Protein AF-A0AAD9KSY9-F1 (afdb_monomer_lite)

Secondary structure (DSSP, 8-state):
--------S-HHHHHHHHHHHHS-TTTHHHHTTHHHHHHHTS-TT-HHHHHHHHHHHHTTHHHHHHHHHTS-TTSSTTHHHHHHHHHHHHHHHHTT---TTHHHIIIIIHHHHHHHHHHHHHHHHHHHHHS-TT-HHHHHHHHHHHHHHHHHHHHHHHH-TTHHHHHHH-HHHHHHHHS--HHHHHHHHHHHHHHHHHSTTHHHHS-HHHHHHHHHHHHHHHHH---HHHHHHHHHHHHHHHHH-THHHHHHHHH-TTHHHHGGGGTTSS-HHHHHHHHHHHHHSSHHHHHHHHHHHHHHHHHHHHHHHHHHHHHHHHHHHHHHHHHHHHHHHHHHHHHHHHHHHHHHHHHHHHHHHHHHHHHHHHHHHHHHHHS-HHHHHHHHHHHHHHHHHHHHHHHHHHHHHHHHHHHHHHHHHHHHHHHHHHHHHHHHHHHHHHHTS--TTSPPTT--HHHHHHHHHHHHHHHHHS------HHHHHHHHHHHHHHHHHHHHHHHHHHHHHHHHHHHHHHHHHHHHHHHTPPPTTS--HHHHHHHS-S-HHHHHHHHHHHHHHHHHHTS-HHHHTTGGGTHHHHHHHGGG----

Foldseek 3Di:
DDPDDPPLEDVLLVVLLVCLVPDDLQCNLVSLLVLVVVLVVDDPPDPNNQSHLQSCVVSCVLVVLLVNLPDDLPPHDCSLVSSLSSLLSSLVSLFPHDHPPNCCCLPPVLLSSLLSLLVSLLVLVVVLVVDDPVPVVVNVSSLVSSLSSLVSSLSNCLRVVVCLLSNLPHPSLLVQCQDPDLSSNLSSLVSLLSNCVSDQCSLVVHDPVSNCSVVVSLLCQLQPDPDLSSNLSSLVSLVSSCVSPFCVLLVCCVVVVCSLVSLVVNPPVPNNVSSVLNNLSNVLSTPVSSVVVVVVVVVVVVVVVVVVVVVVVVVVVVVVVVVVVVVVVVVVVVVVVVVVVVVVVVVVVVVVVVVVVVVVVVVVVVVVVVVLVPDDPVCSVVVVVVVVVVVVVVVVVVVVVVVVVVVVVVVVVVVVVVVVVVVVVVVVVVVVVVVVVVVVPDPPPDDPPPVDVVVVVVVVVVVVVVCVVPPDDDDDPVVVVVVVVVVVVVVVVCSVVVSVVVVVVVVVVVVVVVVVVVVVLVVPQDDPVPDDPVNVVVVADPDPVVNVVVVVVVVVVVVVVPDDPVVVVPVVVVVVVVVVVVPPPPDD

Radius of gyration: 52.59 Å; chains: 1; bounding box: 117×82×161 Å

Structure (mmCIF, N/CA/C/O backbone):
data_AF-A0AAD9KSY9-F1
#
_entry.id   AF-A0AAD9KSY9-F1
#
loop_
_atom_site.group_PDB
_atom_site.id
_atom_site.type_symbol
_atom_site.label_atom_id
_atom_site.label_alt_id
_atom_site.label_comp_id
_atom_site.label_asym_id
_atom_site.label_entity_id
_atom_site.label_seq_id
_atom_site.pdbx_PDB_ins_code
_atom_site.Cartn_x
_atom_site.Cartn_y
_atom_site.Cartn_z
_atom_site.occupancy
_atom_site.B_iso_or_equiv
_atom_site.auth_seq_id
_atom_site.auth_comp_id
_atom_site.auth_asym_id
_atom_site.auth_atom_id
_atom_site.pdbx_PDB_model_num
ATOM 1 N N . MET A 1 1 ? -8.444 -11.643 -70.308 1.00 34.53 1 MET A N 1
ATOM 2 C CA . MET A 1 1 ? -7.139 -11.046 -70.657 1.00 34.53 1 MET A CA 1
ATOM 3 C C . MET A 1 1 ? -7.080 -9.711 -69.924 1.00 34.53 1 MET A C 1
ATOM 5 O O . MET A 1 1 ? -7.405 -8.696 -70.511 1.00 34.53 1 MET A O 1
ATOM 9 N N . GLU A 1 2 ? -7.057 -9.676 -68.590 1.00 32.53 2 GLU A N 1
ATOM 10 C CA . GLU A 1 2 ? -5.954 -10.088 -67.696 1.00 32.53 2 GLU A CA 1
ATOM 11 C C . GLU A 1 2 ? -4.625 -9.417 -68.066 1.00 32.53 2 GLU A C 1
ATOM 13 O O . GLU A 1 2 ? -3.696 -10.059 -68.539 1.00 32.53 2 GLU A O 1
ATOM 18 N N . GLU A 1 3 ? -4.555 -8.106 -67.832 1.00 29.62 3 GLU A N 1
ATOM 19 C CA . GLU A 1 3 ? -3.308 -7.444 -67.448 1.00 29.62 3 GLU A CA 1
ATOM 20 C C . GLU A 1 3 ? -3.319 -7.305 -65.926 1.00 29.62 3 GLU A C 1
ATOM 22 O O . GLU A 1 3 ? -3.938 -6.426 -65.329 1.00 29.62 3 GLU A O 1
ATOM 27 N N . THR A 1 4 ? -2.697 -8.288 -65.292 1.00 32.34 4 THR A N 1
ATOM 28 C CA . THR A 1 4 ? -2.490 -8.391 -63.854 1.00 32.34 4 THR A CA 1
ATOM 29 C C . THR A 1 4 ? -1.568 -7.284 -63.349 1.00 32.34 4 THR A C 1
ATOM 31 O O . THR A 1 4 ? -0.417 -7.180 -63.774 1.00 32.34 4 THR A O 1
ATOM 34 N N . GLN A 1 5 ? -2.096 -6.509 -62.401 1.00 33.19 5 GLN A N 1
ATOM 35 C CA . GLN A 1 5 ? -1.412 -5.702 -61.388 1.00 33.19 5 GLN A CA 1
ATOM 36 C C . GLN A 1 5 ? 0.061 -6.087 -61.148 1.00 33.19 5 GLN A C 1
ATOM 38 O O . GLN A 1 5 ? 0.365 -7.094 -60.511 1.00 33.19 5 GLN A O 1
ATOM 43 N N . LYS A 1 6 ? 0.969 -5.216 -61.600 1.00 36.22 6 LYS A N 1
ATOM 44 C CA . LYS A 1 6 ? 2.372 -5.115 -61.158 1.00 36.22 6 LYS A CA 1
ATOM 45 C C . LYS A 1 6 ? 2.669 -3.752 -60.503 1.00 36.22 6 LYS A C 1
ATOM 47 O O . LYS A 1 6 ? 3.819 -3.343 -60.431 1.00 36.22 6 LYS A O 1
ATOM 52 N N . ASP A 1 7 ? 1.647 -3.057 -60.004 1.00 41.16 7 ASP A N 1
ATOM 53 C CA . ASP A 1 7 ? 1.770 -1.734 -59.373 1.00 41.16 7 ASP A CA 1
ATOM 54 C C . ASP A 1 7 ? 1.659 -1.844 -57.844 1.00 41.16 7 ASP A C 1
ATOM 56 O O . ASP A 1 7 ? 0.635 -1.518 -57.247 1.00 41.16 7 ASP A O 1
ATOM 60 N N . GLY A 1 8 ? 2.711 -2.363 -57.207 1.00 51.53 8 GLY A N 1
ATOM 61 C CA . GLY A 1 8 ? 2.815 -2.463 -55.746 1.00 51.53 8 GLY A CA 1
ATOM 62 C C . GLY A 1 8 ? 3.908 -1.592 -55.116 1.00 51.53 8 GLY A C 1
ATOM 63 O O . GLY A 1 8 ? 4.105 -1.681 -53.915 1.00 51.53 8 GLY A O 1
ATOM 64 N N . GLN A 1 9 ? 4.648 -0.795 -55.887 1.00 57.19 9 GLN A N 1
ATOM 65 C CA . GLN A 1 9 ? 5.785 -0.014 -55.378 1.00 57.19 9 GLN A CA 1
ATOM 66 C C . GLN A 1 9 ? 5.423 1.471 -55.316 1.00 57.19 9 GLN A C 1
ATOM 68 O O . GLN A 1 9 ? 4.923 2.024 -56.303 1.00 57.19 9 GLN A O 1
ATOM 73 N N . ASP A 1 10 ? 5.670 2.138 -54.183 1.00 66.88 10 ASP A N 1
ATOM 74 C CA . ASP A 1 10 ? 5.451 3.587 -54.112 1.00 66.88 10 ASP A CA 1
ATOM 75 C C . ASP A 1 10 ? 6.537 4.312 -54.920 1.00 66.88 10 ASP A C 1
ATOM 77 O O . ASP A 1 10 ? 7.718 4.348 -54.560 1.00 66.88 10 ASP A O 1
ATOM 81 N N . ARG A 1 11 ? 6.122 4.943 -56.025 1.00 70.19 11 ARG A N 1
ATOM 82 C CA . ARG A 1 11 ? 6.991 5.715 -56.928 1.00 70.19 11 ARG A CA 1
ATOM 83 C C . ARG A 1 11 ? 7.789 6.802 -56.198 1.00 70.19 11 ARG A C 1
ATOM 85 O O . ARG A 1 11 ? 8.859 7.179 -56.665 1.00 70.19 11 ARG A O 1
ATOM 92 N N . ARG A 1 12 ? 7.307 7.293 -55.050 1.00 74.44 12 ARG A N 1
ATOM 93 C CA . ARG A 1 12 ? 8.019 8.283 -54.226 1.00 74.44 12 ARG A CA 1
ATOM 94 C C . ARG A 1 12 ? 9.254 7.701 -53.535 1.00 74.44 12 ARG A C 1
ATOM 96 O O . ARG A 1 12 ? 10.272 8.382 -53.479 1.00 74.44 12 ARG A O 1
ATOM 103 N N . VAL A 1 13 ? 9.191 6.452 -53.068 1.00 75.69 13 VAL A N 1
ATOM 104 C CA . VAL A 1 13 ? 10.334 5.758 -52.445 1.00 75.69 13 VAL A CA 1
ATOM 105 C C . VAL A 1 13 ? 11.390 5.417 -53.500 1.00 75.69 13 VAL A C 1
ATOM 107 O O . VAL A 1 13 ? 12.579 5.610 -53.267 1.00 75.69 13 VAL A O 1
ATOM 110 N N . LEU A 1 14 ? 10.950 5.006 -54.691 1.00 76.62 14 LEU A N 1
ATOM 111 C CA . LEU A 1 14 ? 11.805 4.765 -55.858 1.00 76.62 14 LEU A CA 1
ATOM 112 C C . LEU A 1 14 ? 12.564 6.017 -56.321 1.00 76.62 14 LEU A C 1
ATOM 114 O O . LEU A 1 14 ? 13.774 5.959 -56.537 1.00 76.62 14 LEU A O 1
ATOM 118 N N . ASN A 1 15 ? 11.872 7.153 -56.448 1.00 77.06 15 ASN A N 1
ATOM 119 C CA . ASN A 1 15 ? 12.508 8.419 -56.822 1.00 77.06 15 ASN A CA 1
ATOM 120 C C . ASN A 1 15 ? 13.517 8.869 -55.758 1.00 77.06 15 ASN A C 1
ATOM 122 O O . ASN A 1 15 ? 14.614 9.298 -56.097 1.00 77.06 15 ASN A O 1
ATOM 126 N N . LEU A 1 16 ? 13.182 8.689 -54.477 1.00 79.00 16 LEU A N 1
ATOM 127 C CA . LEU A 1 16 ? 14.093 8.997 -53.383 1.00 79.00 16 LEU A CA 1
ATOM 128 C C . LEU A 1 16 ? 15.343 8.100 -53.401 1.00 79.00 16 LEU A C 1
ATOM 130 O O . LEU A 1 16 ? 16.447 8.595 -53.191 1.00 79.00 16 LEU A O 1
ATOM 134 N N . ALA A 1 17 ? 15.195 6.802 -53.684 1.00 77.62 17 ALA A N 1
ATOM 135 C CA . ALA A 1 17 ? 16.324 5.881 -53.837 1.00 77.62 17 ALA A CA 1
ATOM 136 C C . ALA A 1 17 ? 17.262 6.321 -54.976 1.00 77.62 17 ALA A C 1
ATOM 138 O O . ALA A 1 17 ? 18.483 6.337 -54.809 1.00 77.62 17 ALA A O 1
ATOM 139 N N . ALA A 1 18 ? 16.687 6.724 -56.115 1.00 76.38 18 ALA A N 1
ATOM 140 C CA . ALA A 1 18 ? 17.442 7.240 -57.252 1.00 76.38 18 ALA A CA 1
ATOM 141 C C . ALA A 1 18 ? 18.188 8.531 -56.880 1.00 76.38 18 ALA A C 1
ATOM 143 O O . ALA A 1 18 ? 19.400 8.609 -57.074 1.00 76.38 18 ALA A O 1
ATOM 144 N N . ASP A 1 19 ? 17.511 9.495 -56.257 1.00 77.50 19 ASP A N 1
ATOM 145 C CA . ASP A 1 19 ? 18.117 10.761 -55.835 1.00 77.50 19 ASP A CA 1
ATOM 146 C C . ASP A 1 19 ? 19.246 10.556 -54.809 1.00 77.50 19 ASP A C 1
ATOM 148 O O . ASP A 1 19 ? 20.271 11.233 -54.881 1.00 77.50 19 ASP A O 1
ATOM 152 N N . ILE A 1 20 ? 19.110 9.589 -53.892 1.00 77.94 20 ILE A N 1
ATOM 153 C CA . ILE A 1 20 ? 20.161 9.219 -52.929 1.00 77.94 20 ILE A CA 1
ATOM 154 C C . ILE A 1 20 ? 21.380 8.618 -53.641 1.00 77.94 20 ILE A C 1
ATOM 156 O O . ILE A 1 20 ? 22.508 8.909 -53.246 1.00 77.94 20 ILE A O 1
ATOM 160 N N . SER A 1 21 ? 21.181 7.823 -54.697 1.00 73.88 21 SER A N 1
ATOM 161 C CA . SER A 1 21 ? 22.285 7.198 -55.441 1.00 73.88 21 SER A CA 1
ATOM 162 C C . SER A 1 21 ? 23.152 8.197 -56.224 1.00 73.88 21 SER A C 1
ATOM 164 O O . SER A 1 21 ? 24.339 7.944 -56.429 1.00 73.88 21 SER A O 1
ATOM 166 N N . TYR A 1 22 ? 22.585 9.344 -56.621 1.00 73.56 22 TYR A N 1
ATOM 167 C CA . TYR A 1 22 ? 23.273 10.401 -57.377 1.00 73.56 22 TYR A CA 1
ATOM 168 C C . TYR A 1 22 ? 23.722 11.599 -56.518 1.00 73.56 22 TYR A C 1
ATOM 170 O O . TYR A 1 22 ? 24.333 12.532 -57.042 1.00 73.56 22 TYR A O 1
ATOM 178 N N . ALA A 1 23 ? 23.417 11.610 -55.218 1.00 75.94 23 ALA A N 1
ATOM 179 C CA . ALA A 1 23 ? 23.671 12.741 -54.327 1.00 75.94 23 ALA A CA 1
ATOM 180 C C . ALA A 1 23 ? 25.077 12.739 -53.693 1.00 75.94 23 ALA A C 1
ATOM 182 O O . ALA A 1 23 ? 25.617 11.701 -53.319 1.00 75.94 23 ALA A O 1
ATOM 183 N N . ASP A 1 24 ? 25.632 13.937 -53.476 1.00 71.88 24 ASP A N 1
ATOM 184 C CA . ASP A 1 24 ? 26.858 14.141 -52.695 1.00 71.88 24 ASP A CA 1
ATOM 185 C C . ASP A 1 24 ? 26.656 13.784 -51.210 1.00 71.88 24 ASP A C 1
ATOM 187 O O . ASP A 1 24 ?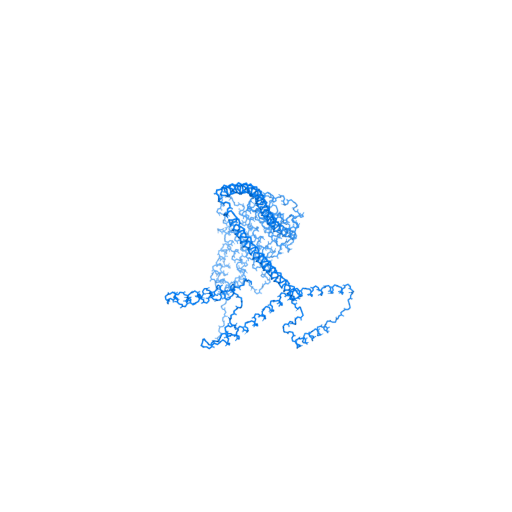 25.619 14.086 -50.619 1.00 71.88 24 ASP A O 1
ATOM 191 N N . GLU A 1 25 ? 27.696 13.281 -50.533 1.00 67.19 25 GLU A N 1
ATOM 192 C CA . GLU A 1 25 ? 27.641 12.858 -49.117 1.00 67.19 25 GLU A CA 1
ATOM 193 C C . GLU A 1 25 ? 27.044 13.902 -48.148 1.00 67.19 25 GLU A C 1
ATOM 195 O O . GLU A 1 25 ? 26.486 13.554 -47.109 1.00 67.19 25 GLU A O 1
ATOM 200 N N . LYS A 1 26 ? 27.131 15.198 -48.480 1.00 68.69 26 LYS A N 1
ATOM 201 C CA . LYS A 1 26 ? 26.608 16.306 -47.662 1.00 68.69 26 LYS A CA 1
ATOM 202 C C . LYS A 1 26 ? 25.116 16.589 -47.871 1.00 68.69 26 LYS A C 1
ATOM 204 O O . LYS A 1 26 ? 24.509 17.217 -47.000 1.00 68.69 26 LYS A O 1
ATOM 209 N N . SER A 1 27 ? 24.528 16.186 -48.999 1.00 76.25 27 SER A N 1
ATOM 210 C CA . SER A 1 27 ? 23.098 16.366 -49.292 1.00 76.25 27 SER A CA 1
ATOM 211 C C . SER A 1 27 ? 22.257 15.146 -48.907 1.00 76.25 27 SER A C 1
ATOM 213 O O . SER A 1 27 ? 21.072 15.322 -48.617 1.00 76.25 27 SER A O 1
ATOM 215 N N . ILE A 1 28 ? 22.863 13.957 -48.784 1.00 80.50 28 ILE A N 1
ATOM 216 C CA . ILE A 1 28 ? 22.181 12.711 -48.382 1.00 80.50 28 ILE A CA 1
ATOM 217 C C . ILE A 1 28 ? 21.352 12.874 -47.089 1.00 80.50 28 ILE A C 1
ATOM 219 O O . ILE A 1 28 ? 20.171 12.525 -47.109 1.00 80.50 28 ILE A O 1
ATOM 223 N N . PRO A 1 29 ? 21.852 13.477 -45.985 1.00 80.25 29 PRO A N 1
ATOM 224 C CA . PRO A 1 29 ? 21.052 13.633 -44.766 1.00 80.25 29 PRO A CA 1
ATOM 225 C C . PRO A 1 29 ? 19.796 14.492 -44.945 1.00 80.25 29 PRO A C 1
ATOM 227 O O . PRO A 1 29 ? 18.850 14.340 -44.182 1.00 80.25 29 PRO A O 1
ATOM 230 N N . ARG A 1 30 ? 19.774 15.409 -45.924 1.00 80.31 30 ARG A N 1
ATOM 231 C CA . ARG A 1 30 ? 18.599 16.246 -46.218 1.00 80.31 30 ARG A CA 1
ATOM 232 C C . ARG A 1 30 ? 17.565 15.490 -47.043 1.00 80.31 30 ARG A C 1
ATOM 234 O O . ARG A 1 30 ? 16.381 15.621 -46.757 1.00 80.31 30 ARG A O 1
ATOM 241 N N . LEU A 1 31 ? 18.010 14.692 -48.014 1.00 79.06 31 LEU A N 1
ATOM 242 C CA . LEU A 1 31 ? 17.133 13.835 -48.817 1.00 79.06 31 LEU A CA 1
ATOM 243 C C . LEU A 1 31 ? 16.462 12.772 -47.942 1.00 79.06 31 LEU A C 1
ATOM 245 O O . LEU A 1 31 ? 15.250 12.608 -47.991 1.00 79.06 31 LEU A O 1
ATOM 249 N N . LEU A 1 32 ? 17.209 12.145 -47.029 1.00 82.06 32 LEU A N 1
ATOM 250 C CA . LEU A 1 32 ? 16.667 11.147 -46.099 1.00 82.06 32 LEU A CA 1
ATOM 251 C C . LEU A 1 32 ? 15.575 11.689 -45.154 1.00 82.06 32 LEU A C 1
ATOM 253 O O . LEU A 1 32 ? 14.785 10.909 -44.630 1.00 82.06 32 LEU A O 1
ATOM 257 N N . LEU A 1 33 ? 15.474 13.008 -44.941 1.00 84.00 33 LEU A N 1
ATOM 258 C CA . LEU A 1 33 ? 14.373 13.589 -44.158 1.00 84.00 33 LEU A CA 1
ATOM 259 C C . LEU A 1 33 ? 13.035 13.564 -44.906 1.00 84.00 33 LEU A C 1
ATOM 261 O O . LEU A 1 33 ? 11.994 13.537 -44.256 1.00 84.00 33 LEU A O 1
ATOM 265 N N . GLN A 1 34 ? 13.045 13.506 -46.241 1.00 81.81 34 GLN A N 1
ATOM 266 C CA . GLN A 1 34 ? 11.825 13.391 -47.051 1.00 81.81 34 GLN A CA 1
ATOM 267 C C . GLN A 1 34 ? 11.101 12.057 -46.807 1.00 81.81 34 GLN A C 1
ATOM 269 O O . GLN A 1 34 ? 9.897 11.959 -47.031 1.00 81.81 34 GLN A O 1
ATOM 274 N N . ILE A 1 35 ? 11.795 11.051 -46.254 1.00 82.69 35 ILE A N 1
ATOM 275 C CA . ILE A 1 35 ? 11.184 9.794 -45.789 1.00 82.69 35 ILE A CA 1
ATOM 276 C C . ILE A 1 35 ? 10.099 10.074 -44.750 1.00 82.69 35 ILE A C 1
ATOM 278 O O . ILE A 1 35 ? 9.061 9.417 -44.760 1.00 82.69 35 ILE A O 1
ATOM 282 N N . GLN A 1 36 ? 10.307 11.063 -43.877 1.00 82.81 36 GLN A N 1
ATOM 283 C 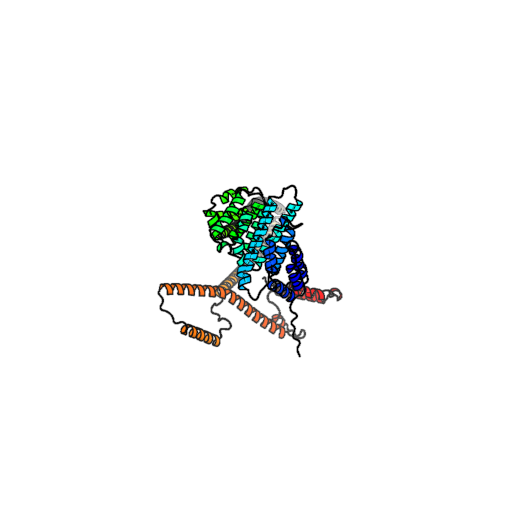CA . GLN A 1 36 ? 9.314 11.430 -42.873 1.00 82.81 36 GLN A CA 1
ATOM 284 C C . GLN A 1 36 ? 8.019 11.922 -43.529 1.00 82.81 36 GLN A C 1
ATOM 286 O O . GLN A 1 36 ? 6.943 11.464 -43.167 1.00 82.81 36 GLN A O 1
ATOM 291 N N . GLU A 1 37 ? 8.122 12.774 -44.551 1.00 81.50 37 GLU A N 1
ATOM 292 C CA . GLU A 1 37 ? 6.964 13.284 -45.297 1.00 81.50 37 GLU A CA 1
ATOM 293 C C . GLU A 1 37 ? 6.218 12.162 -46.036 1.00 81.50 37 GLU A C 1
ATOM 295 O O . GLU A 1 37 ? 4.988 12.163 -46.103 1.00 81.50 37 GLU A O 1
ATOM 300 N N . ILE A 1 38 ? 6.952 11.170 -46.554 1.00 78.81 38 ILE A N 1
ATOM 301 C CA . ILE A 1 38 ? 6.363 9.987 -47.191 1.00 78.81 38 ILE A CA 1
ATOM 302 C C . ILE A 1 38 ? 5.601 9.154 -46.153 1.00 78.81 38 ILE A C 1
ATOM 304 O O . ILE A 1 38 ? 4.439 8.819 -46.380 1.00 78.81 38 ILE A O 1
ATOM 308 N N . LEU A 1 39 ? 6.216 8.855 -45.005 1.00 78.31 39 LEU A N 1
ATOM 309 C CA . LEU A 1 39 ? 5.613 8.026 -43.957 1.00 78.31 39 LEU A CA 1
ATOM 310 C C . LEU A 1 39 ? 4.422 8.700 -43.260 1.00 78.31 39 LEU A C 1
ATOM 312 O O . LEU A 1 39 ? 3.465 7.997 -42.926 1.00 78.31 39 LEU A O 1
ATOM 316 N N . ASP A 1 40 ? 4.458 10.024 -43.089 1.00 81.31 40 ASP A N 1
ATOM 317 C CA . ASP A 1 40 ? 3.378 10.830 -42.498 1.00 81.31 40 ASP A CA 1
ATOM 318 C C . ASP A 1 40 ? 2.181 10.994 -43.452 1.00 81.31 40 ASP A C 1
ATOM 320 O O . ASP A 1 40 ? 1.064 11.268 -43.010 1.00 81.31 40 ASP A O 1
ATOM 324 N N . SER A 1 41 ? 2.376 10.789 -44.762 1.00 78.94 41 SER A N 1
ATOM 325 C CA . SER A 1 41 ? 1.285 10.836 -45.747 1.00 78.94 41 SER A CA 1
ATOM 326 C C . SER A 1 41 ? 0.322 9.641 -45.666 1.00 78.94 41 SER A C 1
ATOM 328 O O . SER A 1 41 ? -0.753 9.673 -46.268 1.00 78.94 41 SER A O 1
ATOM 330 N N . PHE A 1 42 ? 0.677 8.602 -44.902 1.00 75.56 42 PHE A N 1
ATOM 331 C CA . PHE A 1 42 ? -0.130 7.403 -44.701 1.00 75.56 42 PHE A CA 1
ATOM 332 C C . PHE A 1 42 ? -0.717 7.335 -43.289 1.00 75.56 42 PHE A C 1
ATOM 334 O O . PHE A 1 42 ? -0.081 7.707 -42.305 1.00 75.56 42 PHE A O 1
ATOM 341 N N . ASN A 1 43 ? -1.916 6.763 -43.162 1.00 74.62 43 ASN A N 1
ATOM 342 C CA . ASN A 1 43 ? -2.485 6.460 -41.849 1.00 74.62 43 ASN A CA 1
ATOM 343 C C . ASN A 1 43 ? -1.628 5.404 -41.126 1.00 74.62 43 ASN A C 1
ATOM 345 O O . ASN A 1 43 ? -1.213 4.413 -41.738 1.00 74.62 43 ASN A O 1
ATOM 349 N N . LEU A 1 44 ? -1.408 5.602 -39.820 1.00 71.19 44 LEU A N 1
ATOM 350 C CA . LEU A 1 44 ? -0.638 4.697 -38.959 1.00 71.19 44 LEU A CA 1
ATOM 351 C C . LEU A 1 44 ? -1.159 3.254 -39.062 1.00 71.19 44 LEU A C 1
ATOM 353 O O . LEU A 1 44 ? -2.330 2.994 -38.792 1.00 71.19 44 LEU A O 1
ATOM 357 N N . GLY A 1 45 ? -0.285 2.320 -39.443 1.00 66.81 45 GLY A N 1
ATOM 358 C CA . GLY A 1 45 ? -0.606 0.893 -39.561 1.00 66.81 45 GLY A CA 1
ATOM 359 C C . GLY A 1 45 ? -1.393 0.505 -40.818 1.00 66.81 45 GLY A C 1
ATOM 360 O O . GLY A 1 45 ? -1.845 -0.633 -40.922 1.00 66.81 45 GLY A O 1
ATOM 361 N N . SER A 1 46 ? -1.571 1.420 -41.776 1.00 79.50 46 SER A N 1
ATOM 362 C CA . SER A 1 46 ? -2.172 1.087 -43.073 1.00 79.50 46 SER A CA 1
ATOM 363 C C . SER A 1 46 ? -1.299 0.093 -43.860 1.00 79.50 46 SER A C 1
ATOM 365 O O . SER A 1 46 ? -0.069 0.138 -43.758 1.00 79.50 46 SER A O 1
ATOM 367 N N . PRO A 1 47 ? -1.896 -0.782 -44.696 1.00 74.94 47 PRO A N 1
ATOM 368 C CA . PRO A 1 47 ? -1.131 -1.725 -45.517 1.00 74.94 47 PRO A CA 1
ATOM 369 C C . PRO A 1 47 ? -0.168 -1.006 -46.472 1.00 74.94 47 PRO A C 1
ATOM 371 O O . PRO A 1 47 ? 0.925 -1.494 -46.732 1.00 74.94 47 PRO A O 1
ATOM 374 N N . GLN A 1 48 ? -0.534 0.201 -46.912 1.00 77.06 48 GLN A N 1
ATOM 375 C CA . GLN A 1 48 ? 0.293 1.074 -47.748 1.00 77.06 48 GLN A CA 1
ATOM 376 C C . GLN A 1 48 ? 1.545 1.568 -47.008 1.00 77.06 48 GLN A C 1
ATOM 378 O O . GLN A 1 48 ? 2.622 1.611 -47.592 1.00 77.06 48 GLN A O 1
ATOM 383 N N . GLN A 1 49 ? 1.440 1.879 -45.710 1.00 80.38 49 GLN A N 1
ATOM 384 C CA . GLN A 1 49 ? 2.592 2.267 -44.893 1.00 80.38 49 GLN A CA 1
ATOM 385 C C . GLN A 1 49 ? 3.547 1.088 -44.656 1.00 80.38 49 GLN A C 1
ATOM 387 O O . GLN A 1 49 ? 4.761 1.267 -44.671 1.00 80.38 49 GLN A O 1
ATOM 392 N N . ILE A 1 50 ? 3.014 -0.119 -44.448 1.00 80.12 50 ILE A N 1
ATOM 393 C CA . ILE A 1 50 ? 3.826 -1.336 -44.294 1.00 80.12 50 ILE A CA 1
ATOM 394 C C . ILE A 1 50 ? 4.558 -1.646 -45.605 1.00 80.12 50 ILE A C 1
ATOM 396 O O . ILE A 1 50 ? 5.752 -1.935 -45.588 1.00 80.12 50 ILE A O 1
ATOM 400 N N . GLN A 1 51 ? 3.871 -1.508 -46.739 1.00 80.19 51 GLN A N 1
ATOM 401 C CA . GLN A 1 51 ? 4.453 -1.691 -48.065 1.00 80.19 51 GLN A CA 1
ATOM 402 C C . GLN A 1 51 ? 5.538 -0.650 -48.369 1.00 80.19 51 GLN A C 1
ATOM 404 O O . GLN A 1 51 ? 6.626 -1.026 -48.783 1.00 80.19 51 GLN A O 1
ATOM 409 N N . ALA A 1 52 ? 5.324 0.625 -48.030 1.00 79.62 52 ALA A N 1
ATOM 410 C CA . ALA A 1 52 ? 6.359 1.655 -48.143 1.00 79.62 52 ALA A CA 1
ATOM 411 C C . ALA A 1 52 ? 7.590 1.358 -47.261 1.00 79.62 52 ALA A C 1
ATOM 413 O O . ALA A 1 52 ? 8.720 1.608 -47.673 1.00 79.62 52 ALA A O 1
ATOM 414 N N . LYS A 1 53 ? 7.406 0.790 -46.060 1.00 83.19 53 LYS A N 1
ATOM 415 C CA . LYS A 1 53 ? 8.526 0.350 -45.207 1.00 83.19 53 LYS A CA 1
ATOM 416 C C . LYS A 1 53 ? 9.276 -0.854 -45.788 1.00 83.19 53 LYS A C 1
ATOM 418 O O . LYS A 1 53 ? 10.496 -0.918 -45.655 1.00 83.19 53 LYS A O 1
ATOM 423 N N . LEU A 1 54 ? 8.570 -1.785 -46.433 1.00 82.94 54 LEU A N 1
ATOM 424 C CA . LEU A 1 54 ? 9.185 -2.899 -47.162 1.00 82.94 54 LEU A CA 1
ATOM 425 C C . LEU A 1 54 ? 9.965 -2.400 -48.382 1.00 82.94 54 LEU A C 1
ATOM 427 O O . LEU A 1 54 ? 11.081 -2.861 -48.604 1.00 82.94 54 LEU A O 1
ATOM 431 N N . ASP A 1 55 ? 9.434 -1.413 -49.103 1.00 81.31 55 ASP A N 1
ATOM 432 C CA . ASP A 1 55 ? 10.132 -0.767 -50.213 1.00 81.31 55 ASP A CA 1
ATOM 433 C C . ASP A 1 55 ? 11.424 -0.090 -49.710 1.00 81.31 55 ASP A C 1
ATOM 435 O O . ASP A 1 55 ? 12.495 -0.332 -50.265 1.00 81.31 55 ASP A O 1
ATOM 439 N N . LEU A 1 56 ? 11.371 0.658 -48.595 1.00 83.50 56 LEU A N 1
ATOM 440 C CA . LEU A 1 56 ? 12.551 1.269 -47.951 1.00 83.50 56 LEU A CA 1
ATOM 441 C C . LEU A 1 56 ? 13.627 0.246 -47.550 1.00 83.50 56 LEU A C 1
ATOM 443 O O . LEU A 1 56 ? 14.817 0.561 -47.597 1.00 83.50 56 LEU A O 1
ATOM 447 N N . TRP A 1 57 ? 13.217 -0.956 -47.138 1.00 84.25 57 TRP A N 1
ATOM 448 C CA . TRP A 1 57 ? 14.133 -2.063 -46.863 1.00 84.25 57 TRP A CA 1
ATOM 449 C C . TRP A 1 57 ? 14.709 -2.653 -48.153 1.00 84.25 57 TRP A C 1
ATOM 451 O O . TRP A 1 57 ? 15.909 -2.858 -48.236 1.00 84.25 57 TRP A O 1
ATOM 461 N N . SER A 1 58 ? 13.881 -2.870 -49.179 1.00 82.56 58 SER A N 1
ATOM 462 C CA . SER A 1 58 ? 14.308 -3.479 -50.447 1.00 82.56 58 SER A CA 1
ATOM 463 C C . SER A 1 58 ? 15.280 -2.623 -51.267 1.00 82.56 58 SER A C 1
ATOM 465 O O . SER A 1 58 ? 16.044 -3.165 -52.059 1.00 82.56 58 SER A O 1
ATOM 467 N N . TYR A 1 59 ? 15.253 -1.300 -51.079 1.00 83.06 59 TYR A N 1
ATOM 468 C CA . TYR A 1 59 ? 16.182 -0.355 -51.709 1.00 83.06 59 TYR A CA 1
ATOM 469 C C . TYR A 1 59 ? 17.382 0.002 -50.813 1.00 83.06 59 TYR A C 1
ATOM 471 O O . TYR A 1 59 ? 18.057 0.994 -51.081 1.00 83.06 59 TYR A O 1
ATOM 479 N N . ASP A 1 60 ? 17.618 -0.741 -49.724 1.00 83.38 60 ASP A N 1
ATOM 480 C CA . ASP A 1 60 ? 18.705 -0.532 -48.752 1.00 83.38 60 ASP A CA 1
ATOM 481 C C . ASP A 1 60 ? 18.754 0.878 -48.127 1.00 83.38 60 ASP A C 1
ATOM 483 O O . ASP A 1 60 ? 19.739 1.283 -47.505 1.00 83.38 60 ASP A O 1
ATOM 487 N N . ILE A 1 61 ? 17.663 1.647 -48.216 1.00 84.94 61 ILE A N 1
ATOM 488 C CA . ILE A 1 61 ? 17.606 3.029 -47.720 1.00 84.94 61 ILE A CA 1
ATOM 489 C C . ILE A 1 61 ? 17.810 3.054 -46.200 1.00 84.94 61 ILE A C 1
ATOM 491 O O . ILE A 1 61 ? 18.479 3.944 -45.674 1.00 84.94 61 ILE A O 1
ATOM 495 N N . LEU A 1 62 ? 17.287 2.057 -45.479 1.00 84.50 62 LEU A N 1
ATOM 496 C CA . LEU A 1 62 ? 17.493 1.938 -44.033 1.00 84.50 62 LEU A CA 1
ATOM 497 C C . LEU A 1 62 ? 18.969 1.688 -43.676 1.00 84.50 62 LEU A C 1
ATOM 499 O O . LEU A 1 62 ? 19.453 2.235 -42.681 1.00 84.50 62 LEU A O 1
ATOM 503 N N . GLU A 1 63 ? 19.710 0.945 -44.501 1.00 85.12 63 GLU A N 1
ATOM 504 C CA . GLU A 1 63 ? 21.157 0.768 -44.333 1.00 85.12 63 GLU A CA 1
ATOM 505 C C . GLU A 1 63 ? 21.917 2.066 -44.617 1.00 85.12 63 GLU A C 1
ATOM 507 O O . GLU A 1 63 ? 22.822 2.435 -43.863 1.00 85.12 63 GLU A O 1
ATOM 512 N N . VAL A 1 64 ? 21.495 2.826 -45.632 1.00 85.44 64 VAL A N 1
ATOM 513 C CA . VAL A 1 64 ? 22.047 4.157 -45.920 1.00 85.44 64 VAL A CA 1
ATOM 514 C C . VAL A 1 64 ? 21.828 5.112 -44.739 1.00 85.44 64 VAL A C 1
ATOM 516 O O . VAL A 1 64 ? 22.748 5.846 -44.366 1.00 85.44 64 VAL A O 1
ATOM 519 N N . ILE A 1 65 ? 20.668 5.081 -44.069 1.00 85.31 65 ILE A N 1
ATOM 520 C CA . ILE A 1 65 ? 20.450 5.873 -42.842 1.00 85.31 65 ILE A CA 1
ATOM 521 C C . ILE A 1 65 ? 21.428 5.441 -41.737 1.00 85.31 65 ILE A C 1
ATOM 523 O O . ILE A 1 65 ? 22.036 6.281 -41.075 1.00 85.31 65 ILE A O 1
ATOM 527 N N . VAL A 1 66 ? 21.644 4.137 -41.550 1.00 87.00 66 VAL A N 1
ATOM 528 C CA . VAL A 1 66 ? 22.605 3.630 -40.557 1.00 87.00 66 VAL A CA 1
ATOM 529 C C . VAL A 1 66 ? 24.034 4.097 -40.858 1.00 87.00 66 VAL A C 1
ATOM 531 O O . VAL A 1 66 ? 24.746 4.525 -39.947 1.00 87.00 66 VAL A O 1
ATOM 534 N N . VAL A 1 67 ? 24.465 4.048 -42.120 1.00 86.88 67 VAL A N 1
ATOM 535 C CA . VAL A 1 67 ? 25.803 4.494 -42.539 1.00 86.88 67 VAL A CA 1
ATOM 536 C C . VAL A 1 67 ? 25.955 6.008 -42.388 1.00 86.88 67 VAL A C 1
ATOM 538 O O . VAL A 1 67 ? 26.967 6.472 -41.861 1.00 86.88 67 VAL A O 1
ATOM 541 N N . THR A 1 68 ? 24.947 6.786 -42.776 1.00 84.88 68 THR A N 1
ATOM 542 C CA . THR A 1 68 ? 24.973 8.252 -42.639 1.00 84.88 68 THR A CA 1
ATOM 543 C C . THR A 1 68 ? 25.008 8.692 -41.179 1.00 84.88 68 THR A C 1
ATOM 545 O O . THR A 1 68 ? 25.735 9.626 -40.848 1.00 84.88 68 THR A O 1
ATOM 548 N N . LEU A 1 69 ? 24.343 7.974 -40.267 1.00 85.31 69 LEU A N 1
ATOM 549 C CA . LEU A 1 69 ? 24.434 8.231 -38.826 1.00 85.31 69 LEU A CA 1
ATOM 550 C C . LEU A 1 69 ? 25.857 8.050 -38.258 1.00 85.31 69 LEU A C 1
ATOM 552 O O . LEU A 1 69 ? 26.180 8.636 -37.226 1.00 85.31 69 LEU A O 1
ATOM 556 N N . LYS A 1 70 ? 26.752 7.316 -38.938 1.00 84.25 70 LYS A N 1
ATOM 557 C CA . LYS A 1 70 ? 28.169 7.198 -38.540 1.00 84.25 70 LYS A CA 1
ATOM 558 C C . LYS A 1 70 ? 29.007 8.430 -38.896 1.00 84.25 70 LYS A C 1
ATOM 560 O O . LYS A 1 70 ? 30.128 8.555 -38.389 1.00 84.25 70 LYS A O 1
ATOM 565 N N . GLN A 1 71 ? 28.506 9.329 -39.741 1.00 82.50 71 GLN A N 1
ATOM 566 C CA . GLN A 1 71 ? 29.222 10.534 -40.160 1.00 82.50 71 GLN A CA 1
ATOM 567 C C . GLN A 1 71 ? 29.318 11.579 -39.032 1.00 82.50 71 GLN A C 1
ATOM 569 O O . GLN A 1 71 ? 28.621 11.527 -38.015 1.00 82.50 71 GLN A O 1
ATOM 574 N N . ASP A 1 72 ? 30.212 12.555 -39.204 1.00 77.19 72 ASP A N 1
ATOM 575 C CA . ASP A 1 72 ? 30.388 13.656 -38.256 1.00 77.19 72 ASP A CA 1
ATOM 576 C C . ASP A 1 72 ? 29.433 14.822 -38.556 1.00 77.19 72 ASP A C 1
ATOM 578 O O . ASP A 1 72 ? 29.735 15.739 -39.323 1.00 77.19 72 ASP A O 1
ATOM 582 N N . PHE A 1 73 ? 28.303 14.852 -37.849 1.00 80.44 73 PHE A N 1
ATOM 583 C CA . PHE A 1 73 ? 27.293 15.918 -37.927 1.00 80.44 73 PHE A CA 1
ATOM 584 C C . PHE A 1 73 ? 27.739 17.269 -37.336 1.00 80.44 73 PHE A C 1
ATOM 586 O O . PHE A 1 73 ? 26.966 18.223 -37.264 1.00 80.44 73 PHE A O 1
ATOM 593 N N . SER A 1 74 ? 28.995 17.401 -36.903 1.00 75.00 74 SER A N 1
ATOM 594 C CA . SER A 1 74 ? 29.559 18.674 -36.440 1.00 75.00 74 SER A CA 1
ATOM 595 C C . SER A 1 74 ? 29.760 19.686 -37.571 1.00 75.00 74 SER A C 1
ATOM 597 O O . SER A 1 74 ? 29.703 20.884 -37.308 1.00 75.00 74 SER A O 1
ATOM 599 N N . LYS A 1 75 ? 29.969 19.210 -38.805 1.00 69.50 75 LYS A N 1
ATOM 600 C CA . LYS A 1 75 ? 30.265 20.030 -39.993 1.00 69.50 75 LYS A CA 1
ATOM 601 C C . LYS A 1 75 ? 29.012 20.488 -40.751 1.00 69.50 75 LYS A C 1
ATOM 603 O O . LYS A 1 75 ? 29.122 21.283 -41.680 1.00 69.50 75 LYS A O 1
ATOM 608 N N . LEU A 1 76 ? 27.837 19.987 -40.371 1.00 68.69 76 LEU A N 1
ATOM 609 C CA . LEU A 1 76 ? 26.555 20.303 -40.997 1.00 68.69 76 LEU A CA 1
ATOM 610 C C . LEU A 1 76 ? 25.812 21.368 -40.172 1.00 68.69 76 LEU A C 1
ATOM 612 O O . LEU A 1 76 ? 25.716 21.263 -38.947 1.00 68.69 76 LEU A O 1
ATOM 616 N N . LEU A 1 77 ? 25.256 22.383 -40.842 1.00 56.94 77 LEU A N 1
ATOM 617 C CA . LEU A 1 77 ? 24.321 23.342 -40.235 1.00 56.94 77 LEU A CA 1
ATOM 618 C C . LEU A 1 77 ? 23.101 22.579 -39.700 1.00 56.94 77 LEU A C 1
ATOM 620 O O . LEU A 1 77 ? 22.480 21.828 -40.450 1.00 56.94 77 LEU A O 1
ATOM 624 N N . ASN A 1 78 ? 22.781 22.747 -38.412 1.00 68.44 78 ASN A N 1
ATOM 625 C CA . ASN A 1 78 ? 21.755 21.968 -37.699 1.00 68.44 78 ASN A CA 1
ATOM 626 C C . ASN A 1 78 ? 21.989 20.440 -37.763 1.00 68.44 78 ASN A C 1
ATOM 628 O O . ASN A 1 78 ? 21.061 19.632 -37.753 1.00 68.44 78 ASN A O 1
ATOM 632 N N . GLY A 1 79 ? 23.254 20.013 -37.824 1.00 79.94 79 GLY A N 1
ATOM 633 C CA . GLY A 1 79 ? 23.616 18.607 -38.020 1.00 79.94 79 GLY A CA 1
ATOM 634 C C . GLY A 1 79 ? 23.109 17.654 -36.931 1.00 79.94 79 GLY A C 1
ATOM 635 O O . GLY A 1 79 ? 22.699 16.539 -37.221 1.00 79.94 79 GLY A O 1
ATOM 636 N N . TRP A 1 80 ? 23.086 18.070 -35.664 1.00 85.31 80 TRP A N 1
ATOM 637 C CA . TRP A 1 80 ? 22.677 17.170 -34.573 1.00 85.31 80 TRP A CA 1
ATOM 638 C C . TRP A 1 80 ? 21.162 17.007 -34.469 1.00 85.31 80 TRP A C 1
ATOM 640 O O . TRP A 1 80 ? 20.691 15.927 -34.125 1.00 85.31 80 TRP A O 1
ATOM 650 N N . THR A 1 81 ? 20.401 18.042 -34.830 1.00 86.94 81 THR A N 1
ATOM 651 C CA . THR A 1 81 ? 18.939 17.952 -34.906 1.00 86.94 81 THR A CA 1
ATOM 652 C C . THR A 1 81 ? 18.511 17.122 -36.114 1.00 86.94 81 THR A C 1
ATOM 654 O O . THR A 1 81 ? 17.573 16.337 -36.012 1.00 86.94 81 THR A O 1
ATOM 657 N N . THR A 1 82 ? 19.229 17.219 -37.239 1.00 85.94 82 THR A N 1
ATOM 658 C CA . THR A 1 82 ? 19.019 16.332 -38.395 1.00 85.94 82 THR A CA 1
ATOM 659 C C . THR A 1 82 ? 19.388 14.883 -38.073 1.00 85.94 82 THR A C 1
ATOM 661 O O . THR A 1 82 ? 18.585 14.000 -38.351 1.00 85.94 82 THR A O 1
ATOM 664 N N . ALA A 1 83 ? 20.503 14.628 -37.379 1.00 87.38 83 ALA A N 1
ATOM 665 C CA . ALA A 1 83 ? 20.843 13.290 -36.884 1.00 87.38 83 ALA A CA 1
ATOM 666 C C . ALA A 1 83 ? 19.764 12.716 -35.949 1.00 87.38 83 ALA A C 1
ATOM 668 O O . ALA A 1 83 ? 19.393 11.552 -36.079 1.00 87.38 83 ALA A O 1
ATOM 669 N N . ALA A 1 84 ? 19.217 13.534 -35.042 1.00 88.75 84 ALA A N 1
ATOM 670 C CA . ALA A 1 84 ? 18.132 13.113 -34.159 1.00 88.75 84 ALA A CA 1
ATOM 671 C C . ALA A 1 84 ? 16.848 12.768 -34.929 1.00 88.75 84 ALA A C 1
ATOM 673 O O . ALA A 1 84 ? 16.228 11.747 -34.646 1.00 88.75 84 ALA A O 1
ATOM 674 N N . LYS A 1 85 ? 16.483 13.562 -35.944 1.00 88.50 85 LYS A N 1
ATOM 675 C CA . LYS A 1 85 ? 15.341 13.259 -36.821 1.00 88.50 85 LYS A CA 1
ATOM 676 C C . LYS A 1 85 ? 15.554 11.969 -37.616 1.00 88.50 85 LYS A C 1
ATOM 678 O O . LYS A 1 85 ? 14.668 11.119 -37.645 1.00 88.50 85 LYS A O 1
ATOM 683 N N . LEU A 1 86 ? 16.740 11.773 -38.192 1.00 89.06 86 LEU A N 1
ATOM 684 C CA . LEU A 1 86 ? 17.084 10.539 -38.905 1.00 89.06 86 LEU A CA 1
ATOM 685 C C . LEU A 1 86 ? 17.043 9.315 -37.984 1.00 89.06 86 LEU A C 1
ATOM 687 O O . LEU A 1 86 ? 16.504 8.284 -38.369 1.00 89.06 86 LEU A O 1
ATOM 691 N N . ALA A 1 87 ? 17.526 9.440 -36.747 1.00 90.31 87 ALA A N 1
ATOM 692 C CA . ALA A 1 87 ? 17.415 8.398 -35.730 1.00 90.31 87 ALA A CA 1
ATOM 693 C C . ALA A 1 87 ? 15.953 8.049 -35.399 1.00 90.31 87 ALA A C 1
ATOM 695 O O . ALA A 1 87 ? 15.614 6.869 -35.292 1.00 90.31 87 ALA A O 1
ATOM 696 N N . THR A 1 88 ? 15.076 9.052 -35.272 1.00 90.06 88 THR A N 1
ATOM 697 C CA . THR A 1 88 ? 13.644 8.811 -35.038 1.00 90.06 88 THR A CA 1
ATOM 698 C C . THR A 1 88 ? 12.965 8.148 -36.234 1.00 90.06 88 THR A C 1
ATOM 700 O O . THR A 1 88 ? 12.220 7.190 -36.038 1.00 90.06 88 THR A O 1
ATOM 703 N N . ILE A 1 89 ? 13.275 8.584 -37.461 1.00 88.62 89 ILE A N 1
ATOM 704 C CA . ILE A 1 89 ? 12.752 7.987 -38.700 1.00 88.62 89 ILE A CA 1
ATOM 705 C C . ILE A 1 89 ? 13.217 6.536 -38.814 1.00 88.62 89 ILE A C 1
ATOM 707 O O . ILE A 1 89 ? 12.405 5.654 -39.086 1.00 88.62 89 ILE A O 1
ATOM 711 N N . LEU A 1 90 ? 14.499 6.267 -38.553 1.00 89.19 90 LEU A N 1
ATOM 712 C CA . LEU A 1 90 ? 15.062 4.920 -38.583 1.00 89.19 90 LEU A CA 1
ATOM 713 C C . LEU A 1 90 ? 14.339 4.000 -37.595 1.00 89.19 90 LEU A C 1
ATOM 715 O O . LEU A 1 90 ? 13.882 2.926 -37.982 1.00 89.19 90 LEU A O 1
ATOM 719 N N . ALA A 1 91 ? 14.168 4.442 -36.345 1.00 89.12 91 ALA A N 1
ATOM 720 C CA . ALA A 1 91 ? 13.448 3.674 -35.336 1.00 89.12 91 ALA A CA 1
ATOM 721 C C . ALA A 1 91 ? 11.986 3.409 -35.735 1.00 89.12 91 ALA A C 1
ATOM 723 O O . ALA A 1 91 ? 11.532 2.270 -35.676 1.00 89.12 91 ALA A O 1
ATOM 724 N N . GLN A 1 92 ? 11.260 4.428 -36.203 1.00 87.75 92 GLN A N 1
ATOM 725 C CA . GLN A 1 92 ? 9.861 4.302 -36.636 1.00 87.75 92 GLN A CA 1
ATOM 726 C C . GLN A 1 92 ? 9.686 3.409 -37.870 1.00 87.75 92 GLN A C 1
ATOM 728 O O . GLN A 1 92 ? 8.686 2.692 -37.978 1.00 87.75 92 GLN A O 1
ATOM 733 N N . SER A 1 93 ? 10.655 3.438 -38.786 1.00 84.81 93 SER A N 1
ATOM 734 C CA . SER A 1 93 ? 10.664 2.614 -39.998 1.00 84.81 93 SER A CA 1
ATOM 735 C C . SER A 1 93 ? 10.908 1.143 -39.676 1.00 84.81 93 SER A C 1
ATOM 737 O O . SER A 1 93 ? 10.305 0.279 -40.303 1.00 84.81 93 SER A O 1
ATOM 739 N N . CYS A 1 94 ? 11.721 0.860 -38.653 1.00 85.56 94 CYS A N 1
ATOM 740 C CA . CYS A 1 94 ? 11.979 -0.503 -38.194 1.00 85.56 94 CYS A CA 1
ATOM 741 C C . CYS A 1 94 ? 10.777 -1.125 -37.466 1.00 85.56 94 CYS A C 1
ATOM 743 O O . CYS A 1 94 ? 10.612 -2.335 -37.508 1.00 85.56 94 CYS A O 1
ATOM 745 N N . ILE A 1 95 ? 9.935 -0.336 -36.790 1.00 83.81 95 ILE A N 1
ATOM 746 C CA . ILE A 1 95 ? 8.812 -0.865 -35.998 1.00 83.81 95 ILE A CA 1
ATOM 747 C C . ILE A 1 95 ? 7.721 -1.447 -36.906 1.00 83.81 95 ILE A C 1
ATOM 749 O O . ILE A 1 95 ? 7.199 -0.758 -37.788 1.00 83.81 95 ILE A O 1
ATOM 753 N N . GLY A 1 96 ? 7.329 -2.696 -36.632 1.00 76.12 96 GLY A N 1
ATOM 754 C CA . GLY A 1 96 ? 6.267 -3.399 -37.360 1.00 76.12 96 GLY A CA 1
ATOM 755 C C . GLY A 1 96 ? 6.677 -3.862 -38.760 1.00 76.12 96 GLY A C 1
ATOM 756 O O . GLY A 1 96 ? 5.808 -4.176 -39.567 1.00 76.12 96 GLY A O 1
ATOM 757 N N . LEU A 1 97 ? 7.981 -3.869 -39.057 1.00 79.69 97 LEU A N 1
ATOM 758 C CA . LEU A 1 97 ? 8.528 -4.388 -40.302 1.00 79.69 97 LEU A CA 1
ATOM 759 C C . LEU A 1 97 ? 8.811 -5.890 -40.157 1.00 79.69 97 LEU A C 1
ATOM 761 O O . LEU A 1 97 ? 9.576 -6.300 -39.281 1.00 79.69 97 LEU A O 1
ATOM 765 N N . GLU A 1 98 ? 8.214 -6.697 -41.032 1.00 74.56 98 GLU A N 1
ATOM 766 C CA . GLU A 1 98 ? 8.478 -8.135 -41.163 1.00 74.56 98 GLU A CA 1
ATOM 767 C C . GLU A 1 98 ? 9.019 -8.419 -42.573 1.00 74.56 98 GLU A C 1
ATOM 769 O O . GLU A 1 98 ? 8.254 -8.748 -43.481 1.00 74.56 98 GLU A O 1
ATOM 774 N N . PRO A 1 99 ? 10.331 -8.234 -42.807 1.00 75.12 99 PRO A N 1
ATOM 775 C CA . PRO A 1 99 ? 10.914 -8.509 -44.109 1.00 75.12 99 PRO A CA 1
ATOM 776 C C . PRO A 1 99 ? 11.008 -10.029 -44.351 1.00 75.12 99 PRO A C 1
ATOM 778 O O . PRO A 1 99 ? 11.114 -10.802 -43.392 1.00 75.12 99 PRO A O 1
ATOM 781 N N . PRO A 1 100 ? 11.038 -10.479 -45.621 1.00 63.66 100 PRO A N 1
ATOM 782 C CA . PRO A 1 100 ? 11.164 -11.899 -45.965 1.00 63.66 100 PRO A CA 1
ATOM 783 C C . PRO A 1 100 ? 12.455 -12.541 -45.414 1.00 63.66 100 PRO A C 1
ATOM 785 O O . PRO A 1 100 ? 12.473 -13.736 -45.130 1.00 63.66 100 PRO A O 1
ATOM 788 N N . GLU A 1 101 ? 13.507 -11.748 -45.174 1.00 69.25 101 GLU A N 1
ATOM 789 C CA . GLU A 1 101 ? 14.761 -12.158 -44.521 1.00 69.25 101 GLU A CA 1
ATOM 790 C C . GLU A 1 101 ? 14.796 -11.809 -43.022 1.00 69.25 101 GLU A C 1
ATOM 792 O O . GLU A 1 101 ? 15.704 -11.138 -42.519 1.00 69.25 101 GLU A O 1
ATOM 797 N N . SER A 1 102 ? 13.791 -12.266 -42.277 1.00 72.06 102 SER A N 1
ATOM 798 C CA . SER A 1 102 ? 13.604 -11.915 -40.863 1.00 72.06 102 SER A CA 1
ATOM 799 C C . SER A 1 102 ? 14.821 -12.212 -39.969 1.00 72.06 102 SER A C 1
ATOM 801 O O . SER A 1 102 ? 15.084 -11.462 -39.032 1.00 72.06 102 SER A O 1
ATOM 803 N N . HIS A 1 103 ? 15.621 -13.244 -40.264 1.00 76.88 103 HIS A N 1
ATOM 804 C CA . HIS A 1 103 ? 16.814 -13.575 -39.473 1.00 76.88 103 HIS A CA 1
ATOM 805 C C . HIS A 1 103 ? 17.942 -12.537 -39.613 1.00 76.88 103 HIS A C 1
ATOM 807 O O . HIS A 1 103 ? 18.540 -12.141 -38.612 1.00 76.88 103 HIS A O 1
ATOM 813 N N . ASN A 1 104 ? 18.227 -12.069 -40.833 1.00 80.75 104 ASN A N 1
ATOM 814 C CA . ASN A 1 104 ? 19.268 -11.062 -41.077 1.00 80.75 104 ASN A CA 1
ATOM 815 C C . ASN A 1 104 ? 18.862 -9.709 -40.479 1.00 80.75 104 ASN A C 1
ATOM 817 O O . ASN A 1 104 ? 19.662 -9.044 -39.814 1.00 80.75 104 ASN A O 1
ATOM 821 N N . PHE A 1 105 ? 17.582 -9.358 -40.631 1.00 85.19 105 PHE A N 1
ATOM 822 C CA . PHE A 1 105 ? 17.009 -8.147 -40.057 1.00 85.19 105 PHE A CA 1
ATOM 823 C C . PHE A 1 10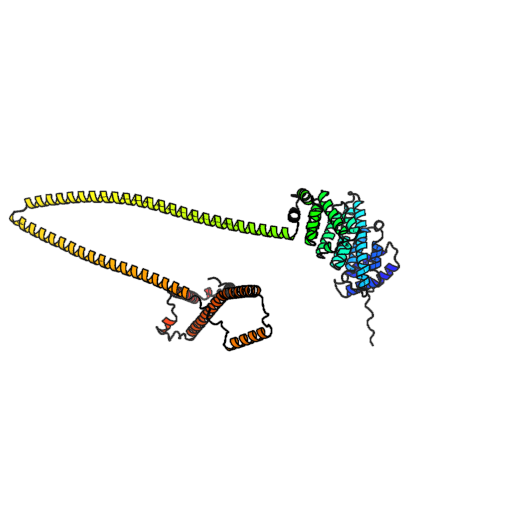5 ? 17.069 -8.144 -38.519 1.00 85.19 105 PHE A C 1
ATOM 825 O O . PHE A 1 105 ? 17.621 -7.222 -37.914 1.00 85.19 105 PHE A O 1
ATOM 832 N N . LEU A 1 106 ? 16.556 -9.195 -37.870 1.00 83.94 106 LEU A N 1
ATOM 833 C CA . LEU A 1 106 ? 16.489 -9.268 -36.407 1.00 83.94 106 LEU A CA 1
ATOM 834 C C . LEU A 1 106 ? 17.862 -9.511 -35.758 1.00 83.94 106 LEU A C 1
ATOM 836 O O . LEU A 1 106 ? 18.131 -8.971 -34.687 1.00 83.94 106 LEU A O 1
ATOM 840 N N . GLY A 1 107 ? 18.726 -10.319 -36.381 1.00 82.44 107 GLY A N 1
ATOM 841 C CA . GLY A 1 107 ? 19.989 -10.770 -35.790 1.00 82.44 107 GLY A CA 1
ATOM 842 C C . GLY A 1 107 ? 21.196 -9.867 -36.049 1.00 82.44 107 GLY A C 1
ATOM 843 O O . GLY A 1 107 ? 22.094 -9.817 -35.212 1.00 82.44 107 GLY A O 1
ATOM 844 N N . VAL A 1 108 ? 21.238 -9.153 -37.179 1.00 85.81 108 VAL A N 1
ATOM 845 C CA . VAL A 1 108 ? 22.414 -8.360 -37.591 1.00 85.81 108 VAL A CA 1
ATOM 846 C C . VAL A 1 108 ? 22.066 -6.881 -37.715 1.00 85.81 108 VAL A C 1
ATOM 848 O O . VAL A 1 108 ? 22.738 -6.033 -37.121 1.00 85.81 108 VAL A O 1
ATOM 851 N N . PHE A 1 109 ? 20.992 -6.560 -38.439 1.00 89.25 109 PHE A N 1
ATOM 852 C CA . PHE A 1 109 ? 20.631 -5.174 -38.720 1.00 89.25 109 PHE A CA 1
ATOM 853 C C . PHE A 1 109 ? 20.124 -4.430 -37.474 1.00 89.25 109 PHE A C 1
ATOM 855 O O . PHE A 1 109 ? 20.688 -3.398 -37.116 1.00 89.25 109 PHE A O 1
ATOM 862 N N . LEU A 1 110 ? 19.122 -4.952 -36.755 1.00 90.81 110 LEU A N 1
ATOM 863 C CA . LEU A 1 110 ? 18.560 -4.271 -35.576 1.00 90.81 110 LEU A CA 1
ATOM 864 C C . LEU A 1 110 ? 19.572 -4.038 -34.432 1.00 90.81 110 LEU A C 1
ATOM 866 O O . LEU A 1 110 ? 19.596 -2.928 -33.889 1.00 90.81 110 LEU A O 1
ATOM 870 N N . PRO A 1 111 ? 20.442 -5.002 -34.063 1.00 91.50 111 PRO A N 1
ATOM 871 C CA . PRO A 1 111 ? 21.511 -4.748 -33.096 1.00 91.50 111 PRO A CA 1
ATOM 872 C C . PRO A 1 111 ? 22.490 -3.666 -33.570 1.00 91.50 111 PRO A C 1
ATOM 874 O O . PRO A 1 111 ? 22.874 -2.799 -32.783 1.00 91.50 111 PRO A O 1
ATOM 877 N N . SER A 1 112 ? 22.835 -3.660 -34.865 1.00 90.75 112 SER A N 1
ATOM 878 C CA . SER A 1 112 ? 23.659 -2.612 -35.480 1.00 90.75 112 SER A CA 1
ATOM 879 C C . SER A 1 112 ? 22.980 -1.240 -35.410 1.00 90.75 112 SER A C 1
ATOM 881 O O . SER A 1 112 ? 23.623 -0.254 -35.049 1.00 90.75 112 SER A O 1
ATOM 883 N N . VAL A 1 113 ? 21.673 -1.152 -35.680 1.00 91.50 113 VAL A N 1
ATOM 884 C CA . VAL A 1 113 ? 20.891 0.087 -35.528 1.00 91.50 113 VAL A CA 1
ATOM 885 C C . VAL A 1 113 ? 20.977 0.595 -34.089 1.00 91.50 113 VAL A C 1
ATOM 887 O O . VAL A 1 113 ? 21.363 1.743 -33.873 1.00 91.50 113 VAL A O 1
ATOM 890 N N . ALA A 1 114 ? 20.686 -0.257 -33.102 1.00 92.69 114 ALA A N 1
ATOM 891 C CA . ALA A 1 114 ? 20.737 0.120 -31.691 1.00 92.69 114 ALA A CA 1
ATOM 892 C C . ALA A 1 114 ? 22.133 0.626 -31.275 1.00 92.69 114 ALA A C 1
ATOM 894 O O . ALA A 1 114 ? 22.241 1.657 -30.612 1.00 92.69 114 ALA A O 1
ATOM 895 N N . GLU A 1 115 ? 23.200 -0.047 -31.712 1.00 92.69 115 GLU A N 1
ATOM 896 C CA . GLU A 1 115 ? 24.580 0.345 -31.411 1.00 92.69 115 GLU A CA 1
ATOM 897 C C . GLU A 1 115 ? 24.958 1.692 -32.047 1.00 92.69 115 GLU A C 1
ATOM 899 O O . GLU A 1 115 ? 25.553 2.550 -31.392 1.00 92.69 115 GLU A O 1
ATOM 904 N N . ASN A 1 116 ? 24.569 1.923 -33.305 1.00 91.19 116 ASN A N 1
ATOM 905 C CA . ASN A 1 116 ? 24.840 3.188 -33.989 1.00 91.19 116 ASN A CA 1
ATOM 906 C C . ASN A 1 116 ? 24.069 4.355 -33.360 1.00 91.19 116 ASN A C 1
ATOM 908 O O . ASN A 1 116 ? 24.633 5.439 -33.208 1.00 91.19 116 ASN A O 1
ATOM 912 N N . LEU A 1 117 ? 22.825 4.138 -32.922 1.00 93.62 117 LEU A N 1
ATOM 913 C CA . LEU A 1 117 ? 22.065 5.150 -32.186 1.00 93.62 117 LEU A CA 1
ATOM 914 C C . LEU A 1 117 ? 22.750 5.520 -30.864 1.00 93.62 117 LEU A C 1
ATOM 916 O O . LEU A 1 117 ? 22.933 6.705 -30.584 1.00 93.62 117 LEU A O 1
ATOM 920 N N . LEU A 1 118 ? 23.209 4.532 -30.086 1.00 94.50 118 LEU A N 1
ATOM 921 C CA . LEU A 1 118 ? 23.947 4.779 -28.840 1.00 94.50 118 LEU A CA 1
ATOM 922 C C . LEU A 1 118 ? 25.282 5.500 -29.087 1.00 94.50 118 LEU A C 1
ATOM 924 O O . LEU A 1 118 ? 25.663 6.389 -28.320 1.00 94.50 118 LEU A O 1
ATOM 928 N N . MET A 1 119 ? 25.974 5.169 -30.177 1.00 93.31 119 MET A N 1
ATOM 929 C CA . MET A 1 119 ? 27.211 5.834 -30.581 1.00 93.31 119 MET A CA 1
ATOM 930 C C . MET A 1 119 ? 26.977 7.309 -30.951 1.00 93.31 119 MET A C 1
ATOM 932 O O . MET A 1 119 ? 27.721 8.183 -30.491 1.00 93.31 119 MET A O 1
ATOM 936 N N . VAL A 1 120 ? 25.909 7.627 -31.695 1.00 91.75 120 VAL A N 1
ATOM 937 C CA . VAL A 1 120 ? 25.524 9.021 -31.989 1.00 91.75 120 VAL A CA 1
ATOM 938 C C . VAL A 1 120 ? 25.123 9.759 -30.712 1.00 91.75 120 VAL A C 1
ATOM 940 O O . VAL A 1 120 ? 25.603 10.874 -30.487 1.00 91.75 120 VAL A O 1
ATOM 943 N N . SER A 1 121 ? 24.332 9.137 -29.831 1.00 92.94 121 SER A N 1
ATOM 944 C CA . SER A 1 121 ? 24.001 9.696 -28.514 1.00 92.94 121 SER A CA 1
ATOM 945 C C . SER A 1 121 ? 25.262 10.054 -27.727 1.00 92.94 121 SER A C 1
ATOM 947 O O . SER A 1 121 ? 25.362 11.161 -27.193 1.00 92.94 121 SER A O 1
ATOM 949 N N . ARG A 1 122 ? 26.280 9.185 -27.726 1.00 93.12 122 ARG A N 1
ATOM 950 C CA . ARG A 1 122 ? 27.558 9.460 -27.057 1.00 93.12 122 ARG A CA 1
ATOM 951 C C . ARG A 1 122 ? 28.308 10.640 -27.677 1.00 93.12 122 ARG A C 1
ATOM 953 O O . ARG A 1 122 ? 28.890 11.451 -26.947 1.00 93.12 122 ARG A O 1
ATOM 960 N N . ARG A 1 123 ? 28.302 10.774 -29.006 1.00 90.44 123 ARG A N 1
ATOM 961 C CA . ARG A 1 123 ? 28.914 11.923 -29.696 1.00 90.44 123 ARG A CA 1
ATOM 962 C C . ARG A 1 123 ? 28.204 13.233 -29.348 1.00 90.44 123 ARG A C 1
ATOM 964 O O . ARG A 1 123 ? 28.885 14.214 -29.040 1.00 90.44 123 ARG A O 1
ATOM 971 N N . ILE A 1 124 ? 26.866 13.233 -29.306 1.00 90.56 124 ILE A N 1
ATOM 972 C CA . ILE A 1 124 ? 26.072 14.391 -28.860 1.00 90.56 124 ILE A CA 1
ATOM 973 C C . ILE A 1 124 ? 26.409 14.739 -27.415 1.00 90.56 124 ILE A C 1
ATOM 975 O O . ILE A 1 124 ? 26.707 15.895 -27.134 1.00 90.56 124 ILE A O 1
ATOM 979 N N . GLN A 1 125 ? 26.435 13.754 -26.515 1.00 92.12 125 GLN A N 1
ATOM 980 C CA . GLN A 1 125 ? 26.773 13.970 -25.109 1.00 92.12 125 GLN A CA 1
ATOM 981 C C . GLN A 1 125 ? 28.183 14.560 -24.950 1.00 92.12 125 GLN A C 1
ATOM 983 O O . GLN A 1 125 ? 28.385 15.516 -24.205 1.00 92.12 125 GLN A O 1
ATOM 988 N N . THR A 1 126 ? 29.162 14.052 -25.703 1.00 89.94 126 THR A N 1
ATOM 989 C CA . THR A 1 126 ? 30.540 14.571 -25.684 1.00 89.94 126 THR A CA 1
ATOM 990 C C . THR A 1 126 ? 30.597 16.020 -26.172 1.00 89.94 126 THR A C 1
ATOM 992 O O . THR A 1 126 ? 31.319 16.838 -25.599 1.00 89.94 126 THR A O 1
ATOM 995 N N . LYS A 1 127 ? 29.826 16.369 -27.211 1.00 87.19 127 LYS A N 1
ATOM 996 C CA . LYS A 1 127 ? 29.714 17.753 -27.685 1.00 87.19 127 LYS A CA 1
ATOM 997 C C . LYS A 1 127 ? 28.989 18.641 -26.673 1.00 87.19 127 LYS A C 1
ATOM 999 O O . LYS A 1 127 ? 29.444 19.754 -26.428 1.00 87.19 127 LYS A O 1
ATOM 1004 N N . TYR A 1 128 ? 27.916 18.151 -26.059 1.00 88.31 128 TYR A N 1
ATOM 1005 C CA . TYR A 1 128 ? 27.168 18.852 -25.019 1.00 88.31 128 TYR A CA 1
ATOM 1006 C C . TYR A 1 128 ? 28.074 19.217 -23.837 1.00 88.31 128 TYR A C 1
ATOM 1008 O O . TYR A 1 128 ? 28.131 20.380 -23.453 1.00 88.31 128 TYR A O 1
ATOM 1016 N N . ILE A 1 129 ? 28.876 18.269 -23.341 1.00 87.38 129 ILE A N 1
ATOM 1017 C CA . ILE A 1 129 ? 29.825 18.500 -22.239 1.00 87.38 129 ILE A CA 1
ATOM 1018 C C . ILE A 1 129 ? 30.894 19.537 -22.620 1.00 87.38 129 ILE A C 1
ATOM 1020 O O . ILE A 1 129 ? 31.223 20.401 -21.814 1.00 87.38 129 ILE A O 1
ATOM 1024 N N . LYS A 1 130 ? 31.414 19.491 -23.855 1.00 86.69 130 LYS A N 1
ATOM 1025 C CA . LYS A 1 130 ? 32.425 20.446 -24.353 1.00 86.69 130 LYS A CA 1
ATOM 1026 C C . LYS A 1 130 ? 31.868 21.843 -24.657 1.00 86.69 130 LYS A C 1
ATOM 1028 O O . LYS A 1 130 ? 32.645 22.782 -24.813 1.00 86.69 130 LYS A O 1
ATOM 1033 N N . THR A 1 131 ? 30.552 21.987 -24.794 1.00 85.19 131 THR A N 1
ATOM 1034 C CA . THR A 1 131 ? 29.918 23.267 -25.132 1.00 85.19 131 THR A CA 1
ATOM 1035 C C . THR A 1 131 ? 29.829 24.135 -23.880 1.00 85.19 131 THR A C 1
ATOM 1037 O O . THR A 1 131 ? 29.238 23.722 -22.886 1.00 85.19 131 THR A O 1
ATOM 1040 N N . SER A 1 132 ? 30.406 25.340 -23.929 1.00 79.50 132 SER A N 1
ATOM 1041 C CA . SER A 1 132 ? 30.408 26.286 -22.803 1.00 79.50 132 SER A CA 1
ATOM 1042 C C . SER A 1 132 ? 28.995 26.587 -22.289 1.00 79.50 132 SER A C 1
ATOM 1044 O O . SER A 1 132 ? 28.047 26.661 -23.073 1.00 79.50 132 SER A O 1
ATOM 1046 N N . SER A 1 133 ? 28.864 26.808 -20.979 1.00 73.88 133 SER A N 1
ATOM 1047 C CA . SER A 1 133 ? 27.601 27.160 -20.312 1.00 73.88 133 SER A CA 1
ATOM 1048 C C . SER A 1 133 ? 26.987 28.474 -20.805 1.00 73.88 133 SER A C 1
ATOM 1050 O O . SER A 1 133 ? 25.798 28.674 -20.626 1.00 73.88 133 SER A O 1
ATOM 1052 N N . VAL A 1 134 ? 27.765 29.339 -21.464 1.00 72.25 134 VAL A N 1
ATOM 1053 C CA . VAL A 1 134 ? 27.303 30.622 -22.030 1.00 72.25 134 VAL A CA 1
ATOM 1054 C C . VAL A 1 134 ? 26.404 30.433 -23.264 1.00 72.25 134 VAL A C 1
ATOM 1056 O O . VAL A 1 134 ? 25.614 31.309 -23.594 1.00 72.25 134 VAL A O 1
ATOM 1059 N N . LEU A 1 135 ? 26.494 29.286 -23.946 1.00 81.56 135 LEU A N 1
ATOM 1060 C CA . LEU A 1 135 ? 25.674 28.954 -25.118 1.00 81.56 135 LEU A CA 1
ATOM 1061 C C . LEU A 1 135 ? 24.483 28.077 -24.706 1.00 81.56 135 LEU A C 1
ATOM 1063 O O . LEU A 1 135 ? 24.374 26.926 -25.137 1.00 81.56 135 LEU A O 1
ATOM 1067 N N . GLU A 1 136 ? 23.619 28.600 -23.832 1.00 78.56 136 GLU A N 1
ATOM 1068 C CA . GLU A 1 136 ? 22.493 27.841 -23.271 1.00 78.56 136 GLU A CA 1
ATOM 1069 C C . GLU A 1 136 ? 21.542 27.310 -24.350 1.00 78.56 136 GLU A C 1
ATOM 1071 O O . GLU A 1 136 ? 21.189 26.133 -24.293 1.00 78.56 136 GLU A O 1
ATOM 1076 N N . ASP A 1 137 ? 21.218 28.106 -25.371 1.00 80.56 137 ASP A N 1
ATOM 1077 C CA . ASP A 1 137 ? 20.313 27.700 -26.456 1.00 80.56 137 ASP A CA 1
ATOM 1078 C C . ASP A 1 137 ? 20.847 26.475 -27.213 1.00 80.56 137 ASP A C 1
ATOM 1080 O O . ASP A 1 137 ? 20.168 25.455 -27.341 1.00 80.56 137 ASP A O 1
ATOM 1084 N N . MET A 1 138 ? 22.125 26.501 -27.609 1.00 82.50 138 MET A N 1
ATOM 1085 C CA . MET A 1 138 ? 22.763 25.354 -28.265 1.00 82.50 138 MET A CA 1
ATOM 1086 C C . MET A 1 138 ? 22.888 24.141 -27.336 1.00 82.50 138 MET A C 1
ATOM 1088 O O . MET A 1 138 ? 22.778 23.000 -27.786 1.00 82.50 138 MET A O 1
ATOM 1092 N N . ARG A 1 139 ? 23.115 24.347 -26.031 1.00 86.50 139 ARG A N 1
ATOM 1093 C CA . ARG A 1 139 ? 23.114 23.247 -25.054 1.00 86.50 139 ARG A CA 1
ATOM 1094 C C . ARG A 1 139 ? 21.724 22.622 -24.949 1.00 86.50 139 ARG A C 1
ATOM 1096 O O . ARG A 1 139 ? 21.619 21.397 -24.941 1.00 86.50 139 ARG A O 1
ATOM 1103 N N . GLN A 1 140 ? 20.667 23.427 -24.901 1.00 87.69 140 GLN A N 1
ATOM 1104 C CA . GLN A 1 140 ? 19.293 22.933 -24.869 1.00 87.69 140 GLN A CA 1
ATOM 1105 C C . GLN A 1 140 ? 18.953 22.151 -26.142 1.00 87.69 140 GLN A C 1
ATOM 1107 O O . GLN A 1 140 ? 18.438 21.041 -26.030 1.00 87.69 140 GLN A O 1
ATOM 1112 N N . GLU A 1 141 ? 19.321 22.649 -27.325 1.00 88.50 141 GLU A N 1
ATOM 1113 C CA . GLU A 1 141 ? 19.138 21.945 -28.604 1.00 88.50 141 GLU A CA 1
ATOM 1114 C C . GLU A 1 141 ? 19.893 20.607 -28.679 1.00 88.50 141 GLU A C 1
ATOM 1116 O O . GLU A 1 141 ? 19.380 19.604 -29.186 1.00 88.50 141 GLU A O 1
ATOM 1121 N N . LEU A 1 142 ? 21.121 20.555 -28.157 1.00 89.31 142 LEU A N 1
ATOM 1122 C CA . LEU A 1 142 ? 21.881 19.307 -28.072 1.00 89.31 142 LEU A CA 1
ATOM 1123 C C . LEU A 1 142 ? 21.235 18.329 -27.083 1.00 89.31 142 LEU A C 1
ATOM 1125 O O . LEU A 1 142 ? 21.187 17.132 -27.358 1.00 89.31 142 LEU A O 1
ATOM 1129 N N . LEU A 1 143 ? 20.703 18.819 -25.960 1.00 91.06 143 LEU A N 1
ATOM 1130 C CA . LEU A 1 143 ? 20.019 17.986 -24.973 1.00 91.06 143 LEU A CA 1
ATOM 1131 C C . LEU A 1 143 ? 18.673 17.457 -25.491 1.00 91.06 143 LEU A C 1
ATOM 1133 O O . LEU A 1 143 ? 18.332 16.308 -25.213 1.00 91.06 143 LEU A O 1
ATOM 1137 N N . THR A 1 144 ? 17.907 18.252 -26.244 1.00 93.00 144 THR A N 1
ATOM 1138 C CA . THR A 1 144 ? 16.667 17.786 -26.889 1.00 93.00 144 THR A CA 1
ATOM 1139 C C . THR A 1 144 ? 16.969 16.754 -27.969 1.00 93.00 144 THR A C 1
ATOM 1141 O O . THR A 1 144 ? 16.322 15.710 -27.996 1.00 93.00 144 THR A O 1
ATOM 1144 N N . SER A 1 145 ? 18.008 16.979 -28.778 1.00 91.88 145 SER A N 1
ATOM 1145 C CA . SER A 1 145 ? 18.487 16.005 -29.767 1.00 91.88 145 SER A CA 1
ATOM 1146 C C . SER A 1 145 ? 18.939 14.700 -29.099 1.00 91.88 145 SER A C 1
ATOM 1148 O O . SER A 1 145 ? 18.570 13.618 -29.540 1.00 91.88 145 SER A O 1
ATOM 1150 N N . PHE A 1 146 ? 19.680 14.785 -27.989 1.00 94.12 146 PHE A N 1
ATOM 1151 C CA . PHE A 1 146 ? 20.114 13.622 -27.208 1.00 94.12 146 PHE A CA 1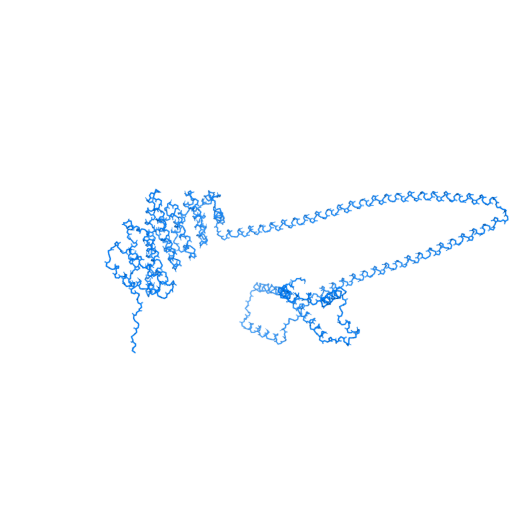
ATOM 1152 C C . PHE A 1 146 ? 18.934 12.805 -26.668 1.00 94.12 146 PHE A C 1
ATOM 1154 O O . PHE A 1 146 ? 18.919 11.580 -26.803 1.00 94.12 146 PHE A O 1
ATOM 1161 N N . LYS A 1 147 ? 17.937 13.485 -26.085 1.00 94.75 147 LYS A N 1
ATOM 1162 C CA . LYS A 1 147 ? 16.703 12.856 -25.594 1.00 94.75 147 LYS A CA 1
ATOM 1163 C C . LYS A 1 147 ? 15.953 12.157 -26.721 1.00 94.75 147 LYS A C 1
ATOM 1165 O O . LYS A 1 147 ? 15.645 10.984 -26.575 1.00 94.75 147 LYS A O 1
ATOM 1170 N N . ALA A 1 148 ? 15.761 12.827 -27.857 1.00 93.75 148 ALA A N 1
ATOM 1171 C CA . ALA A 1 148 ? 15.057 12.261 -29.005 1.00 93.75 148 ALA A CA 1
ATOM 1172 C C . ALA A 1 148 ? 15.702 10.960 -29.520 1.00 93.75 148 ALA A C 1
ATOM 1174 O O . ALA A 1 148 ? 14.988 10.013 -29.842 1.00 93.75 148 ALA A O 1
ATOM 1175 N N . ILE A 1 149 ? 17.039 10.872 -29.549 1.00 94.56 149 ILE A N 1
ATOM 1176 C CA . ILE A 1 149 ? 17.725 9.635 -29.960 1.00 94.56 149 ILE A CA 1
ATOM 1177 C C . ILE A 1 149 ? 17.551 8.524 -28.920 1.00 94.56 149 ILE A C 1
ATOM 1179 O O . ILE A 1 149 ? 17.279 7.384 -29.289 1.00 94.56 149 ILE A O 1
ATOM 1183 N N . LEU A 1 150 ? 17.675 8.821 -27.623 1.00 94.88 150 LEU A N 1
ATOM 1184 C CA . LEU A 1 150 ? 17.450 7.804 -26.588 1.00 94.88 150 LEU A CA 1
ATOM 1185 C C . LEU A 1 150 ? 15.983 7.362 -26.514 1.00 94.88 150 LEU A C 1
ATOM 1187 O O . LEU A 1 150 ? 15.715 6.188 -26.275 1.00 94.88 150 LEU A O 1
ATOM 1191 N N . ASP A 1 151 ? 15.037 8.254 -26.802 1.00 94.25 151 ASP A N 1
ATOM 1192 C CA . ASP A 1 151 ? 13.628 7.905 -26.969 1.00 94.25 151 ASP A CA 1
ATOM 1193 C C . ASP A 1 151 ? 13.419 7.003 -28.195 1.00 94.25 151 ASP A C 1
ATOM 1195 O O . ASP A 1 151 ? 12.674 6.030 -28.108 1.00 94.25 151 ASP A O 1
ATOM 1199 N N . ALA A 1 152 ? 14.140 7.233 -29.297 1.00 93.06 152 ALA A N 1
ATOM 1200 C CA . ALA A 1 152 ? 14.149 6.328 -30.449 1.00 93.06 152 ALA A CA 1
ATOM 1201 C C . ALA A 1 152 ? 14.703 4.932 -30.091 1.00 93.06 152 ALA A C 1
ATOM 1203 O O . ALA A 1 152 ? 14.134 3.919 -30.496 1.00 93.06 152 ALA A O 1
ATOM 1204 N N . VAL A 1 153 ? 15.754 4.855 -29.264 1.00 94.38 153 VAL A N 1
ATOM 1205 C CA . VAL A 1 153 ? 16.257 3.578 -28.719 1.00 94.38 153 VAL A CA 1
ATOM 1206 C C . VAL A 1 153 ? 15.202 2.903 -27.832 1.00 94.38 153 VAL A C 1
ATOM 1208 O O . VAL A 1 153 ? 14.972 1.701 -27.971 1.00 94.38 153 VAL A O 1
ATOM 1211 N N . ASN A 1 154 ? 14.518 3.667 -26.970 1.00 93.62 154 ASN A N 1
ATOM 1212 C CA . ASN A 1 154 ? 13.422 3.166 -26.133 1.00 93.62 154 ASN A CA 1
ATOM 1213 C C . ASN A 1 154 ? 12.264 2.604 -26.968 1.00 93.62 154 ASN A C 1
ATOM 1215 O O . ASN A 1 154 ? 11.695 1.573 -26.612 1.00 93.62 154 ASN A O 1
ATOM 1219 N N . LEU A 1 155 ? 11.929 3.256 -28.084 1.00 91.81 155 LEU A N 1
ATOM 1220 C CA . LEU A 1 155 ? 10.921 2.788 -29.036 1.00 91.81 155 LEU A CA 1
ATOM 1221 C C . LEU A 1 155 ? 11.343 1.489 -29.742 1.00 91.81 155 LEU A C 1
ATOM 1223 O O . LEU A 1 155 ? 10.516 0.607 -29.953 1.00 91.81 155 LEU A O 1
ATOM 1227 N N . LEU A 1 156 ? 12.626 1.333 -30.075 1.00 90.88 156 LEU A N 1
ATOM 1228 C CA . LEU A 1 156 ? 13.122 0.115 -30.718 1.00 90.88 156 LEU A CA 1
ATOM 1229 C C . LEU A 1 156 ? 13.034 -1.103 -29.804 1.00 90.88 156 LEU A C 1
ATOM 1231 O O . LEU A 1 156 ? 12.490 -2.131 -30.204 1.00 90.88 156 LEU A O 1
ATOM 1235 N N . PHE A 1 157 ? 13.540 -1.007 -28.573 1.00 90.56 157 PHE A N 1
ATOM 1236 C CA . PHE A 1 157 ? 13.489 -2.155 -27.668 1.00 90.56 157 PHE A CA 1
ATOM 1237 C C . PHE A 1 157 ? 12.100 -2.376 -27.054 1.00 90.56 157 PHE A C 1
ATOM 1239 O O . PHE A 1 157 ? 11.858 -3.439 -26.481 1.00 90.56 157 PHE A O 1
ATOM 1246 N N . SER A 1 158 ? 11.186 -1.399 -27.146 1.00 89.75 158 SER A N 1
ATOM 1247 C CA . SER A 1 158 ? 9.784 -1.614 -26.777 1.00 89.75 158 SER A CA 1
ATOM 1248 C C . SER A 1 158 ? 9.041 -2.450 -27.819 1.00 89.75 158 SER A C 1
ATOM 1250 O O . SER A 1 158 ? 8.205 -3.266 -27.437 1.00 89.75 158 SER A O 1
ATOM 1252 N N . ALA A 1 159 ? 9.389 -2.309 -29.103 1.00 87.06 159 ALA A N 1
ATOM 1253 C CA . ALA A 1 159 ? 8.905 -3.175 -30.176 1.00 87.06 159 ALA A CA 1
ATOM 1254 C C . ALA A 1 159 ? 9.625 -4.536 -30.203 1.00 87.06 159 ALA A C 1
ATOM 1256 O O . ALA A 1 159 ? 8.991 -5.570 -30.395 1.00 87.06 159 ALA A O 1
ATOM 1257 N N . TYR A 1 160 ? 10.939 -4.551 -29.960 1.00 89.62 160 TYR A N 1
ATOM 1258 C CA . TYR A 1 160 ? 11.782 -5.746 -30.031 1.00 89.62 160 TYR A CA 1
ATOM 1259 C C . TYR A 1 160 ? 12.477 -6.020 -28.691 1.00 89.62 160 TYR A C 1
ATOM 1261 O O . TYR A 1 160 ? 13.600 -5.579 -28.440 1.00 89.62 160 TYR A O 1
ATOM 1269 N N . GLN A 1 161 ? 11.819 -6.797 -27.826 1.00 88.56 161 GLN A N 1
ATOM 1270 C CA . GLN A 1 161 ? 12.237 -7.019 -26.436 1.00 88.56 161 GLN A CA 1
ATOM 1271 C C . GLN A 1 161 ? 13.675 -7.552 -26.288 1.00 88.56 161 GLN A C 1
ATOM 1273 O O . GLN A 1 161 ? 14.364 -7.193 -25.333 1.00 88.56 161 GLN A O 1
ATOM 1278 N N . PHE A 1 162 ? 14.165 -8.369 -27.227 1.00 88.81 162 PHE A N 1
ATOM 1279 C CA . PHE A 1 162 ? 15.523 -8.930 -27.179 1.00 88.81 162 PHE A CA 1
ATOM 1280 C C . PHE A 1 162 ? 16.627 -7.864 -27.284 1.00 88.81 162 PHE A C 1
ATOM 1282 O O . PHE A 1 162 ? 17.731 -8.086 -26.799 1.00 88.81 162 PHE A O 1
ATOM 1289 N N . LEU A 1 163 ? 16.341 -6.684 -27.851 1.00 90.62 163 LEU A N 1
ATOM 1290 C CA . LEU A 1 163 ? 17.315 -5.591 -27.934 1.00 90.62 163 LEU A CA 1
ATOM 1291 C C . LEU A 1 163 ? 17.631 -4.978 -26.564 1.00 90.62 163 LEU A C 1
ATOM 1293 O O . LEU A 1 163 ? 18.664 -4.331 -26.409 1.00 90.62 163 LEU A O 1
ATOM 1297 N N . THR A 1 164 ? 16.782 -5.184 -25.553 1.00 91.75 164 THR A N 1
ATOM 1298 C CA . THR A 1 164 ? 17.006 -4.642 -24.202 1.00 91.75 164 THR A CA 1
ATOM 1299 C C . THR A 1 164 ? 18.318 -5.125 -23.580 1.00 91.75 164 THR A C 1
ATOM 1301 O O . THR A 1 164 ? 19.035 -4.325 -22.979 1.00 91.75 164 THR A O 1
ATOM 1304 N N . THR A 1 165 ? 18.673 -6.402 -23.749 1.00 91.56 165 THR A N 1
ATOM 1305 C CA . THR A 1 165 ? 19.960 -6.942 -23.280 1.00 91.56 165 THR A CA 1
ATOM 1306 C C . THR A 1 165 ? 21.117 -6.343 -24.065 1.00 91.56 165 THR A C 1
ATOM 1308 O O . THR A 1 165 ? 22.084 -5.886 -23.462 1.00 91.56 165 THR A O 1
ATOM 1311 N N . HIS A 1 166 ? 20.993 -6.272 -25.393 1.00 91.31 166 HIS A N 1
ATOM 1312 C CA . HIS A 1 166 ? 22.013 -5.705 -26.273 1.00 91.31 166 HIS A CA 1
ATOM 1313 C C . HIS A 1 166 ? 22.328 -4.242 -25.921 1.00 91.31 166 HIS A C 1
ATOM 1315 O O . HIS A 1 166 ? 23.489 -3.875 -25.764 1.00 91.31 166 HIS A O 1
ATOM 1321 N N . VAL A 1 167 ? 21.296 -3.417 -25.709 1.00 93.31 167 VAL A N 1
ATOM 1322 C CA . VAL A 1 167 ? 21.443 -2.006 -25.315 1.00 93.31 167 VAL A CA 1
ATOM 1323 C C . VAL A 1 167 ? 22.119 -1.870 -23.950 1.00 93.31 167 VAL A C 1
ATOM 1325 O O . VAL A 1 167 ? 23.017 -1.044 -23.804 1.00 93.31 167 VAL A O 1
ATOM 1328 N N . LEU A 1 168 ? 21.737 -2.679 -22.952 1.00 92.62 168 LEU A N 1
ATOM 1329 C CA . LEU A 1 168 ? 22.350 -2.622 -21.617 1.00 92.62 168 LEU A CA 1
ATOM 1330 C C . LEU A 1 168 ? 23.798 -3.137 -21.586 1.00 92.62 168 LEU A C 1
ATOM 1332 O O . LEU A 1 168 ? 24.579 -2.675 -20.757 1.00 92.62 168 LEU A O 1
ATOM 1336 N N . CYS A 1 169 ? 24.158 -4.065 -22.475 1.00 92.12 169 CYS A N 1
ATOM 1337 C CA . CYS A 1 169 ? 25.529 -4.554 -22.639 1.00 92.12 169 CYS A CA 1
ATOM 1338 C C . CYS A 1 169 ? 26.416 -3.616 -23.471 1.00 92.12 169 CYS A C 1
ATOM 1340 O O . CYS A 1 169 ? 27.635 -3.796 -23.486 1.00 92.12 169 CYS A O 1
ATOM 1342 N N . SER A 1 170 ? 25.835 -2.634 -24.166 1.00 93.69 170 SER A N 1
ATOM 1343 C CA . SER A 1 170 ? 26.587 -1.748 -25.053 1.00 93.69 170 SER A CA 1
ATOM 1344 C C . SER A 1 170 ? 27.601 -0.893 -24.274 1.00 93.69 170 SER A C 1
ATOM 1346 O O . SER A 1 170 ? 27.239 -0.225 -23.294 1.00 93.69 170 SER A O 1
ATOM 1348 N N . PRO A 1 171 ? 28.871 -0.831 -24.721 1.00 92.25 171 PRO A N 1
ATOM 1349 C CA . PRO A 1 171 ? 29.894 -0.020 -24.070 1.00 92.25 171 PRO A CA 1
ATOM 1350 C C . PRO A 1 171 ? 29.567 1.476 -24.137 1.00 92.25 171 PRO A C 1
ATOM 1352 O O . PRO A 1 171 ? 29.937 2.225 -23.232 1.00 92.25 171 PRO A O 1
ATOM 1355 N N . TRP A 1 172 ? 28.843 1.925 -25.169 1.00 94.12 172 TRP A N 1
ATOM 1356 C CA . TRP A 1 172 ? 28.441 3.324 -25.304 1.00 94.12 172 TRP A CA 1
ATOM 1357 C C . TRP A 1 172 ? 27.469 3.740 -24.208 1.00 94.12 172 TRP A C 1
ATOM 1359 O O . TRP A 1 172 ? 27.616 4.831 -23.662 1.00 94.12 172 TRP A O 1
ATOM 1369 N N . LEU A 1 173 ? 26.518 2.873 -23.837 1.00 94.31 173 LEU A N 1
ATOM 1370 C CA . LEU A 1 173 ? 25.585 3.161 -22.748 1.00 94.31 173 LEU A CA 1
ATOM 1371 C C . LEU A 1 173 ? 26.328 3.329 -21.421 1.00 94.31 173 LEU A C 1
ATOM 1373 O O . LEU A 1 173 ? 26.083 4.299 -20.703 1.00 94.31 173 LEU A O 1
ATOM 1377 N N . LEU A 1 174 ? 27.272 2.431 -21.121 1.00 92.00 174 LEU A N 1
ATOM 1378 C CA . LEU A 1 174 ? 28.086 2.530 -19.912 1.00 92.00 174 LEU A CA 1
ATOM 1379 C C . LEU A 1 174 ? 28.938 3.807 -19.911 1.00 92.00 174 LEU A C 1
ATOM 1381 O O . LEU A 1 174 ? 28.957 4.529 -18.920 1.00 92.00 174 LEU A O 1
ATOM 1385 N N . GLN A 1 175 ? 29.585 4.145 -21.029 1.00 92.69 175 GLN A N 1
ATOM 1386 C CA . GLN A 1 175 ? 30.345 5.395 -21.152 1.00 92.69 175 GLN A CA 1
ATOM 1387 C C . GLN A 1 175 ? 29.472 6.642 -20.982 1.00 92.69 175 GLN A C 1
ATOM 1389 O O . GLN A 1 175 ? 29.937 7.636 -20.425 1.00 92.69 175 GLN A O 1
ATOM 1394 N N . MET A 1 176 ? 28.226 6.605 -21.465 1.00 94.25 176 MET A N 1
ATOM 1395 C CA . MET A 1 176 ? 27.267 7.688 -21.249 1.00 94.25 176 MET A CA 1
ATOM 1396 C C . MET A 1 176 ? 26.803 7.768 -19.795 1.00 94.25 176 MET A C 1
ATOM 1398 O O . MET A 1 176 ? 26.526 8.863 -19.314 1.00 94.25 176 MET A O 1
ATOM 1402 N N . LEU A 1 177 ? 26.725 6.634 -19.093 1.00 93.31 177 LEU A N 1
ATOM 1403 C CA . LEU A 1 177 ? 26.400 6.601 -17.672 1.00 93.31 177 LEU A CA 1
ATOM 1404 C C . LEU A 1 177 ? 27.548 7.160 -16.825 1.00 93.31 177 LEU A C 1
ATOM 1406 O O . LEU A 1 177 ? 27.270 7.889 -15.889 1.00 93.31 177 LEU A O 1
ATOM 1410 N N . ILE A 1 178 ? 28.812 6.878 -17.152 1.00 91.88 178 ILE A N 1
ATOM 1411 C CA . ILE A 1 178 ? 29.983 7.299 -16.355 1.00 91.88 178 ILE A CA 1
ATOM 1412 C C . ILE A 1 178 ? 30.132 8.830 -16.263 1.00 91.88 178 ILE A C 1
ATOM 1414 O O . ILE A 1 178 ? 30.652 9.336 -15.279 1.00 91.88 178 ILE A O 1
ATOM 1418 N N . THR A 1 179 ? 29.675 9.602 -17.250 1.00 88.38 179 THR A N 1
ATOM 1419 C CA . THR A 1 179 ? 29.832 11.070 -17.229 1.00 88.38 179 THR A CA 1
ATOM 1420 C C . THR A 1 179 ? 29.044 11.746 -16.108 1.00 88.38 179 THR A C 1
ATOM 1422 O O . THR A 1 179 ? 27.885 11.391 -15.928 1.00 88.38 179 THR A O 1
ATOM 1425 N N . ASP A 1 180 ? 29.618 12.780 -15.482 1.00 84.75 180 ASP A N 1
ATOM 1426 C CA . ASP A 1 180 ? 29.057 13.499 -14.319 1.00 84.75 180 ASP A CA 1
ATOM 1427 C C . ASP A 1 180 ? 28.186 14.729 -14.662 1.00 84.75 180 ASP A C 1
ATOM 1429 O O . ASP A 1 180 ? 28.210 15.743 -13.964 1.00 84.75 180 ASP A O 1
ATOM 1433 N N . ASP A 1 181 ? 27.441 14.690 -15.77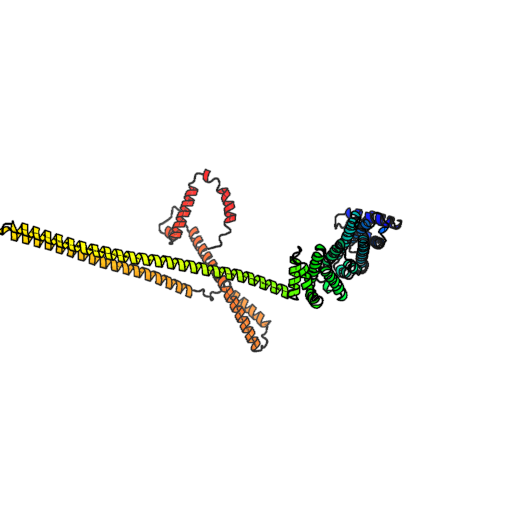1 1.00 89.44 181 ASP A N 1
ATOM 1434 C CA . ASP A 1 181 ? 26.571 15.805 -16.167 1.00 89.44 181 ASP A CA 1
ATOM 1435 C C . ASP A 1 181 ? 25.096 15.546 -15.791 1.00 89.44 181 ASP A C 1
ATOM 1437 O O . ASP A 1 181 ? 24.487 14.597 -16.302 1.00 89.44 181 ASP A O 1
ATOM 1441 N N . PRO A 1 182 ? 24.462 16.413 -14.977 1.00 87.19 182 PRO A N 1
ATOM 1442 C CA . PRO A 1 182 ? 23.145 16.136 -14.407 1.00 87.19 182 PRO A CA 1
ATOM 1443 C C . PRO A 1 182 ? 22.023 16.087 -15.448 1.00 87.19 182 PRO A C 1
ATOM 1445 O O . PRO A 1 182 ? 21.006 15.423 -15.234 1.00 87.19 182 PRO A O 1
ATOM 1448 N N . GLY A 1 183 ? 22.176 16.785 -16.578 1.00 86.25 183 GLY A N 1
ATOM 1449 C CA . GLY A 1 183 ? 21.178 16.803 -17.643 1.00 86.25 183 GLY A CA 1
ATOM 1450 C C . GLY A 1 183 ? 21.150 15.494 -18.425 1.00 86.25 183 GLY A C 1
ATOM 1451 O O . GLY A 1 183 ? 20.076 14.958 -18.702 1.00 86.25 183 GLY A O 1
ATOM 1452 N N . THR A 1 184 ? 22.324 14.967 -18.767 1.00 91.31 184 THR A N 1
ATOM 1453 C CA . THR A 1 184 ? 22.459 13.769 -19.605 1.00 91.31 184 THR A CA 1
ATOM 1454 C C . THR A 1 184 ? 22.335 12.475 -18.800 1.00 91.31 184 THR A C 1
ATOM 1456 O O . THR A 1 184 ? 21.642 11.557 -19.241 1.00 91.31 184 THR A O 1
ATOM 1459 N N . GLU A 1 185 ? 22.883 12.419 -17.583 1.00 91.56 185 GLU A N 1
ATOM 1460 C CA . GLU A 1 185 ? 22.773 11.259 -16.688 1.00 91.56 185 GLU A CA 1
ATOM 1461 C C . GLU A 1 185 ? 21.325 10.863 -16.392 1.00 91.56 185 GLU A C 1
ATOM 1463 O O . GLU A 1 185 ? 20.984 9.680 -16.393 1.00 91.56 185 GLU A O 1
ATOM 1468 N N . VAL A 1 186 ? 20.453 11.847 -16.141 1.00 93.00 186 VAL A N 1
ATOM 1469 C CA . VAL A 1 186 ? 19.034 11.603 -15.844 1.00 93.00 186 VAL A CA 1
ATOM 1470 C C . VAL A 1 186 ? 18.349 10.897 -17.014 1.00 93.00 186 VAL A C 1
ATOM 1472 O O . VAL A 1 186 ? 17.557 9.980 -16.797 1.00 93.00 186 VAL A O 1
ATOM 1475 N N . VAL A 1 187 ? 18.684 11.272 -18.250 1.00 94.50 187 VAL A N 1
ATOM 1476 C CA . VAL A 1 187 ? 18.119 10.671 -19.468 1.00 94.50 187 VAL A CA 1
ATOM 1477 C C . VAL A 1 187 ? 18.670 9.256 -19.685 1.00 94.50 187 VAL A C 1
ATOM 1479 O O . VAL A 1 187 ? 17.906 8.332 -19.976 1.00 94.50 187 VAL A O 1
ATOM 1482 N N . VAL A 1 188 ? 19.971 9.041 -19.465 1.00 95.38 188 VAL A N 1
ATOM 1483 C CA . VAL A 1 188 ? 20.589 7.704 -19.551 1.00 95.38 188 VAL A CA 1
ATOM 1484 C C . VAL A 1 188 ? 19.983 6.763 -18.506 1.00 95.38 188 VAL A C 1
ATOM 1486 O O . VAL A 1 188 ? 19.555 5.654 -18.823 1.00 95.38 188 VAL A O 1
ATOM 1489 N N . MET A 1 189 ? 19.845 7.221 -17.260 1.00 95.19 189 MET A N 1
ATOM 1490 C CA . MET A 1 189 ? 19.189 6.459 -16.199 1.00 95.19 189 MET A CA 1
ATOM 1491 C C . MET A 1 189 ? 17.713 6.175 -16.504 1.00 95.19 189 MET A C 1
ATOM 1493 O O . MET A 1 189 ? 17.233 5.081 -16.209 1.00 95.19 189 MET A O 1
ATOM 1497 N N . ALA A 1 190 ? 16.989 7.116 -17.117 1.00 94.75 190 ALA A N 1
ATOM 1498 C CA . ALA A 1 190 ? 15.613 6.896 -17.564 1.00 94.75 190 ALA A CA 1
ATOM 1499 C C . ALA A 1 190 ? 15.518 5.824 -18.668 1.00 94.75 190 ALA A C 1
ATOM 1501 O O . ALA A 1 190 ? 14.575 5.030 -18.670 1.00 94.75 190 ALA A O 1
ATOM 1502 N N . THR A 1 191 ? 16.519 5.737 -19.547 1.00 94.00 191 THR A N 1
ATOM 1503 C CA . THR A 1 191 ? 16.642 4.679 -20.568 1.00 94.00 191 THR A CA 1
ATOM 1504 C C . THR A 1 191 ? 16.833 3.309 -19.902 1.00 94.00 191 THR A C 1
ATOM 1506 O O . THR A 1 191 ? 16.102 2.366 -20.198 1.00 94.00 191 THR A O 1
ATOM 1509 N N . ILE A 1 192 ? 17.713 3.210 -18.893 1.00 94.50 192 ILE A N 1
ATOM 1510 C CA . ILE A 1 192 ? 17.907 1.979 -18.094 1.00 94.50 192 ILE A CA 1
ATOM 1511 C C . ILE A 1 192 ? 16.619 1.581 -17.353 1.00 94.50 192 ILE A C 1
ATOM 1513 O O . ILE A 1 192 ? 16.263 0.399 -17.299 1.00 94.50 192 ILE A O 1
ATOM 1517 N N . GLN A 1 193 ? 15.897 2.553 -16.781 1.00 94.06 193 GLN A N 1
ATOM 1518 C CA . GLN A 1 193 ? 14.598 2.305 -16.149 1.00 94.06 193 GLN A CA 1
ATOM 1519 C C . GLN A 1 193 ? 13.578 1.760 -17.154 1.00 94.06 193 GLN A C 1
ATOM 1521 O O . GLN A 1 193 ? 12.826 0.850 -16.813 1.00 94.06 193 GLN A O 1
ATOM 1526 N N . SER A 1 194 ? 13.550 2.303 -18.372 1.00 92.19 194 SER A N 1
ATOM 1527 C CA . SER A 1 194 ? 12.636 1.875 -19.435 1.00 92.19 194 SER A CA 1
ATOM 1528 C C . SER A 1 194 ? 12.960 0.457 -19.904 1.00 92.19 194 SER A C 1
ATOM 1530 O O . SER A 1 194 ? 12.059 -0.378 -19.942 1.00 92.19 194 SER A O 1
ATOM 1532 N N . ALA A 1 195 ? 14.238 0.128 -20.113 1.00 91.56 195 ALA A N 1
ATOM 1533 C CA . ALA A 1 195 ? 14.673 -1.226 -20.465 1.00 91.56 195 ALA A CA 1
ATOM 1534 C C . ALA A 1 195 ? 14.234 -2.277 -19.423 1.00 91.56 195 ALA A C 1
ATOM 1536 O O . ALA A 1 195 ? 13.694 -3.323 -19.779 1.00 91.56 195 ALA A O 1
ATOM 1537 N N . ASN A 1 196 ? 14.379 -1.970 -18.126 1.00 89.88 196 ASN A N 1
ATOM 1538 C CA . ASN A 1 196 ? 13.951 -2.860 -17.037 1.00 89.88 196 ASN A CA 1
ATOM 1539 C C . ASN A 1 196 ? 12.427 -3.014 -16.918 1.00 89.88 196 ASN A C 1
ATOM 1541 O O . ASN A 1 196 ? 11.959 -4.027 -16.402 1.00 89.88 196 ASN A O 1
ATOM 1545 N N . ARG A 1 197 ? 11.647 -2.010 -17.340 1.00 88.44 197 ARG A N 1
ATOM 1546 C CA . ARG A 1 197 ? 10.177 -2.085 -17.335 1.00 88.44 197 ARG A CA 1
ATOM 1547 C C . ARG A 1 197 ? 9.641 -2.884 -18.513 1.00 88.44 197 ARG A C 1
ATOM 1549 O O . ARG A 1 197 ? 8.683 -3.625 -18.329 1.00 88.44 197 ARG A O 1
ATOM 1556 N N . MET A 1 198 ? 10.239 -2.719 -19.693 1.00 86.31 198 MET A N 1
ATOM 1557 C CA . MET A 1 198 ? 9.777 -3.387 -20.913 1.00 86.31 198 MET A CA 1
ATOM 1558 C C . MET A 1 198 ? 10.059 -4.887 -20.897 1.00 86.31 198 MET A C 1
ATOM 1560 O O . MET A 1 198 ? 9.288 -5.660 -21.454 1.00 86.31 198 MET A O 1
ATOM 1564 N N . SER A 1 199 ? 11.140 -5.311 -20.245 1.00 84.81 199 SER A N 1
ATOM 1565 C CA . SER A 1 199 ? 11.510 -6.717 -20.176 1.00 84.81 199 SER A CA 1
ATOM 1566 C C . SER A 1 199 ? 11.828 -7.102 -18.731 1.00 84.81 199 SER A C 1
ATOM 1568 O O . SER A 1 199 ? 12.879 -6.789 -18.163 1.00 84.81 199 SER A O 1
ATOM 1570 N N . VAL A 1 200 ? 10.851 -7.754 -18.098 1.00 83.12 200 VAL A N 1
ATOM 1571 C CA . VAL A 1 200 ? 10.965 -8.206 -16.710 1.00 83.12 200 VAL A CA 1
ATOM 1572 C C . VAL A 1 200 ? 12.036 -9.292 -16.647 1.00 83.12 200 VAL A C 1
ATOM 1574 O O . VAL A 1 200 ? 11.906 -10.343 -17.266 1.00 83.12 200 VAL A O 1
ATOM 1577 N N . GLY A 1 201 ? 13.110 -9.031 -15.902 1.00 83.31 201 GLY A N 1
ATOM 1578 C CA . GLY A 1 201 ? 14.217 -9.974 -15.741 1.00 83.31 201 GLY A CA 1
ATOM 1579 C C . GLY A 1 201 ? 15.394 -9.796 -16.707 1.00 83.31 201 GLY A C 1
ATOM 1580 O O . GLY A 1 201 ? 16.312 -10.610 -16.640 1.00 83.31 201 GLY A O 1
ATOM 1581 N N . VAL A 1 202 ? 15.460 -8.732 -17.525 1.00 88.31 202 VAL A N 1
ATOM 1582 C CA . VAL A 1 202 ? 16.669 -8.427 -18.341 1.00 88.31 202 VAL A CA 1
ATOM 1583 C C . VAL A 1 202 ? 17.911 -8.390 -17.483 1.00 88.31 202 VAL A C 1
ATOM 1585 O O . VAL A 1 202 ? 18.934 -8.961 -17.839 1.00 88.31 202 VAL A O 1
ATOM 1588 N N . PHE A 1 203 ? 17.812 -7.757 -16.313 1.00 89.12 203 PHE A N 1
ATOM 1589 C CA . PHE A 1 203 ? 18.951 -7.651 -15.421 1.00 89.12 203 PHE A CA 1
ATOM 1590 C C . PHE A 1 203 ? 19.442 -9.025 -14.962 1.00 89.12 203 PHE A C 1
ATOM 1592 O O . PHE A 1 203 ? 20.617 -9.144 -14.674 1.00 89.12 203 PHE A O 1
ATOM 1599 N N . ALA A 1 204 ? 18.610 -10.075 -14.946 1.00 88.56 204 ALA A N 1
ATOM 1600 C CA . ALA A 1 204 ? 19.060 -11.437 -14.658 1.00 88.56 204 ALA A CA 1
ATOM 1601 C C . ALA A 1 204 ? 19.917 -12.023 -15.796 1.00 88.56 204 ALA A C 1
ATOM 1603 O O . ALA A 1 204 ? 20.891 -12.714 -15.501 1.00 88.56 204 ALA A O 1
ATOM 1604 N N . GLN A 1 205 ? 19.579 -11.704 -17.052 1.00 90.50 205 GLN A N 1
ATOM 1605 C CA . GLN A 1 205 ? 20.232 -12.188 -18.278 1.00 90.50 205 GLN A CA 1
ATOM 1606 C C . GLN A 1 205 ? 21.608 -11.554 -18.530 1.00 90.50 205 GLN A C 1
ATOM 1608 O O . GLN A 1 205 ? 22.389 -12.090 -19.306 1.00 90.50 205 GLN A O 1
ATOM 1613 N N . LEU A 1 206 ? 21.909 -10.423 -17.885 1.00 90.81 206 LEU A N 1
ATOM 1614 C CA . LEU A 1 206 ? 23.206 -9.758 -18.010 1.00 90.81 206 LEU A CA 1
ATOM 1615 C C . LEU A 1 206 ? 24.324 -10.552 -17.324 1.00 90.81 206 LEU A C 1
ATOM 1617 O O . LEU A 1 206 ? 24.131 -11.140 -16.254 1.00 90.81 206 LEU A O 1
ATOM 1621 N N . ASP A 1 207 ? 25.529 -10.463 -17.876 1.00 91.44 207 ASP A N 1
ATOM 1622 C CA . ASP A 1 207 ? 26.734 -10.967 -17.225 1.00 91.44 207 ASP A CA 1
ATOM 1623 C C . ASP A 1 207 ? 26.993 -10.248 -15.897 1.00 91.44 207 ASP A C 1
ATOM 1625 O O . ASP A 1 207 ? 26.716 -9.054 -15.736 1.00 91.44 207 ASP A O 1
ATOM 1629 N N . GLU A 1 208 ? 27.604 -10.952 -14.941 1.00 90.06 208 GLU A N 1
ATOM 1630 C CA . GLU A 1 208 ? 27.960 -10.364 -13.647 1.00 90.06 208 GLU A CA 1
ATOM 1631 C C . GLU A 1 208 ? 28.815 -9.105 -13.798 1.00 90.06 208 GLU A C 1
ATOM 1633 O O . GLU A 1 208 ? 28.588 -8.130 -13.090 1.00 90.06 208 GLU A O 1
ATOM 1638 N N . LYS A 1 209 ? 29.759 -9.071 -14.745 1.00 92.44 209 LYS A N 1
ATOM 1639 C CA . LYS A 1 209 ? 30.613 -7.893 -14.969 1.00 92.44 209 LYS A CA 1
ATOM 1640 C C . LYS A 1 209 ? 29.795 -6.641 -15.305 1.00 92.44 209 LYS A C 1
ATOM 1642 O O . LYS A 1 209 ? 30.021 -5.598 -14.698 1.00 92.44 209 LYS A O 1
ATOM 1647 N N . VAL A 1 210 ? 28.816 -6.763 -16.204 1.00 92.12 210 VAL A N 1
ATOM 1648 C CA . VAL A 1 210 ? 27.957 -5.648 -16.638 1.00 92.12 210 VAL A CA 1
ATOM 1649 C C . VAL A 1 210 ? 27.036 -5.203 -15.500 1.00 92.12 210 VAL A C 1
ATOM 1651 O O . VAL A 1 210 ? 26.912 -4.007 -15.238 1.00 92.12 210 VAL A O 1
ATOM 1654 N N . LYS A 1 211 ? 26.458 -6.155 -14.748 1.00 92.62 211 LYS A N 1
ATOM 1655 C CA . LYS A 1 211 ? 25.661 -5.864 -13.540 1.00 92.62 211 LYS A CA 1
ATOM 1656 C C . LYS A 1 211 ? 26.454 -5.019 -12.543 1.00 92.62 211 LYS A C 1
ATOM 1658 O O . LYS A 1 211 ? 25.948 -4.009 -12.056 1.00 92.62 211 LYS A O 1
ATOM 1663 N N . HIS A 1 212 ? 27.692 -5.424 -12.253 1.00 93.44 212 HIS A N 1
ATOM 1664 C CA . HIS A 1 212 ? 28.562 -4.709 -11.324 1.00 93.44 212 HIS A CA 1
ATOM 1665 C C . HIS A 1 212 ? 28.934 -3.322 -11.841 1.00 93.44 212 HIS A C 1
ATOM 1667 O O . HIS A 1 212 ? 28.829 -2.380 -11.073 1.00 93.44 212 HIS A O 1
ATOM 1673 N N . GLN A 1 213 ? 29.289 -3.170 -13.120 1.00 94.12 213 GLN A N 1
ATOM 1674 C CA . GLN A 1 213 ? 29.624 -1.863 -13.700 1.00 94.12 213 GLN A CA 1
ATOM 1675 C C . GLN A 1 213 ? 28.460 -0.869 -13.597 1.00 94.12 213 GLN A C 1
ATOM 1677 O O . GLN A 1 213 ? 28.648 0.251 -13.131 1.00 94.12 213 GLN A O 1
ATOM 1682 N N . ILE A 1 214 ? 27.241 -1.288 -13.956 1.00 94.25 214 ILE A N 1
ATOM 1683 C CA . ILE A 1 214 ? 26.052 -0.429 -13.847 1.00 94.25 214 ILE A CA 1
ATOM 1684 C C . ILE A 1 214 ? 25.791 -0.055 -12.380 1.00 94.25 214 ILE A C 1
ATOM 1686 O O . ILE A 1 214 ? 25.522 1.105 -12.075 1.00 94.25 214 ILE A O 1
ATOM 1690 N N . LEU A 1 215 ? 25.861 -1.019 -11.457 1.00 94.50 215 LEU A N 1
ATOM 1691 C CA . LEU A 1 215 ? 25.596 -0.762 -10.038 1.00 94.50 215 LEU A CA 1
ATOM 1692 C C . LEU A 1 215 ? 26.697 0.063 -9.365 1.00 94.50 215 LEU A C 1
ATOM 1694 O O . LEU A 1 215 ? 26.367 0.920 -8.548 1.00 94.50 215 LEU A O 1
ATOM 1698 N N . ASP A 1 216 ? 27.966 -0.157 -9.714 1.00 94.06 216 ASP A N 1
ATOM 1699 C CA . ASP A 1 216 ? 29.108 0.610 -9.215 1.00 94.06 216 ASP A CA 1
ATOM 1700 C C . ASP A 1 216 ? 28.936 2.089 -9.590 1.00 94.06 216 ASP A C 1
ATOM 1702 O O . ASP A 1 216 ? 29.016 2.946 -8.709 1.00 94.06 216 ASP A O 1
ATOM 1706 N N . GLU A 1 217 ? 28.568 2.384 -10.841 1.00 94.75 217 GLU A N 1
ATOM 1707 C CA . GLU A 1 217 ? 28.293 3.752 -11.295 1.00 94.75 217 GLU A CA 1
ATOM 1708 C C . GLU A 1 217 ? 27.063 4.373 -10.616 1.00 94.75 217 GLU A C 1
ATOM 1710 O O . GLU A 1 217 ? 27.104 5.516 -10.160 1.00 94.75 217 GLU A O 1
ATOM 1715 N N . LEU A 1 218 ? 25.956 3.635 -10.469 1.00 94.75 218 LEU A N 1
ATOM 1716 C CA . LEU A 1 218 ? 24.770 4.150 -9.768 1.00 94.75 218 LEU A CA 1
ATOM 1717 C C . LEU A 1 218 ? 25.063 4.430 -8.281 1.00 94.75 218 LEU A C 1
ATOM 1719 O O . LEU A 1 218 ? 24.625 5.444 -7.733 1.00 94.75 218 LEU A O 1
ATOM 1723 N N . VAL A 1 219 ? 25.810 3.556 -7.605 1.00 93.69 219 VAL A N 1
ATOM 1724 C CA . VAL A 1 219 ? 26.196 3.761 -6.202 1.00 93.69 219 VAL A CA 1
ATOM 1725 C C . VAL A 1 219 ? 27.187 4.916 -6.074 1.00 93.69 219 VAL A C 1
ATOM 1727 O O . VAL A 1 219 ? 27.032 5.741 -5.167 1.00 93.69 219 VAL A O 1
ATOM 1730 N N . TYR A 1 220 ? 28.145 5.027 -6.998 1.00 93.06 220 TYR A N 1
ATOM 1731 C CA . TYR A 1 220 ? 29.057 6.163 -7.073 1.00 93.06 220 TYR A CA 1
ATOM 1732 C C . TYR A 1 220 ? 28.278 7.476 -7.182 1.00 93.06 220 TYR A C 1
ATOM 1734 O O . TYR A 1 220 ? 28.447 8.344 -6.324 1.00 93.06 220 TYR A O 1
ATOM 1742 N N . LYS A 1 221 ? 27.324 7.580 -8.115 1.00 91.38 221 LYS A N 1
ATOM 1743 C CA . LYS A 1 221 ? 26.489 8.780 -8.288 1.00 91.38 221 LYS A CA 1
ATOM 1744 C C . LYS A 1 221 ? 25.672 9.127 -7.049 1.00 91.38 221 LYS A C 1
ATOM 1746 O O . LYS A 1 221 ? 25.597 10.296 -6.691 1.00 91.38 221 LYS A O 1
ATOM 1751 N N . LEU A 1 222 ? 25.120 8.146 -6.326 1.00 90.94 222 LEU A N 1
ATOM 1752 C CA . LEU A 1 222 ? 24.438 8.406 -5.044 1.00 90.94 222 LEU A CA 1
ATOM 1753 C C . LEU A 1 222 ? 25.368 8.975 -3.964 1.00 90.94 222 LEU A C 1
ATOM 1755 O O . LEU A 1 222 ? 24.902 9.678 -3.060 1.00 90.94 222 LEU A O 1
ATOM 1759 N N . SER A 1 223 ? 26.657 8.640 -4.021 1.00 89.94 223 SER A N 1
ATOM 1760 C CA . SER A 1 223 ? 27.658 9.101 -3.060 1.00 89.94 223 SER A CA 1
ATOM 1761 C C . SER A 1 223 ? 28.228 10.479 -3.423 1.00 89.94 223 SER A C 1
ATOM 1763 O O . SER A 1 223 ? 28.257 11.373 -2.568 1.00 89.94 223 SER A O 1
ATOM 1765 N N . ALA A 1 224 ? 28.619 10.657 -4.687 1.00 89.50 224 ALA A N 1
ATOM 1766 C CA . ALA A 1 224 ? 29.372 11.799 -5.186 1.00 89.50 224 ALA A CA 1
ATOM 1767 C C . ALA A 1 224 ? 28.478 12.980 -5.580 1.00 89.50 224 ALA A C 1
ATOM 1769 O O . ALA A 1 224 ? 28.878 14.127 -5.381 1.00 89.50 224 ALA A O 1
ATOM 1770 N N . SER A 1 225 ? 27.256 12.737 -6.069 1.00 87.56 225 SER A N 1
ATOM 1771 C CA . SER A 1 225 ? 26.413 13.827 -6.557 1.00 87.56 225 SER A CA 1
ATOM 1772 C C . SER A 1 225 ? 25.948 14.762 -5.430 1.00 87.56 225 SER A C 1
ATOM 1774 O O . SER A 1 225 ? 25.707 14.375 -4.273 1.00 87.56 225 SER A O 1
ATOM 1776 N N . SER A 1 226 ? 25.834 16.043 -5.772 1.00 85.69 226 SER A N 1
ATOM 1777 C CA . SER A 1 226 ? 25.184 17.089 -4.974 1.00 85.69 226 SER A CA 1
ATOM 1778 C C . SER A 1 226 ? 23.746 17.348 -5.435 1.00 85.69 226 SER A C 1
ATOM 1780 O O . SER A 1 226 ? 22.926 17.810 -4.636 1.00 85.69 226 SER A O 1
ATOM 1782 N N . ASP A 1 227 ? 23.424 16.995 -6.682 1.00 90.50 227 ASP A N 1
ATOM 1783 C CA . ASP A 1 227 ? 22.143 17.281 -7.318 1.00 90.50 227 ASP A CA 1
ATOM 1784 C C . ASP A 1 227 ? 21.018 16.345 -6.877 1.00 90.50 227 ASP A C 1
ATOM 1786 O O . ASP A 1 227 ? 21.085 15.117 -6.978 1.00 90.50 227 ASP A O 1
ATOM 1790 N N . ILE A 1 228 ? 19.913 16.959 -6.449 1.00 90.94 228 ILE A N 1
ATOM 1791 C CA . ILE A 1 228 ? 18.713 16.259 -5.975 1.00 90.94 228 ILE A CA 1
ATOM 1792 C C . ILE A 1 228 ? 18.076 15.439 -7.103 1.00 90.94 228 ILE A C 1
ATOM 1794 O O . ILE A 1 228 ? 17.643 14.311 -6.871 1.00 90.94 228 ILE A O 1
ATOM 1798 N N . ASN A 1 229 ? 18.032 15.982 -8.323 1.00 90.94 229 ASN A N 1
ATOM 1799 C CA . ASN A 1 229 ? 17.415 15.317 -9.473 1.00 90.94 229 ASN A CA 1
ATOM 1800 C C . ASN A 1 229 ? 18.184 14.061 -9.885 1.00 90.94 229 ASN A C 1
ATOM 1802 O O . ASN A 1 229 ? 17.565 13.021 -10.119 1.00 90.94 229 ASN A O 1
ATOM 1806 N N . VAL A 1 230 ? 19.518 14.141 -9.895 1.00 92.00 230 VAL A N 1
ATOM 1807 C CA . VAL A 1 230 ? 20.394 12.992 -10.133 1.00 92.00 230 VAL A CA 1
ATOM 1808 C C . VAL A 1 230 ? 20.161 11.958 -9.040 1.00 92.00 230 VAL A C 1
ATOM 1810 O O . VAL A 1 230 ? 19.693 10.869 -9.343 1.00 92.00 230 VAL A O 1
ATOM 1813 N N . ALA A 1 231 ? 20.333 12.314 -7.763 1.00 92.56 231 ALA A N 1
ATOM 1814 C CA . ALA A 1 231 ? 20.192 11.365 -6.657 1.00 92.56 231 ALA A CA 1
ATOM 1815 C C . ALA A 1 231 ? 18.803 10.704 -6.581 1.00 92.56 231 ALA A C 1
ATOM 1817 O O . ALA A 1 231 ? 18.693 9.501 -6.324 1.00 92.56 231 ALA A O 1
ATOM 1818 N N . SER A 1 232 ? 17.736 11.465 -6.837 1.00 93.50 232 SER A N 1
ATOM 1819 C CA . SER A 1 232 ? 16.363 10.956 -6.916 1.00 93.50 232 SER A CA 1
ATOM 1820 C C . SER A 1 232 ? 16.207 9.945 -8.051 1.00 93.50 232 SER A C 1
ATOM 1822 O O . SER A 1 232 ? 15.691 8.842 -7.839 1.00 93.50 232 SER A O 1
ATOM 1824 N N . THR A 1 233 ? 16.710 10.285 -9.242 1.00 94.00 233 THR A N 1
ATOM 1825 C CA . THR A 1 233 ? 16.654 9.414 -10.420 1.00 94.00 233 THR A CA 1
ATOM 1826 C C . THR A 1 233 ? 17.490 8.159 -10.207 1.00 94.00 233 THR A C 1
ATOM 1828 O O . THR A 1 233 ? 16.983 7.068 -10.442 1.00 94.00 233 THR A O 1
ATOM 1831 N N . THR A 1 234 ? 18.700 8.272 -9.658 1.00 94.94 234 THR A N 1
ATOM 1832 C CA . THR A 1 234 ? 19.569 7.137 -9.330 1.00 94.94 234 THR A CA 1
ATOM 1833 C C . THR A 1 234 ? 18.921 6.210 -8.308 1.00 94.94 234 THR A C 1
ATOM 1835 O O . THR A 1 234 ? 18.855 5.001 -8.525 1.00 94.94 234 THR A O 1
ATOM 1838 N N . THR A 1 235 ? 18.353 6.762 -7.227 1.00 94.38 235 THR A N 1
ATOM 1839 C CA . THR A 1 235 ? 17.631 5.975 -6.211 1.00 94.38 235 THR A CA 1
ATOM 1840 C C . THR A 1 235 ? 16.457 5.228 -6.845 1.00 94.38 235 THR A C 1
ATOM 1842 O O . THR A 1 235 ? 16.230 4.054 -6.551 1.00 94.38 235 THR A O 1
ATOM 1845 N N . ARG A 1 236 ? 15.718 5.888 -7.745 1.00 95.06 236 ARG A N 1
ATOM 1846 C CA . ARG A 1 236 ? 14.617 5.274 -8.492 1.00 95.06 236 ARG A CA 1
ATOM 1847 C C . ARG A 1 236 ? 15.110 4.177 -9.437 1.00 95.06 236 ARG A C 1
ATOM 1849 O O . ARG A 1 236 ? 14.486 3.123 -9.470 1.00 95.06 236 ARG A O 1
ATOM 1856 N N . THR A 1 237 ? 16.209 4.382 -10.161 1.00 95.00 237 THR A N 1
ATOM 1857 C CA . THR A 1 237 ? 16.804 3.374 -11.054 1.00 95.00 237 THR A CA 1
ATOM 1858 C C . THR A 1 237 ? 17.217 2.131 -10.278 1.00 95.00 237 THR A C 1
ATOM 1860 O O . THR A 1 237 ? 16.825 1.029 -10.650 1.00 95.00 237 THR A O 1
ATOM 1863 N N . VAL A 1 238 ? 17.914 2.298 -9.149 1.00 94.94 238 VAL A N 1
ATOM 1864 C CA . VAL A 1 238 ? 18.304 1.183 -8.271 1.00 94.94 238 VAL A CA 1
ATOM 1865 C C . VAL A 1 238 ? 17.076 0.424 -7.768 1.00 94.94 238 VAL A C 1
ATOM 1867 O O . VAL A 1 238 ? 17.070 -0.804 -7.784 1.00 94.94 238 VAL A O 1
ATOM 1870 N N . LEU A 1 239 ? 16.013 1.128 -7.365 1.00 94.12 239 LEU A N 1
ATOM 1871 C CA . LEU A 1 239 ? 14.759 0.491 -6.955 1.00 94.12 239 LEU A CA 1
ATOM 1872 C C . LEU A 1 239 ? 14.093 -0.285 -8.094 1.00 94.12 239 LEU A C 1
ATOM 1874 O O . LEU A 1 239 ? 13.640 -1.397 -7.858 1.00 94.12 239 LEU A O 1
ATOM 1878 N N . VAL A 1 240 ? 14.055 0.268 -9.310 1.00 93.38 240 VAL A N 1
ATOM 1879 C CA . VAL A 1 240 ? 13.498 -0.417 -10.488 1.00 93.38 240 VAL A CA 1
ATOM 1880 C C . VAL A 1 240 ? 14.285 -1.693 -10.802 1.00 93.38 240 VAL A C 1
ATOM 1882 O O . VAL A 1 240 ? 13.670 -2.714 -11.088 1.00 93.38 240 VAL A O 1
ATOM 1885 N N . ILE A 1 241 ? 15.617 -1.665 -10.684 1.00 93.06 241 ILE A N 1
ATOM 1886 C CA . ILE A 1 241 ? 16.469 -2.854 -10.853 1.00 93.06 241 ILE A CA 1
ATOM 1887 C C . ILE A 1 241 ? 16.224 -3.872 -9.730 1.00 93.06 241 ILE A C 1
ATOM 1889 O O . ILE A 1 241 ? 16.159 -5.072 -9.981 1.00 93.06 241 ILE A O 1
ATOM 1893 N N . CYS A 1 242 ? 16.069 -3.418 -8.483 1.00 92.00 242 CYS A N 1
ATOM 1894 C CA . CYS A 1 242 ? 15.740 -4.312 -7.374 1.00 92.00 242 CYS A CA 1
ATOM 1895 C C . CYS A 1 242 ? 14.389 -4.991 -7.601 1.00 92.00 242 CYS A C 1
ATOM 1897 O O . CYS A 1 242 ? 14.294 -6.195 -7.392 1.00 92.00 242 CYS A O 1
ATOM 1899 N N . ASP A 1 243 ? 13.382 -4.231 -8.040 1.00 89.75 243 ASP A N 1
ATOM 1900 C CA . ASP A 1 243 ? 12.032 -4.715 -8.334 1.00 89.75 243 ASP A CA 1
ATOM 1901 C C . ASP A 1 243 ? 12.032 -5.726 -9.498 1.00 89.75 243 ASP A C 1
ATOM 1903 O O . ASP A 1 243 ? 11.341 -6.739 -9.417 1.00 89.75 243 ASP A O 1
ATOM 1907 N N . SER A 1 244 ? 12.831 -5.498 -10.551 1.00 88.62 244 SER A N 1
ATOM 1908 C CA . SER A 1 244 ? 12.938 -6.410 -11.701 1.00 88.62 244 SER A CA 1
ATOM 1909 C C . SER A 1 244 ? 13.803 -7.647 -11.422 1.00 88.62 244 SER A C 1
ATOM 1911 O O . SER A 1 244 ? 13.536 -8.722 -11.961 1.00 88.62 244 SER A O 1
ATOM 1913 N N . HIS A 1 245 ? 14.830 -7.522 -10.576 1.00 89.94 245 HIS A N 1
ATOM 1914 C CA . HIS A 1 245 ? 15.743 -8.600 -10.201 1.00 89.94 245 HIS A CA 1
ATOM 1915 C C . HIS A 1 245 ? 15.995 -8.605 -8.680 1.00 89.94 245 HIS A C 1
ATOM 1917 O O . HIS A 1 245 ? 16.975 -8.015 -8.206 1.00 89.94 245 HIS A O 1
ATOM 1923 N N . PRO A 1 246 ? 15.159 -9.321 -7.895 1.00 88.19 246 PRO A N 1
ATOM 1924 C CA . PRO A 1 246 ? 15.245 -9.357 -6.432 1.00 88.19 246 PRO A CA 1
ATOM 1925 C C . PRO A 1 246 ? 16.615 -9.732 -5.826 1.00 88.19 246 PRO A C 1
ATOM 1927 O O . PRO A 1 246 ? 16.959 -9.162 -4.783 1.00 88.19 246 PRO A O 1
ATOM 1930 N N . PRO A 1 247 ? 17.434 -10.624 -6.432 1.00 90.00 247 PRO A N 1
ATOM 1931 C CA . PRO A 1 247 ? 18.786 -10.920 -5.944 1.00 90.00 247 PRO A CA 1
ATOM 1932 C C . PRO A 1 247 ? 19.716 -9.700 -5.896 1.00 90.00 247 PRO A C 1
ATOM 1934 O O . PRO A 1 247 ? 20.652 -9.678 -5.095 1.00 90.00 247 PRO A O 1
ATOM 1937 N N . THR A 1 248 ? 19.427 -8.638 -6.661 1.00 90.62 248 THR A N 1
ATOM 1938 C CA . THR A 1 248 ? 20.193 -7.382 -6.613 1.00 90.62 248 THR A CA 1
ATOM 1939 C C . THR A 1 248 ? 20.221 -6.783 -5.210 1.00 90.62 248 THR A C 1
ATOM 1941 O O . THR A 1 248 ? 21.229 -6.208 -4.817 1.00 90.62 248 THR A O 1
ATOM 1944 N N . VAL A 1 249 ? 19.163 -6.956 -4.406 1.00 90.44 249 VAL A N 1
ATOM 1945 C CA . VAL A 1 249 ? 19.136 -6.457 -3.019 1.00 90.44 249 VAL A CA 1
ATOM 1946 C C . VAL A 1 249 ? 20.229 -7.118 -2.177 1.00 90.44 249 VAL A C 1
ATOM 1948 O O . VAL A 1 249 ? 20.909 -6.438 -1.411 1.00 90.44 249 VAL A O 1
ATOM 1951 N N . GLN A 1 250 ? 20.439 -8.427 -2.346 1.00 88.88 250 GLN A N 1
ATOM 1952 C CA . GLN A 1 250 ? 21.500 -9.148 -1.642 1.00 88.88 250 GLN A CA 1
ATOM 1953 C C . GLN A 1 250 ? 22.875 -8.677 -2.110 1.00 88.88 250 GLN A C 1
ATOM 1955 O O . GLN A 1 250 ? 23.731 -8.399 -1.274 1.00 88.88 250 GLN A O 1
ATOM 1960 N N . LEU A 1 251 ? 23.055 -8.515 -3.423 1.00 89.56 251 LEU A N 1
ATOM 1961 C CA . LEU A 1 251 ? 24.290 -7.999 -4.010 1.00 89.56 251 LEU A CA 1
ATOM 1962 C C . LEU A 1 251 ? 24.610 -6.579 -3.515 1.00 89.56 251 LEU A C 1
ATOM 1964 O O . LEU A 1 251 ? 25.759 -6.280 -3.187 1.00 89.56 251 LEU A O 1
ATOM 1968 N N . LEU A 1 252 ? 23.591 -5.726 -3.364 1.00 91.31 252 LEU A N 1
ATOM 1969 C CA . LEU A 1 252 ? 23.756 -4.393 -2.796 1.00 91.31 252 LEU A CA 1
ATOM 1970 C C . LEU A 1 252 ? 24.224 -4.448 -1.335 1.00 91.31 252 LEU A C 1
ATOM 1972 O O . LEU A 1 252 ? 25.123 -3.704 -0.943 1.00 91.31 252 LEU A O 1
ATOM 1976 N N . CYS A 1 253 ? 23.640 -5.342 -0.533 1.00 88.38 253 CYS A N 1
ATOM 1977 C CA . CYS A 1 253 ? 24.003 -5.528 0.870 1.00 88.38 253 CYS A CA 1
ATOM 1978 C C . CYS A 1 253 ? 25.407 -6.129 1.058 1.00 88.38 253 CYS A C 1
ATOM 1980 O O . CYS A 1 253 ? 26.102 -5.756 2.005 1.00 88.38 253 CYS A O 1
ATOM 1982 N N . THR A 1 254 ? 25.833 -7.058 0.196 1.00 89.25 254 THR A N 1
ATOM 1983 C CA . THR A 1 254 ? 27.137 -7.729 0.319 1.00 89.25 254 THR A CA 1
ATOM 1984 C C . THR A 1 254 ? 28.283 -6.857 -0.184 1.00 89.25 254 THR A C 1
ATOM 1986 O O . THR A 1 254 ? 29.299 -6.749 0.510 1.00 89.25 254 THR A O 1
ATOM 1989 N N . ARG A 1 255 ? 28.116 -6.207 -1.346 1.00 90.88 255 ARG A N 1
ATOM 1990 C CA . ARG A 1 255 ? 29.149 -5.385 -1.997 1.00 90.88 255 ARG A CA 1
ATOM 1991 C C . ARG A 1 255 ? 29.223 -3.965 -1.432 1.00 90.88 255 ARG A C 1
ATOM 1993 O O . ARG A 1 255 ? 30.319 -3.487 -1.155 1.00 90.88 255 ARG A O 1
ATOM 2000 N N . TYR A 1 256 ? 28.087 -3.305 -1.182 1.00 90.44 256 TYR A N 1
ATOM 2001 C CA . TYR A 1 256 ? 28.042 -1.892 -0.766 1.00 90.44 256 TYR A CA 1
ATOM 2002 C C . TYR A 1 256 ? 27.556 -1.723 0.680 1.00 90.44 256 TYR A C 1
ATOM 2004 O O . TYR A 1 256 ? 26.543 -1.077 0.960 1.00 90.44 256 TYR A O 1
ATOM 2012 N N . LYS A 1 257 ? 28.323 -2.258 1.639 1.00 84.00 257 LYS A N 1
ATOM 2013 C CA . LYS A 1 257 ? 27.985 -2.251 3.080 1.00 84.00 257 LYS A CA 1
ATOM 2014 C C . LYS A 1 257 ? 27.712 -0.850 3.667 1.00 84.00 257 LYS A C 1
ATOM 2016 O O . LYS A 1 257 ? 26.990 -0.731 4.653 1.00 84.00 257 LYS A O 1
ATOM 2021 N N . GLY A 1 258 ? 28.241 0.213 3.052 1.00 86.06 258 GLY A N 1
ATOM 2022 C CA . GLY A 1 258 ? 28.040 1.612 3.460 1.00 86.06 258 GLY A CA 1
ATOM 2023 C C . GLY A 1 258 ? 26.835 2.326 2.831 1.00 86.06 258 GLY A C 1
ATOM 2024 O O . GLY A 1 258 ? 26.494 3.428 3.264 1.00 86.06 258 GLY A O 1
ATOM 2025 N N . LEU A 1 259 ? 26.152 1.722 1.849 1.00 89.69 259 LEU A N 1
ATOM 2026 C CA . LEU A 1 259 ? 25.100 2.393 1.071 1.00 89.69 259 LEU A CA 1
ATOM 2027 C C . LEU A 1 259 ? 23.960 2.922 1.951 1.00 89.69 259 LEU A C 1
ATOM 2029 O O . LEU A 1 259 ? 23.455 4.022 1.740 1.00 89.69 259 LEU A O 1
ATOM 2033 N N . ARG A 1 260 ? 23.587 2.178 2.997 1.00 87.75 260 ARG A N 1
ATOM 2034 C CA . ARG A 1 260 ? 22.537 2.601 3.931 1.00 87.75 260 ARG A CA 1
ATOM 2035 C C . ARG A 1 260 ? 22.883 3.900 4.666 1.00 87.75 260 ARG A C 1
ATOM 2037 O O . ARG A 1 260 ? 21.989 4.714 4.886 1.00 87.75 260 ARG A O 1
ATOM 2044 N N . LEU A 1 261 ? 24.145 4.084 5.055 1.00 86.38 261 LEU A N 1
ATOM 2045 C CA . LEU A 1 261 ? 24.601 5.309 5.716 1.00 86.38 261 LEU A CA 1
ATOM 2046 C C . LEU A 1 261 ? 24.644 6.470 4.719 1.00 86.38 261 LEU A C 1
ATOM 2048 O O . LEU A 1 261 ? 24.198 7.565 5.047 1.00 86.38 261 LEU A O 1
ATOM 2052 N N . LEU A 1 262 ? 25.079 6.214 3.481 1.00 88.31 262 LEU A N 1
ATOM 2053 C CA . LEU A 1 262 ? 25.085 7.216 2.410 1.00 88.31 262 LEU A CA 1
ATOM 2054 C C . LEU A 1 262 ? 23.677 7.747 2.104 1.00 88.31 262 LEU A C 1
ATOM 2056 O O . LEU A 1 262 ? 23.490 8.949 1.931 1.00 88.31 262 LEU A O 1
ATOM 2060 N N . LEU A 1 263 ? 22.661 6.880 2.126 1.00 89.00 263 LEU A N 1
ATOM 2061 C CA . LEU A 1 263 ? 21.266 7.279 1.916 1.00 89.00 263 LEU A CA 1
ATOM 2062 C C . LEU A 1 263 ? 20.723 8.230 2.998 1.00 89.00 263 LEU A C 1
ATOM 2064 O O . LEU A 1 263 ? 19.755 8.945 2.737 1.00 89.00 263 LEU A O 1
ATOM 2068 N N . MET A 1 264 ? 21.346 8.303 4.182 1.00 87.31 264 MET A N 1
ATOM 2069 C CA . MET A 1 264 ? 20.949 9.255 5.231 1.00 87.31 264 MET A CA 1
ATOM 2070 C C . MET A 1 264 ? 21.171 10.711 4.799 1.00 87.31 264 MET A C 1
ATOM 2072 O O . MET A 1 264 ? 20.353 11.564 5.132 1.00 87.31 264 MET A O 1
ATOM 2076 N N . LYS A 1 265 ? 22.201 10.990 3.980 1.00 88.69 265 LYS A N 1
ATOM 2077 C CA . LYS A 1 265 ? 22.486 12.326 3.404 1.00 88.69 265 LYS A CA 1
ATOM 2078 C C . LYS A 1 265 ? 21.295 12.894 2.620 1.00 88.69 265 LYS A C 1
ATOM 2080 O O . LYS A 1 265 ? 21.109 14.111 2.551 1.00 88.69 265 LYS A O 1
ATOM 2085 N N . TRP A 1 266 ? 20.503 12.008 2.020 1.00 88.69 266 TRP A N 1
ATOM 2086 C CA . TRP A 1 266 ? 19.388 12.349 1.139 1.00 88.69 266 TRP A CA 1
ATOM 2087 C C . TRP A 1 266 ? 18.035 12.417 1.859 1.00 88.69 266 TRP A C 1
ATOM 2089 O O . TRP A 1 266 ? 17.033 12.799 1.250 1.00 88.69 266 TRP A O 1
ATOM 2099 N N . GLN A 1 267 ? 17.979 12.097 3.157 1.00 86.25 267 GLN A N 1
ATOM 2100 C CA . GLN A 1 267 ? 16.759 12.275 3.941 1.00 86.25 267 GLN A CA 1
ATOM 2101 C C . GLN A 1 267 ? 16.396 13.760 4.059 1.00 86.25 267 GLN A C 1
ATOM 2103 O O . GLN A 1 267 ? 17.237 14.609 4.331 1.00 86.25 267 GLN A O 1
ATOM 2108 N N . GLY A 1 268 ? 15.120 14.076 3.848 1.00 82.56 268 GLY A N 1
ATOM 2109 C CA . GLY A 1 268 ? 14.591 15.439 3.920 1.00 82.56 268 GLY A CA 1
ATOM 2110 C C . GLY A 1 268 ? 14.691 16.240 2.617 1.00 82.56 268 GLY A C 1
ATOM 2111 O O . GLY A 1 268 ? 14.102 17.310 2.547 1.00 82.56 268 GLY A O 1
ATOM 2112 N N . ARG A 1 269 ? 15.342 15.725 1.562 1.00 85.31 269 ARG A N 1
ATOM 2113 C CA . ARG A 1 269 ? 15.619 16.475 0.316 1.00 85.31 269 ARG A CA 1
ATOM 2114 C C . ARG A 1 269 ? 14.558 16.346 -0.794 1.00 85.31 269 ARG A C 1
ATOM 2116 O O . ARG A 1 269 ? 14.849 16.602 -1.954 1.00 85.31 269 ARG A O 1
ATOM 2123 N N . GLY A 1 270 ? 13.332 15.928 -0.464 1.00 82.56 270 GLY A N 1
ATOM 2124 C CA . GLY A 1 270 ? 12.181 15.949 -1.390 1.00 82.56 270 GLY A CA 1
ATOM 2125 C C . GLY A 1 270 ? 11.779 14.615 -2.041 1.00 82.56 270 GLY A C 1
ATOM 2126 O O . GLY A 1 270 ? 10.655 14.499 -2.515 1.00 82.56 270 GLY A O 1
ATOM 2127 N N . PHE A 1 271 ? 12.608 13.564 -1.987 1.00 88.06 271 PHE A N 1
ATOM 2128 C CA . PHE A 1 271 ? 12.295 12.235 -2.559 1.00 88.06 271 PHE A CA 1
ATOM 2129 C C . PHE A 1 271 ? 12.319 11.099 -1.520 1.00 88.06 271 PHE A C 1
ATOM 2131 O O . PHE A 1 271 ? 12.655 9.943 -1.790 1.00 88.06 271 PHE A O 1
ATOM 2138 N N . ASN A 1 272 ? 11.896 11.433 -0.299 1.00 87.69 272 ASN A N 1
ATOM 2139 C CA . ASN A 1 272 ? 11.969 10.574 0.885 1.00 87.69 272 ASN A CA 1
ATOM 2140 C C . ASN A 1 272 ? 11.316 9.199 0.718 1.00 87.69 272 ASN A C 1
ATOM 2142 O O . ASN A 1 272 ? 11.740 8.256 1.377 1.00 87.69 272 ASN A O 1
ATOM 2146 N N . ASN A 1 273 ? 10.299 9.062 -0.134 1.00 88.94 273 ASN A N 1
ATOM 2147 C CA . ASN A 1 273 ? 9.624 7.781 -0.348 1.00 88.94 273 ASN A CA 1
ATOM 2148 C C . ASN A 1 273 ? 10.561 6.752 -0.993 1.00 88.94 273 ASN A C 1
ATOM 2150 O O . ASN A 1 273 ? 10.617 5.614 -0.530 1.00 88.94 273 ASN A O 1
ATOM 2154 N N . TYR A 1 274 ? 11.346 7.162 -1.996 1.00 91.00 274 TYR A N 1
ATOM 2155 C CA . TYR A 1 274 ? 12.325 6.287 -2.643 1.00 91.00 274 TYR A CA 1
ATOM 2156 C C . TYR A 1 274 ? 13.468 5.942 -1.684 1.00 91.00 274 TYR A C 1
ATOM 2158 O O . TYR A 1 274 ? 13.793 4.768 -1.516 1.00 91.00 274 TYR A O 1
ATOM 2166 N N . VAL A 1 275 ? 13.998 6.934 -0.960 1.00 91.44 275 VAL A N 1
ATOM 2167 C CA . VAL A 1 275 ? 15.062 6.718 0.039 1.00 91.44 275 VAL A CA 1
ATOM 2168 C C . VAL A 1 275 ? 14.591 5.773 1.146 1.00 91.44 275 VAL A C 1
ATOM 2170 O O . VAL A 1 275 ? 15.271 4.800 1.458 1.00 91.44 275 VAL A O 1
ATOM 2173 N N . LYS A 1 276 ? 13.397 5.996 1.715 1.00 90.06 276 LYS A N 1
ATOM 2174 C CA . LYS A 1 276 ? 12.807 5.123 2.744 1.00 90.06 276 LYS A CA 1
ATOM 2175 C C . LYS A 1 276 ? 12.596 3.707 2.230 1.00 90.06 276 LYS A C 1
ATOM 2177 O O . LYS A 1 276 ? 12.942 2.765 2.938 1.00 90.06 276 LYS A O 1
ATOM 2182 N N . ARG A 1 277 ? 12.068 3.547 1.014 1.00 90.19 277 ARG A N 1
ATOM 2183 C CA . ARG A 1 277 ? 11.860 2.227 0.409 1.00 90.19 277 ARG A CA 1
ATOM 2184 C C . ARG A 1 277 ? 13.183 1.484 0.241 1.00 90.19 277 ARG A C 1
ATOM 2186 O O . ARG A 1 277 ? 13.284 0.347 0.690 1.00 90.19 277 ARG A O 1
ATOM 2193 N N . LEU A 1 278 ? 14.203 2.138 -0.318 1.00 91.12 278 LEU A N 1
ATOM 2194 C CA . LEU A 1 278 ? 15.518 1.528 -0.507 1.00 91.12 278 LEU A CA 1
ATOM 2195 C C . LEU A 1 278 ? 16.183 1.194 0.837 1.00 91.12 278 LEU A C 1
ATOM 2197 O O . LEU A 1 278 ? 16.700 0.096 1.005 1.00 91.12 278 LEU A O 1
ATOM 2201 N N . MET A 1 279 ? 16.092 2.076 1.837 1.00 89.25 279 MET A N 1
ATOM 2202 C CA . MET A 1 279 ? 16.598 1.797 3.187 1.00 89.25 279 MET A CA 1
ATOM 2203 C C . MET A 1 279 ? 15.913 0.593 3.845 1.00 89.25 279 MET A C 1
ATOM 2205 O O . MET A 1 279 ? 16.587 -0.181 4.518 1.00 89.25 279 MET A O 1
ATOM 2209 N N . VAL A 1 280 ? 14.596 0.426 3.671 1.00 88.88 280 VAL A N 1
ATOM 2210 C CA . VAL A 1 280 ? 13.861 -0.739 4.196 1.00 88.88 280 VAL A CA 1
ATOM 2211 C C . VAL A 1 280 ? 14.297 -2.021 3.486 1.00 88.88 280 VAL A C 1
ATOM 2213 O O . VAL A 1 280 ? 14.540 -3.020 4.158 1.00 88.88 280 VAL A O 1
ATOM 2216 N N . LEU A 1 281 ? 14.468 -1.990 2.160 1.00 89.12 281 LEU A N 1
ATOM 2217 C CA . LEU A 1 281 ? 14.969 -3.137 1.393 1.00 89.12 281 LEU A CA 1
ATOM 2218 C C . LEU A 1 281 ? 16.379 -3.548 1.839 1.00 89.12 281 LEU A C 1
ATOM 2220 O O . LEU A 1 281 ? 16.616 -4.722 2.119 1.00 89.12 281 LEU A O 1
ATOM 2224 N N . LEU A 1 282 ? 17.285 -2.578 1.988 1.00 88.44 282 LEU A N 1
ATOM 2225 C CA . LEU A 1 282 ? 18.650 -2.816 2.467 1.00 88.44 282 LEU A CA 1
ATOM 2226 C C . LEU A 1 282 ? 18.690 -3.281 3.932 1.00 88.44 282 LEU A C 1
ATOM 2228 O O . LEU A 1 282 ? 19.595 -4.016 4.312 1.00 88.44 282 LEU A O 1
ATOM 2232 N N . ALA A 1 283 ? 17.729 -2.865 4.766 1.00 85.69 283 ALA A N 1
ATOM 2233 C CA . ALA A 1 283 ? 17.615 -3.324 6.152 1.00 85.69 283 ALA A CA 1
ATOM 2234 C C . ALA A 1 283 ? 17.153 -4.783 6.247 1.00 85.69 283 ALA A C 1
ATOM 2236 O O . ALA A 1 283 ? 17.686 -5.540 7.052 1.00 85.69 283 ALA A O 1
ATOM 2237 N N . ALA A 1 284 ? 16.179 -5.170 5.423 1.00 84.69 284 ALA A N 1
ATOM 2238 C CA . ALA A 1 284 ? 15.645 -6.526 5.398 1.00 84.69 284 ALA A CA 1
ATOM 2239 C C . ALA A 1 284 ? 16.581 -7.528 4.688 1.00 84.69 284 ALA A C 1
ATOM 2241 O O . ALA A 1 284 ? 16.449 -8.742 4.870 1.00 84.69 284 ALA A O 1
ATOM 2242 N N . GLY A 1 285 ? 17.496 -7.037 3.842 1.00 82.56 285 GLY A N 1
ATOM 2243 C CA . GLY A 1 285 ? 18.477 -7.833 3.091 1.00 82.56 285 GLY A CA 1
ATOM 2244 C C . GLY A 1 285 ? 17.881 -8.698 1.973 1.00 82.56 285 GLY A C 1
ATOM 2245 O O . GLY A 1 285 ? 18.599 -9.426 1.295 1.00 82.56 285 GLY A O 1
ATOM 2246 N N . SER A 1 286 ? 16.563 -8.652 1.779 1.00 81.56 286 SER A N 1
ATOM 2247 C CA . SER A 1 286 ? 15.849 -9.303 0.680 1.00 81.56 286 SER A CA 1
ATOM 2248 C C . SER A 1 286 ? 14.492 -8.635 0.483 1.00 81.56 286 SER A C 1
ATOM 2250 O O . SER A 1 286 ? 13.903 -8.117 1.437 1.00 81.56 286 SER A O 1
ATOM 2252 N N . MET A 1 287 ? 13.973 -8.687 -0.744 1.00 77.06 287 MET A N 1
ATOM 2253 C CA . MET A 1 287 ? 12.666 -8.111 -1.061 1.00 77.06 287 MET A CA 1
ATOM 2254 C C . MET A 1 287 ? 11.532 -8.807 -0.291 1.00 77.06 287 MET A C 1
ATOM 2256 O O . MET A 1 287 ? 10.716 -8.138 0.335 1.00 77.06 287 MET A O 1
ATOM 2260 N N . HIS A 1 288 ? 11.551 -10.142 -0.225 1.00 78.69 288 HIS A N 1
ATOM 2261 C CA . HIS A 1 288 ? 10.529 -10.922 0.477 1.00 78.69 288 HIS A CA 1
ATOM 2262 C C . HIS A 1 288 ? 10.454 -10.602 1.981 1.00 78.69 288 HIS A C 1
ATOM 2264 O O . HIS A 1 288 ? 9.367 -10.401 2.524 1.00 78.69 288 HIS A O 1
ATOM 2270 N N . ARG A 1 289 ? 11.602 -10.483 2.669 1.00 81.75 289 ARG A N 1
ATOM 2271 C CA . ARG A 1 289 ? 11.615 -10.101 4.095 1.00 81.75 289 ARG A CA 1
ATOM 2272 C C . ARG A 1 289 ? 11.088 -8.683 4.310 1.00 81.75 289 ARG A C 1
ATOM 2274 O O . ARG A 1 289 ? 10.359 -8.455 5.271 1.00 81.75 289 ARG A O 1
ATOM 2281 N N . ALA A 1 290 ? 11.408 -7.747 3.414 1.00 79.62 290 ALA A N 1
ATOM 2282 C CA . ALA A 1 290 ? 10.910 -6.375 3.500 1.00 79.62 290 ALA A CA 1
ATOM 2283 C C . ALA A 1 290 ? 9.379 -6.307 3.365 1.00 79.62 290 ALA A C 1
ATOM 2285 O O . ALA A 1 290 ? 8.721 -5.558 4.092 1.00 79.62 290 ALA A O 1
ATOM 2286 N N . GLU A 1 291 ? 8.801 -7.099 2.459 1.00 82.31 291 GLU A N 1
ATOM 2287 C CA . GLU A 1 291 ? 7.349 -7.208 2.298 1.00 82.31 291 GLU A CA 1
ATOM 2288 C C . GLU A 1 291 ? 6.685 -7.833 3.523 1.00 82.31 291 GLU A C 1
ATOM 2290 O O . GLU A 1 291 ? 5.700 -7.295 4.032 1.00 82.31 291 GLU A O 1
ATOM 2295 N N . LEU A 1 292 ? 7.259 -8.914 4.054 1.00 85.44 292 LEU A N 1
ATOM 2296 C CA . LEU A 1 292 ? 6.752 -9.569 5.254 1.00 85.44 292 LEU A CA 1
ATOM 2297 C C . LEU A 1 292 ? 6.770 -8.622 6.465 1.00 85.44 292 LEU A C 1
ATOM 2299 O O . LEU A 1 292 ? 5.770 -8.496 7.173 1.00 85.44 292 LEU A O 1
ATOM 2303 N N . GLU A 1 293 ? 7.860 -7.877 6.671 1.00 84.69 293 GLU A N 1
ATOM 2304 C CA . GLU A 1 293 ? 7.929 -6.845 7.710 1.00 84.69 293 GLU A CA 1
ATOM 2305 C C . GLU A 1 293 ? 6.870 -5.755 7.521 1.00 84.69 293 GLU A C 1
ATOM 2307 O O . GLU A 1 293 ? 6.262 -5.302 8.495 1.00 84.69 293 GLU A O 1
ATOM 2312 N N . ARG A 1 294 ? 6.622 -5.326 6.279 1.00 84.62 294 ARG A N 1
ATOM 2313 C CA . ARG A 1 294 ? 5.573 -4.348 5.972 1.00 84.62 294 ARG A CA 1
ATOM 2314 C C . ARG A 1 294 ? 4.193 -4.892 6.344 1.00 84.62 294 ARG A C 1
ATOM 2316 O O . ARG A 1 294 ? 3.422 -4.164 6.974 1.00 84.62 294 ARG A O 1
ATOM 2323 N N . PHE A 1 295 ? 3.891 -6.148 6.013 1.00 86.81 295 PHE A N 1
ATOM 2324 C CA . PHE A 1 295 ? 2.635 -6.788 6.407 1.00 86.81 295 PHE A CA 1
ATOM 2325 C C . PHE A 1 295 ? 2.510 -6.911 7.927 1.00 86.81 295 PHE A C 1
ATOM 2327 O O . PHE A 1 295 ? 1.465 -6.566 8.479 1.00 86.81 295 PHE A O 1
ATOM 2334 N N . HIS A 1 296 ? 3.580 -7.298 8.626 1.00 89.50 296 HIS A N 1
ATOM 2335 C CA . HIS A 1 296 ? 3.587 -7.353 10.088 1.00 89.50 296 HIS A CA 1
ATOM 2336 C C . HIS A 1 296 ? 3.351 -5.985 10.730 1.00 89.50 296 HIS A C 1
ATOM 2338 O O . HIS A 1 296 ? 2.550 -5.880 11.658 1.00 89.50 296 HIS A O 1
ATOM 2344 N N . ARG A 1 297 ? 3.983 -4.918 10.224 1.00 88.50 297 ARG A N 1
ATOM 2345 C CA . ARG A 1 297 ? 3.757 -3.550 10.719 1.00 88.50 297 ARG A CA 1
ATOM 2346 C C . ARG A 1 297 ? 2.318 -3.097 10.479 1.00 88.50 297 ARG A C 1
ATOM 2348 O O . ARG A 1 297 ? 1.703 -2.542 11.387 1.00 88.50 297 ARG A O 1
ATOM 2355 N N . ALA A 1 298 ? 1.761 -3.362 9.297 1.00 92.00 298 ALA A N 1
ATOM 2356 C CA . ALA A 1 298 ? 0.369 -3.037 8.992 1.00 92.00 298 ALA A CA 1
ATOM 2357 C C . ALA A 1 298 ? -0.603 -3.789 9.917 1.00 92.00 298 ALA A C 1
ATOM 2359 O O . ALA A 1 298 ? -1.488 -3.178 10.518 1.00 92.00 298 ALA A O 1
ATOM 2360 N N . ALA A 1 299 ? -0.388 -5.092 10.111 1.00 93.94 299 ALA A N 1
ATOM 2361 C CA . ALA A 1 299 ? -1.171 -5.898 11.040 1.00 93.94 299 ALA A CA 1
ATOM 2362 C C . ALA A 1 299 ? -1.058 -5.375 12.481 1.00 93.94 299 ALA A C 1
ATOM 2364 O O . ALA A 1 299 ? -2.074 -5.232 13.159 1.00 93.94 299 ALA A O 1
ATOM 2365 N N . ALA A 1 300 ? 0.146 -5.020 12.937 1.00 95.00 300 ALA A N 1
ATOM 2366 C CA . ALA A 1 300 ? 0.369 -4.463 14.268 1.00 95.00 300 ALA A CA 1
ATOM 2367 C C . ALA A 1 300 ? -0.368 -3.129 14.473 1.00 95.00 300 ALA A C 1
ATOM 2369 O O . ALA A 1 300 ? -0.951 -2.921 15.536 1.00 95.00 300 ALA A O 1
ATOM 2370 N N . LEU A 1 301 ? -0.410 -2.253 13.461 1.00 95.62 301 LEU A N 1
ATOM 2371 C CA . LEU A 1 301 ? -1.164 -0.995 13.514 1.00 95.62 301 LEU A CA 1
ATOM 2372 C C . LEU A 1 301 ? -2.672 -1.235 13.630 1.00 95.62 301 LEU A C 1
ATOM 2374 O O . LEU A 1 301 ? -3.323 -0.645 14.494 1.00 95.62 301 LEU A O 1
ATOM 2378 N N . ILE A 1 302 ? -3.217 -2.143 12.817 1.00 95.44 302 ILE A N 1
ATOM 2379 C CA . ILE A 1 302 ? -4.637 -2.521 12.872 1.00 95.44 302 ILE A CA 1
ATOM 2380 C C . ILE A 1 302 ? -4.972 -3.112 14.247 1.00 95.44 302 ILE A C 1
ATOM 2382 O O . ILE A 1 302 ? -5.943 -2.714 14.895 1.00 95.44 302 ILE A O 1
ATOM 2386 N N . GLN A 1 303 ? -4.133 -4.026 14.739 1.00 96.25 303 GLN A N 1
ATOM 2387 C CA . GLN A 1 303 ? -4.304 -4.647 16.049 1.00 96.25 303 GLN A CA 1
ATOM 2388 C C . GLN A 1 303 ? -4.201 -3.629 17.188 1.00 96.25 303 GLN A C 1
ATOM 2390 O O . GLN A 1 303 ? -4.988 -3.696 18.132 1.00 96.25 303 GLN A O 1
ATOM 2395 N N . ALA A 1 304 ? -3.261 -2.685 17.124 1.00 96.88 304 ALA A N 1
ATOM 2396 C CA . ALA A 1 304 ? -3.108 -1.630 18.119 1.00 96.88 304 ALA A CA 1
ATOM 2397 C C . ALA A 1 304 ? -4.335 -0.710 18.146 1.00 96.88 304 ALA A C 1
ATOM 2399 O O . ALA A 1 304 ? -4.880 -0.449 19.223 1.00 96.88 304 ALA A O 1
ATOM 2400 N N . ALA A 1 305 ? -4.829 -0.294 16.976 1.00 96.50 305 ALA A N 1
ATOM 2401 C CA . ALA A 1 305 ? -6.044 0.504 16.854 1.00 96.50 305 ALA A CA 1
ATOM 2402 C C . ALA A 1 305 ? -7.251 -0.227 17.463 1.00 96.50 305 ALA A C 1
ATOM 2404 O O . ALA A 1 305 ? -7.936 0.328 18.327 1.00 96.50 305 ALA A O 1
ATOM 2405 N N . TRP A 1 306 ? -7.455 -1.502 17.120 1.00 96.50 306 TRP A N 1
ATOM 2406 C CA . TRP A 1 306 ? -8.544 -2.310 17.671 1.00 96.50 306 TRP A CA 1
ATOM 2407 C C . TRP A 1 306 ? -8.435 -2.513 19.188 1.00 96.50 306 TRP A C 1
ATOM 2409 O O . TRP A 1 306 ? -9.411 -2.312 19.917 1.00 96.50 306 TRP A O 1
ATOM 2419 N N . LYS A 1 307 ? -7.242 -2.857 19.692 1.00 97.56 307 LYS A N 1
ATOM 2420 C CA . LYS A 1 307 ? -6.986 -2.989 21.135 1.00 97.56 307 LYS A CA 1
ATOM 2421 C C . LYS A 1 307 ? -7.307 -1.682 21.857 1.00 97.56 307 LYS A C 1
ATOM 2423 O O . LYS A 1 307 ? -7.985 -1.717 22.881 1.00 97.56 307 LYS A O 1
ATOM 2428 N N . SER A 1 308 ? -6.897 -0.542 21.298 1.00 96.25 308 SER A N 1
ATOM 2429 C CA . SER A 1 308 ? -7.176 0.781 21.865 1.00 96.25 308 SER A CA 1
ATOM 2430 C C . SER A 1 308 ? -8.674 1.120 21.883 1.00 96.25 308 SER A C 1
ATOM 2432 O O . SER A 1 308 ? -9.186 1.642 22.872 1.00 96.25 308 SER A O 1
ATOM 2434 N N . PHE A 1 309 ? -9.413 0.776 20.826 1.00 97.50 309 PHE A N 1
ATOM 2435 C CA . PHE A 1 309 ? -10.861 0.958 20.769 1.00 97.50 309 PHE A CA 1
ATOM 2436 C C . PHE A 1 309 ? -11.563 0.105 21.832 1.00 97.50 309 PHE A C 1
ATOM 2438 O O . PHE A 1 309 ? -12.404 0.597 22.590 1.00 97.50 309 PHE A O 1
ATOM 2445 N N . MET A 1 310 ? -11.172 -1.166 21.942 1.00 97.56 310 MET A N 1
ATOM 2446 C CA . MET A 1 310 ? -11.724 -2.098 22.920 1.00 97.56 310 MET A CA 1
ATOM 2447 C C . MET A 1 310 ? -11.455 -1.659 24.362 1.00 97.56 310 MET A C 1
ATOM 2449 O O . MET A 1 310 ? -12.368 -1.715 25.192 1.00 97.56 310 MET A O 1
ATOM 2453 N N . THR A 1 311 ? -10.244 -1.191 24.679 1.00 97.25 311 THR A N 1
ATOM 2454 C CA . THR A 1 311 ? -9.911 -0.693 26.024 1.00 97.25 311 THR A CA 1
ATOM 2455 C C . THR A 1 311 ? -10.688 0.576 26.357 1.00 97.25 311 THR A C 1
ATOM 2457 O O . THR A 1 311 ? -11.322 0.632 27.411 1.00 97.25 311 THR A O 1
ATOM 2460 N N . ARG A 1 312 ? -10.753 1.551 25.441 1.00 97.44 312 ARG A N 1
ATOM 2461 C CA . ARG A 1 312 ? -11.554 2.776 25.622 1.00 97.44 312 ARG A CA 1
ATOM 2462 C C . ARG A 1 312 ? -13.036 2.464 25.828 1.00 97.44 312 ARG A C 1
ATOM 2464 O O . ARG A 1 312 ? -13.672 3.037 26.711 1.00 97.44 312 ARG A O 1
ATOM 2471 N N . ARG A 1 313 ? -13.593 1.509 25.077 1.00 97.06 313 ARG A N 1
ATOM 2472 C CA . ARG A 1 313 ? -14.992 1.077 25.232 1.00 97.06 313 ARG A CA 1
ATOM 2473 C C . ARG A 1 313 ? -15.245 0.413 26.588 1.00 97.06 313 ARG A C 1
ATOM 2475 O O . ARG A 1 313 ? -16.271 0.692 27.209 1.00 97.06 313 ARG A O 1
ATOM 2482 N N . LYS A 1 314 ? -14.328 -0.439 27.065 1.00 97.00 314 LYS A N 1
ATOM 2483 C CA . LYS A 1 314 ? -14.404 -1.044 28.409 1.00 97.00 314 LYS A CA 1
ATOM 2484 C C . LYS A 1 314 ? -14.343 0.021 29.507 1.00 97.00 314 LYS A C 1
ATOM 2486 O O . LYS A 1 314 ? -15.194 0.009 30.391 1.00 97.00 314 LYS A O 1
ATOM 2491 N N . LEU A 1 315 ? -13.415 0.974 29.404 1.00 97.69 315 LEU A N 1
ATOM 2492 C CA . LEU A 1 315 ? -13.288 2.085 30.352 1.00 97.69 315 LEU A CA 1
ATOM 2493 C C . LEU A 1 315 ? -14.547 2.956 30.392 1.00 97.69 315 LEU A C 1
ATOM 2495 O O . LEU A 1 315 ? -15.049 3.251 31.473 1.00 97.69 315 LEU A O 1
ATOM 2499 N N . LYS A 1 316 ? -15.121 3.293 29.230 1.00 97.38 316 LYS A N 1
ATOM 2500 C CA . LYS A 1 316 ? -16.371 4.065 29.163 1.00 97.38 316 LYS A CA 1
ATOM 2501 C C . LYS A 1 316 ? -17.523 3.341 29.869 1.00 97.38 316 LYS A C 1
ATOM 2503 O O . LYS A 1 316 ? -18.251 3.963 30.635 1.00 97.38 316 LYS A O 1
ATOM 2508 N N . ARG A 1 317 ? -17.658 2.022 29.673 1.00 96.00 317 ARG A N 1
ATOM 2509 C CA . ARG A 1 317 ? -18.668 1.204 30.373 1.00 96.00 317 ARG A CA 1
ATOM 2510 C C . ARG A 1 317 ? -18.446 1.178 31.886 1.00 96.00 317 ARG A C 1
ATOM 2512 O O . ARG A 1 317 ? -19.411 1.335 32.628 1.00 96.00 317 ARG A O 1
ATOM 2519 N N . ALA A 1 318 ? -17.202 1.008 32.334 1.00 96.75 318 ALA A N 1
ATOM 2520 C CA . ALA A 1 318 ? -16.860 1.015 33.755 1.00 96.75 318 ALA A CA 1
ATOM 2521 C C . ALA A 1 318 ? -17.158 2.378 34.403 1.00 96.75 318 ALA A C 1
ATOM 2523 O O . ALA A 1 318 ? -17.777 2.430 35.463 1.00 96.75 318 ALA A O 1
ATOM 2524 N N . SER A 1 319 ? -16.811 3.477 33.727 1.00 96.38 319 SER A N 1
ATOM 2525 C CA . SER A 1 319 ? -17.136 4.837 34.166 1.00 96.38 319 SER A CA 1
ATOM 2526 C C . SER A 1 319 ? -18.648 5.042 34.290 1.00 96.38 319 SER A C 1
ATOM 2528 O O . SER A 1 319 ? -19.117 5.451 35.348 1.00 96.38 319 SER A O 1
ATOM 2530 N N . SER A 1 320 ? -19.435 4.657 33.277 1.00 95.81 320 SER A N 1
ATOM 2531 C CA . SER A 1 320 ? -20.901 4.748 33.352 1.00 95.81 320 SER A CA 1
ATOM 2532 C C . SER A 1 320 ? -21.495 3.904 34.486 1.00 95.81 320 SER A C 1
ATOM 2534 O O . SER A 1 320 ? -22.445 4.337 35.136 1.00 95.81 320 SER A O 1
ATOM 2536 N N . ALA A 1 321 ? -20.949 2.711 34.741 1.00 96.50 321 ALA A N 1
ATOM 2537 C CA . ALA A 1 321 ? -21.382 1.864 35.850 1.00 96.50 321 ALA A CA 1
ATOM 2538 C C . ALA A 1 321 ? -21.075 2.507 37.212 1.00 96.50 321 ALA A C 1
ATOM 2540 O O . ALA A 1 321 ? -21.949 2.543 38.077 1.00 96.50 321 ALA A O 1
ATOM 2541 N N . MET A 1 322 ? -19.878 3.077 37.376 1.00 96.25 322 MET A N 1
ATOM 2542 C CA . MET A 1 322 ? -19.485 3.788 38.594 1.00 96.25 322 MET A CA 1
ATOM 2543 C C . MET A 1 322 ? -20.360 5.022 38.837 1.00 96.25 322 MET A C 1
ATOM 2545 O O . MET A 1 322 ? -20.856 5.210 39.944 1.00 96.25 322 MET A O 1
ATOM 2549 N N . SER A 1 323 ? -20.628 5.828 37.806 1.00 96.50 323 SER A N 1
ATOM 2550 C CA . SER A 1 323 ? -21.516 6.990 37.928 1.00 96.50 323 SER A CA 1
ATOM 2551 C C . SER A 1 323 ? -22.929 6.584 38.351 1.00 96.50 323 SER A C 1
ATOM 2553 O O . SER A 1 323 ? -23.496 7.192 39.254 1.00 96.50 323 SER A O 1
ATOM 2555 N N . ARG A 1 324 ? -23.486 5.515 37.764 1.00 96.38 324 ARG A N 1
ATOM 2556 C CA . ARG A 1 324 ? -24.797 4.979 38.175 1.00 96.38 324 ARG A CA 1
ATOM 2557 C C . ARG A 1 324 ? -24.792 4.505 39.625 1.00 96.38 324 ARG A C 1
ATOM 2559 O O . ARG A 1 324 ? -25.731 4.797 40.359 1.00 96.38 324 ARG A O 1
ATOM 2566 N N . PHE A 1 325 ? -23.740 3.803 40.043 1.00 97.12 325 PHE A N 1
ATOM 2567 C CA . PHE A 1 325 ? -23.586 3.381 41.432 1.00 97.12 325 PHE A CA 1
ATOM 2568 C C . PHE A 1 325 ? -23.561 4.582 42.383 1.00 97.12 325 PHE A C 1
ATOM 2570 O O . PHE A 1 325 ? -24.299 4.594 43.363 1.00 97.12 325 PHE A O 1
ATOM 2577 N N . GLN A 1 326 ? -22.780 5.618 42.067 1.00 96.25 326 GLN A N 1
ATOM 2578 C CA . GLN A 1 326 ? -22.690 6.833 42.879 1.00 96.25 326 GLN A CA 1
ATOM 2579 C C . GLN A 1 326 ? -24.029 7.569 42.984 1.00 96.25 326 GLN A C 1
ATOM 2581 O O . GLN A 1 326 ? -24.398 7.985 44.080 1.00 96.25 326 GLN A O 1
ATOM 2586 N N . ILE A 1 327 ? -24.765 7.706 41.875 1.00 96.62 327 ILE A N 1
ATOM 2587 C CA . ILE A 1 327 ? -26.100 8.324 41.863 1.00 96.62 327 ILE A CA 1
ATOM 2588 C C . ILE A 1 327 ? -27.050 7.536 42.770 1.00 96.62 327 ILE A C 1
ATOM 2590 O O . ILE A 1 327 ? -27.669 8.117 43.657 1.00 96.62 327 ILE A O 1
ATOM 2594 N N . ASN A 1 328 ? -27.108 6.213 42.611 1.00 97.31 328 ASN A N 1
ATOM 2595 C CA . ASN A 1 328 ? -27.999 5.364 43.402 1.00 97.31 328 ASN A CA 1
ATOM 2596 C C . ASN A 1 328 ? -27.626 5.346 44.887 1.00 97.31 328 ASN A C 1
ATOM 2598 O O . ASN A 1 328 ? -28.506 5.370 45.741 1.00 97.31 328 ASN A O 1
ATOM 2602 N N . TYR A 1 329 ? -26.332 5.306 45.208 1.00 97.19 329 TYR A N 1
ATOM 2603 C CA . TYR A 1 329 ? -25.858 5.337 46.588 1.00 97.19 329 TYR A CA 1
ATOM 2604 C C . TYR A 1 329 ? -26.220 6.659 47.270 1.00 97.19 329 TYR A C 1
ATOM 2606 O O . TYR A 1 329 ? -26.767 6.657 48.370 1.00 97.19 329 TYR A O 1
ATOM 2614 N N . ARG A 1 330 ? -25.966 7.789 46.596 1.00 97.12 330 ARG A N 1
ATOM 2615 C CA . ARG A 1 330 ? -26.340 9.117 47.102 1.00 97.12 330 ARG A CA 1
ATOM 2616 C C . ARG A 1 330 ? -27.855 9.241 47.267 1.00 97.12 330 ARG A C 1
ATOM 2618 O O . ARG A 1 330 ? -28.290 9.724 48.304 1.00 97.12 330 ARG A O 1
ATOM 2625 N N . GLY A 1 331 ? -28.634 8.752 46.300 1.00 96.75 331 GLY A N 1
ATOM 2626 C CA . GLY A 1 331 ? -30.097 8.719 46.376 1.00 96.75 331 GLY A CA 1
ATOM 2627 C C . GLY A 1 331 ? -30.604 7.926 47.580 1.00 96.75 331 GLY A C 1
ATOM 2628 O O . GLY A 1 331 ? -31.346 8.466 48.393 1.00 96.75 331 GLY A O 1
ATOM 2629 N N . ARG A 1 332 ? -30.118 6.691 47.771 1.00 96.31 332 ARG A N 1
ATOM 2630 C CA . ARG A 1 332 ? -30.484 5.861 48.934 1.00 96.31 332 ARG A CA 1
ATOM 2631 C C . ARG A 1 332 ? -30.141 6.523 50.261 1.00 96.31 332 ARG A C 1
ATOM 2633 O O . ARG A 1 332 ? -30.927 6.449 51.197 1.00 96.31 332 ARG A O 1
ATOM 2640 N N . LYS A 1 333 ? -28.983 7.179 50.344 1.00 95.94 333 LYS A N 1
ATOM 2641 C CA . LYS A 1 333 ? -28.572 7.872 51.566 1.00 95.94 333 LYS A CA 1
ATOM 2642 C C . LYS A 1 333 ? -29.546 9.002 51.926 1.00 95.94 333 LYS A C 1
ATOM 2644 O O . LYS A 1 333 ? -29.922 9.129 53.086 1.00 95.94 333 LYS A O 1
ATOM 2649 N N . ILE A 1 334 ? -29.988 9.772 50.929 1.00 96.00 334 ILE A N 1
ATOM 2650 C CA . ILE A 1 334 ? -30.981 10.841 51.111 1.00 96.00 334 ILE A CA 1
ATOM 2651 C C . ILE A 1 334 ? -32.336 10.256 51.535 1.00 96.00 334 ILE A C 1
ATOM 2653 O O . ILE A 1 334 ? -32.940 10.755 52.480 1.00 96.00 334 ILE A O 1
ATOM 2657 N N . GLU A 1 335 ? -32.798 9.181 50.889 1.00 94.88 335 GLU A N 1
ATOM 2658 C CA . GLU A 1 335 ? -34.054 8.504 51.252 1.00 94.88 335 GLU A CA 1
ATOM 2659 C C . GLU A 1 335 ? -34.029 7.961 52.690 1.00 94.88 335 GLU A C 1
ATOM 2661 O O . GLU A 1 335 ? -35.009 8.090 53.422 1.00 94.88 335 GLU A O 1
ATOM 2666 N N . GLU A 1 336 ? -32.913 7.373 53.128 1.00 95.31 336 GLU A N 1
ATOM 2667 C CA . GLU A 1 336 ? -32.753 6.900 54.508 1.00 95.31 336 GLU A CA 1
ATOM 2668 C C . GLU A 1 336 ? -32.804 8.045 55.527 1.00 95.31 336 GLU A C 1
ATOM 2670 O O . GLU A 1 336 ? -33.412 7.902 56.590 1.00 95.31 336 GLU A O 1
ATOM 2675 N N . GLU A 1 337 ? -32.176 9.181 55.219 1.00 94.75 337 GLU A N 1
ATOM 2676 C CA . GLU A 1 337 ? -32.217 10.379 56.061 1.00 94.75 337 GLU A CA 1
ATOM 2677 C C . GLU A 1 337 ? -33.638 10.963 56.136 1.00 94.75 337 GLU A C 1
ATOM 2679 O O . GLU A 1 337 ? -34.118 11.257 57.235 1.00 94.75 337 GLU A O 1
ATOM 2684 N N . GLN A 1 338 ? -34.347 11.041 55.004 1.00 94.50 338 GLN A N 1
ATOM 2685 C CA . GLN A 1 338 ? -35.747 11.475 54.945 1.00 94.50 338 GLN A CA 1
ATOM 2686 C C . GLN A 1 338 ? -36.663 10.548 55.741 1.00 94.50 338 GLN A C 1
ATOM 2688 O O . GLN A 1 338 ? -37.428 11.024 56.575 1.00 94.50 338 GLN A O 1
ATOM 2693 N N . ARG A 1 339 ? -36.532 9.227 55.575 1.00 94.31 339 ARG A N 1
ATOM 2694 C CA . ARG A 1 339 ? -37.309 8.250 56.348 1.00 94.31 339 ARG A CA 1
ATOM 2695 C C . ARG A 1 339 ? -37.117 8.412 57.849 1.00 94.31 339 ARG A C 1
ATOM 2697 O O . ARG A 1 339 ? -38.092 8.391 58.591 1.00 94.31 339 ARG A O 1
ATOM 2704 N N . LYS A 1 340 ? -35.878 8.603 58.308 1.00 95.44 340 LYS A N 1
ATOM 2705 C CA . LYS A 1 340 ? -35.601 8.843 59.734 1.00 95.44 340 LYS A CA 1
ATOM 2706 C C . LYS A 1 340 ? -36.257 10.130 60.228 1.00 95.44 340 LYS A C 1
ATOM 2708 O O . LYS A 1 340 ? -36.718 10.173 61.366 1.00 95.44 340 LYS A O 1
ATOM 2713 N N . LEU A 1 341 ? -36.281 11.178 59.406 1.00 96.31 341 LEU A N 1
ATOM 2714 C CA . LEU A 1 341 ? -36.946 12.432 59.747 1.00 96.31 341 LEU A CA 1
ATOM 2715 C C . LEU A 1 341 ? -38.469 12.257 59.803 1.00 96.31 341 LEU A C 1
ATOM 2717 O O . LEU A 1 341 ? -39.087 12.658 60.783 1.00 96.31 341 LEU A O 1
ATOM 2721 N N . GLU A 1 342 ? -39.064 11.604 58.806 1.00 94.94 342 GLU A N 1
ATOM 2722 C CA . GLU A 1 342 ? -40.495 11.291 58.775 1.00 94.94 342 GLU A CA 1
ATOM 2723 C C . GLU A 1 342 ? -40.915 10.433 59.970 1.00 94.94 342 GLU A C 1
ATOM 2725 O O . GLU A 1 342 ? -41.922 10.724 60.610 1.00 94.94 342 GLU A O 1
ATOM 2730 N N . GLU A 1 343 ? -40.137 9.404 60.313 1.00 94.50 343 GLU A N 1
ATOM 2731 C CA . GLU A 1 343 ? -40.389 8.551 61.477 1.00 94.50 343 GLU A CA 1
ATOM 2732 C C . GLU A 1 343 ? -40.372 9.366 62.784 1.00 94.50 343 GLU A C 1
ATOM 2734 O O . GLU A 1 343 ? -41.251 9.175 63.629 1.00 94.50 343 GLU A O 1
ATOM 2739 N N . LYS A 1 344 ? -39.441 10.323 62.932 1.00 95.56 344 LYS A N 1
ATOM 2740 C CA . LYS A 1 344 ? -39.399 11.249 64.080 1.00 95.56 344 LYS A CA 1
ATOM 2741 C C . LYS A 1 344 ? -40.621 12.165 64.124 1.00 95.56 344 LYS A C 1
ATOM 2743 O O . LYS A 1 344 ? -41.310 12.196 65.140 1.00 95.56 344 LYS A O 1
ATOM 2748 N N . VAL A 1 345 ? -40.937 12.836 63.016 1.00 95.69 345 VAL A N 1
ATOM 2749 C CA . VAL A 1 345 ? -42.098 13.739 62.910 1.00 95.69 345 VAL A CA 1
ATOM 2750 C C . VAL A 1 345 ? -43.400 12.983 63.188 1.00 95.69 345 VAL A C 1
ATOM 2752 O O . VAL A 1 345 ? -44.271 13.463 63.913 1.00 95.69 345 VAL A O 1
ATOM 2755 N N . GLN A 1 346 ? -43.539 11.760 62.671 1.00 94.62 346 GLN A N 1
ATOM 2756 C CA . GLN A 1 346 ? -44.695 10.914 62.953 1.00 94.62 346 GLN A CA 1
ATOM 2757 C C . GLN A 1 346 ? -44.770 10.505 64.426 1.00 94.62 346 GLN A C 1
ATOM 2759 O O . GLN A 1 346 ? -45.869 10.461 64.981 1.00 94.62 346 GLN A O 1
ATOM 2764 N N . ALA A 1 347 ? -43.644 10.178 65.062 1.00 94.56 347 ALA A N 1
ATOM 2765 C CA . ALA A 1 347 ? -43.613 9.834 66.480 1.00 94.56 347 ALA A CA 1
ATOM 2766 C C . ALA A 1 347 ? -44.027 11.028 67.357 1.00 94.56 347 ALA A C 1
ATOM 2768 O O . ALA A 1 347 ? -44.876 10.869 68.238 1.00 94.56 347 ALA A O 1
ATOM 2769 N N . GLU A 1 348 ? -43.509 12.221 67.064 1.00 95.88 348 GLU A N 1
ATOM 2770 C CA . GLU A 1 348 ? -43.882 13.473 67.732 1.00 95.88 348 GLU A CA 1
ATOM 2771 C C . GLU A 1 348 ? -45.373 13.782 67.554 1.00 95.88 348 GLU A C 1
ATOM 2773 O O . GLU A 1 348 ? -46.080 14.033 68.533 1.00 95.88 348 GLU A O 1
ATOM 2778 N N . LEU A 1 349 ? -45.895 13.662 66.329 1.00 95.62 349 LEU A N 1
ATOM 2779 C CA . LEU A 1 349 ? -47.317 13.855 66.052 1.00 95.62 349 LEU A CA 1
ATOM 2780 C C . LEU A 1 349 ? -48.192 12.853 66.816 1.00 95.62 349 LEU A C 1
ATOM 2782 O O . LEU A 1 349 ? -49.197 13.240 67.412 1.00 95.62 349 LEU A O 1
ATOM 2786 N N . ARG A 1 350 ? -47.821 11.565 66.836 1.00 95.12 350 ARG A N 1
ATOM 2787 C CA . ARG A 1 350 ? -48.550 10.540 67.606 1.00 95.12 350 ARG A CA 1
ATOM 2788 C C . ARG A 1 350 ? -48.582 10.891 69.088 1.00 95.12 350 ARG A C 1
ATOM 2790 O O . ARG A 1 350 ? -49.633 10.755 69.711 1.00 95.12 350 ARG A O 1
ATOM 2797 N N . HIS A 1 351 ? -47.464 11.355 69.639 1.00 94.88 351 HIS A N 1
ATOM 2798 C CA . HIS A 1 351 ? -47.380 11.783 71.029 1.00 94.88 351 HIS A CA 1
ATOM 2799 C C . HIS A 1 351 ? -48.291 12.989 71.310 1.00 94.88 351 HIS A C 1
ATOM 2801 O O . HIS A 1 351 ? -49.095 12.939 72.243 1.00 94.88 351 HIS A O 1
ATOM 2807 N N . MET A 1 352 ? -48.257 14.021 70.460 1.00 95.62 352 MET A N 1
ATOM 2808 C CA . MET A 1 352 ? -49.148 15.183 70.577 1.00 95.62 352 MET A CA 1
ATOM 2809 C C . MET A 1 352 ? -50.626 14.789 70.502 1.00 95.62 352 MET A C 1
ATOM 2811 O O . MET A 1 352 ? -51.416 15.203 71.346 1.00 95.62 352 MET A O 1
ATOM 2815 N N . LEU A 1 353 ? -51.007 13.941 69.543 1.00 95.75 353 LEU A N 1
ATOM 2816 C CA . LEU A 1 353 ? -52.385 13.466 69.403 1.00 95.75 353 LEU A CA 1
ATOM 2817 C C . LEU A 1 353 ? -52.837 12.636 70.610 1.00 95.75 353 LEU A C 1
ATOM 2819 O O . LEU A 1 353 ? -53.994 12.726 71.018 1.00 95.75 353 LEU A O 1
ATOM 2823 N N . LEU A 1 354 ? -51.951 11.825 71.194 1.00 95.69 354 LEU A N 1
ATOM 2824 C CA . LEU A 1 354 ? -52.248 11.084 72.422 1.00 95.69 354 LEU A CA 1
ATOM 2825 C C . LEU A 1 354 ? -52.512 12.032 73.594 1.00 95.69 354 LEU A C 1
ATOM 2827 O O . LEU A 1 354 ? -53.480 11.824 74.326 1.00 95.69 354 LEU A O 1
ATOM 2831 N N . ILE A 1 355 ? -51.694 13.075 73.748 1.00 95.50 355 ILE A N 1
ATOM 2832 C CA . ILE A 1 355 ? -51.884 14.114 74.767 1.00 95.50 355 ILE A CA 1
ATOM 2833 C C . ILE A 1 355 ? -53.212 14.845 74.542 1.00 95.50 355 ILE A C 1
ATOM 2835 O O . ILE A 1 355 ? -54.038 14.893 75.450 1.00 95.50 355 ILE A O 1
ATOM 2839 N N . GLN A 1 356 ? -53.475 15.320 73.322 1.00 94.88 356 GLN A N 1
ATOM 2840 C CA . GLN A 1 356 ? -54.728 15.998 72.976 1.00 94.88 356 GLN A CA 1
ATOM 2841 C C . GLN A 1 356 ? -55.954 15.119 73.241 1.00 94.88 356 GLN A C 1
ATOM 2843 O O . GLN A 1 356 ? -56.927 15.585 73.824 1.00 94.88 356 GLN A O 1
ATOM 2848 N N . ARG A 1 357 ? -55.906 13.828 72.883 1.00 93.25 357 ARG A N 1
ATOM 2849 C CA . ARG A 1 357 ? -56.988 12.880 73.196 1.00 93.25 357 ARG A CA 1
ATOM 2850 C C . ARG A 1 357 ? -57.188 12.718 74.697 1.00 93.25 357 ARG A C 1
ATOM 2852 O O . ARG A 1 357 ? -58.329 12.626 75.132 1.00 93.25 357 ARG A O 1
ATOM 2859 N N . ARG A 1 358 ? -56.112 12.660 75.489 1.00 92.38 358 ARG A N 1
ATOM 2860 C CA . ARG A 1 358 ? -56.209 12.572 76.955 1.00 92.38 358 ARG A CA 1
ATOM 2861 C C . ARG A 1 358 ? -56.865 13.814 77.549 1.00 92.38 358 ARG A C 1
ATOM 2863 O O . ARG A 1 358 ? -57.753 13.648 78.377 1.00 92.38 358 ARG A O 1
ATOM 2870 N N . HIS A 1 359 ? -56.479 15.006 77.095 1.00 95.00 359 HIS A N 1
ATOM 2871 C CA . HIS A 1 359 ? -57.128 16.255 77.500 1.00 95.00 359 HIS A CA 1
ATOM 2872 C C . HIS A 1 359 ? -58.601 16.270 77.096 1.00 95.00 359 HIS A C 1
ATOM 2874 O O . HIS A 1 359 ? -59.452 16.348 77.967 1.00 95.00 359 HIS A O 1
ATOM 2880 N N . ALA A 1 360 ? -58.923 16.018 75.826 1.00 94.25 360 ALA A N 1
ATOM 2881 C CA . ALA A 1 360 ? -60.309 15.995 75.360 1.00 94.25 360 ALA A CA 1
ATOM 2882 C C . ALA A 1 360 ? -61.181 14.960 76.098 1.00 94.25 360 ALA A C 1
ATOM 2884 O O . ALA A 1 360 ? -62.343 15.224 76.396 1.00 94.25 360 ALA A O 1
ATOM 2885 N N . MET A 1 361 ? -60.636 13.778 76.420 1.00 92.25 361 MET A N 1
ATOM 2886 C CA . MET A 1 361 ? -61.339 12.786 77.244 1.00 92.25 361 MET A CA 1
ATOM 2887 C C . MET A 1 361 ? -61.571 13.282 78.669 1.00 92.25 361 MET A C 1
ATOM 2889 O O . MET A 1 361 ? -62.612 12.980 79.246 1.00 92.25 361 MET A O 1
ATOM 2893 N N . ARG A 1 362 ? -60.600 13.989 79.253 1.00 94.06 362 ARG A N 1
ATOM 2894 C CA . ARG A 1 362 ? -60.731 14.578 80.583 1.00 94.06 362 ARG A CA 1
ATOM 2895 C C . ARG A 1 362 ? -61.792 15.677 80.577 1.00 94.06 362 ARG A C 1
ATOM 2897 O O . ARG A 1 362 ? -62.723 15.571 81.361 1.00 94.06 362 ARG A O 1
ATOM 2904 N N . ASP A 1 363 ? -61.718 16.616 79.640 1.00 94.75 363 ASP A N 1
ATOM 2905 C CA . ASP A 1 363 ? -62.679 17.715 79.498 1.00 94.75 363 ASP A CA 1
ATOM 2906 C C . ASP A 1 363 ? -64.103 17.187 79.268 1.00 94.75 363 ASP A C 1
ATOM 2908 O O . ASP A 1 363 ? -65.067 17.690 79.838 1.00 94.75 363 ASP A O 1
ATOM 2912 N N . LEU A 1 364 ? -64.253 16.137 78.447 1.00 91.56 364 LEU A N 1
ATOM 2913 C CA . LEU A 1 364 ? -65.543 15.479 78.239 1.00 91.56 364 LEU A CA 1
ATOM 2914 C C . LEU A 1 364 ? -66.069 14.861 79.538 1.00 91.56 364 LEU A C 1
ATOM 2916 O O . LEU A 1 364 ? -67.249 15.012 79.837 1.00 91.56 364 LEU A O 1
ATOM 2920 N N . ARG A 1 365 ? -65.214 14.170 80.302 1.00 89.62 365 ARG A N 1
ATOM 2921 C CA . ARG A 1 365 ? -65.596 13.561 81.585 1.00 89.62 365 ARG A CA 1
ATOM 2922 C C . ARG A 1 365 ? -65.962 14.612 82.628 1.00 89.62 365 ARG A C 1
ATOM 2924 O O . ARG A 1 365 ? -66.922 14.397 83.355 1.00 89.62 365 ARG A O 1
ATOM 2931 N N . GLU A 1 366 ? -65.229 15.721 82.688 1.00 92.56 366 GLU A N 1
ATOM 2932 C CA . GLU A 1 366 ? -65.522 16.848 83.579 1.00 92.56 366 GLU A CA 1
ATOM 2933 C C . GLU A 1 366 ? -66.895 17.450 83.238 1.00 92.56 366 GLU A C 1
ATOM 2935 O O . GLU A 1 366 ? -67.766 17.482 84.102 1.00 92.56 366 GLU A O 1
ATOM 2940 N N . LYS A 1 367 ? -67.165 17.751 81.959 1.00 89.56 367 LYS A N 1
ATOM 2941 C CA . LYS A 1 367 ? -68.490 18.216 81.500 1.00 89.56 367 LYS A CA 1
ATOM 2942 C C . LYS A 1 367 ? -69.611 17.208 81.754 1.00 89.56 367 LYS A C 1
ATOM 2944 O O . LYS A 1 367 ? -70.713 17.588 82.130 1.00 89.56 367 LYS A O 1
ATOM 2949 N N . GLN A 1 368 ? -69.361 15.916 81.531 1.00 85.25 368 GLN A N 1
ATOM 2950 C CA . GLN A 1 368 ? -70.337 14.862 81.832 1.00 85.25 368 GLN A CA 1
ATOM 2951 C C . GLN A 1 368 ? -70.647 14.806 83.329 1.00 85.25 368 GLN A C 1
ATOM 2953 O O . GLN A 1 368 ? -71.804 14.632 83.697 1.00 85.25 368 GLN A O 1
ATOM 2958 N N . LEU A 1 369 ? -69.637 14.970 84.185 1.00 86.69 369 LEU A N 1
ATOM 2959 C CA . LEU A 1 369 ? -69.808 14.996 85.633 1.00 86.69 369 LEU A CA 1
ATOM 2960 C C . LEU A 1 369 ? -70.613 16.227 86.065 1.00 86.69 369 LEU A C 1
ATOM 2962 O O . LEU A 1 369 ? -71.580 16.066 86.801 1.00 86.69 369 LEU A O 1
ATOM 2966 N N . GLU A 1 370 ? -70.296 17.414 85.540 1.00 89.12 370 GLU A N 1
ATOM 2967 C CA . GLU A 1 370 ? -71.069 18.648 85.757 1.00 89.12 370 GLU A CA 1
ATOM 2968 C C . GLU A 1 370 ? -72.540 18.481 85.344 1.00 89.12 370 GLU A C 1
ATOM 2970 O O . GLU A 1 370 ? -73.449 18.770 86.124 1.00 89.12 370 GLU A O 1
ATOM 2975 N N . MET A 1 371 ? -72.795 17.927 84.155 1.00 83.38 371 MET A N 1
ATOM 2976 C CA . MET A 1 371 ? -74.154 17.636 83.686 1.00 83.38 371 MET A CA 1
ATOM 2977 C C . MET A 1 371 ? -74.885 16.660 84.616 1.00 83.38 371 MET A C 1
ATOM 2979 O O . MET A 1 371 ? -76.047 16.882 84.948 1.00 83.38 371 MET A O 1
ATOM 2983 N N . LEU A 1 372 ? -74.210 15.602 85.077 1.00 84.38 372 LEU A N 1
ATOM 2984 C CA . LEU A 1 372 ? -74.784 14.636 86.016 1.00 84.38 372 LEU A CA 1
ATOM 2985 C C . LEU A 1 372 ? -75.084 15.254 87.387 1.00 84.38 372 LEU A C 1
ATOM 2987 O O . LEU A 1 372 ? -76.060 14.850 88.010 1.00 84.38 372 LEU A O 1
ATOM 2991 N N . THR A 1 373 ? -74.297 16.236 87.844 1.00 85.00 373 THR A N 1
ATOM 2992 C CA . THR A 1 373 ? -74.572 16.948 89.105 1.00 85.00 373 THR A CA 1
ATOM 2993 C C . THR A 1 373 ? -75.786 17.874 89.038 1.00 85.00 373 THR A C 1
ATOM 2995 O O . THR A 1 373 ? -76.398 18.136 90.070 1.00 85.00 373 THR A O 1
ATOM 2998 N N . LEU A 1 374 ? -76.153 18.349 87.843 1.00 87.06 374 LEU A N 1
ATOM 2999 C CA . LEU A 1 374 ? -77.303 19.235 87.619 1.00 87.06 374 LEU A CA 1
ATOM 3000 C C . LEU A 1 374 ? -78.620 18.467 87.409 1.00 87.06 374 LEU A C 1
ATOM 3002 O O . LEU A 1 374 ? -79.698 19.040 87.563 1.00 87.06 374 LEU A O 1
ATOM 3006 N N . LEU A 1 375 ? -78.549 17.185 87.036 1.00 82.75 375 LEU A N 1
ATOM 3007 C CA . LEU A 1 375 ? -79.717 16.360 86.727 1.00 82.75 375 LEU A CA 1
ATOM 3008 C C . LEU A 1 375 ? -80.429 15.851 87.996 1.00 82.75 375 LEU A C 1
ATOM 3010 O O . LEU A 1 375 ? -79.773 15.401 88.939 1.00 82.75 375 LEU A O 1
ATOM 3014 N N . PRO A 1 376 ? -81.775 15.812 88.017 1.00 84.81 376 PRO A N 1
ATOM 3015 C CA . PRO A 1 376 ? -82.523 15.157 89.085 1.00 84.81 376 PRO A CA 1
ATOM 3016 C C . PRO A 1 376 ? -82.197 13.659 89.177 1.00 84.81 376 PRO A C 1
ATOM 3018 O O . PRO A 1 376 ? -82.144 12.957 88.165 1.00 84.81 376 PRO A O 1
ATOM 3021 N N . ALA A 1 377 ? -82.062 13.134 90.399 1.00 80.44 377 ALA A N 1
ATOM 3022 C CA . ALA A 1 377 ? -81.641 11.748 90.648 1.00 80.44 377 ALA A CA 1
ATOM 3023 C C . ALA A 1 377 ? -82.501 10.680 89.933 1.00 80.44 377 ALA A C 1
ATOM 3025 O O . ALA A 1 377 ? -81.988 9.628 89.555 1.00 80.44 377 ALA A O 1
ATOM 3026 N N . ALA A 1 378 ? -83.790 10.953 89.697 1.00 82.38 378 ALA A N 1
ATOM 3027 C CA . ALA A 1 378 ? -84.701 10.047 88.992 1.00 82.38 378 ALA A CA 1
ATOM 3028 C C . ALA A 1 378 ? -84.402 9.902 87.482 1.00 82.38 378 ALA A C 1
ATOM 3030 O O . ALA A 1 378 ? -84.772 8.896 86.875 1.00 82.38 378 ALA A O 1
ATOM 3031 N N . GLU A 1 379 ? -83.736 10.881 86.861 1.00 85.44 379 GLU A N 1
ATOM 3032 C CA . GLU A 1 379 ? -83.451 10.901 85.417 1.00 85.44 379 GLU A CA 1
ATOM 3033 C C . GLU A 1 379 ? -82.040 10.406 85.071 1.00 85.44 379 GLU A C 1
ATOM 3035 O O . GLU A 1 379 ? -81.806 9.926 83.958 1.00 85.44 379 GLU A O 1
ATOM 3040 N N . VAL A 1 380 ? -81.119 10.428 86.041 1.00 84.25 380 VAL A N 1
ATOM 3041 C CA . VAL A 1 380 ? -79.731 9.955 85.890 1.00 84.25 380 VAL A CA 1
ATOM 3042 C C . VAL A 1 380 ? -79.675 8.513 85.372 1.00 84.25 380 VAL A C 1
ATOM 3044 O O . VAL A 1 380 ? -78.905 8.205 84.461 1.00 84.25 380 VAL A O 1
ATOM 3047 N N . GLN A 1 381 ? -80.532 7.631 85.895 1.00 84.25 381 GLN A N 1
ATOM 3048 C CA . GLN A 1 381 ? -80.563 6.221 85.498 1.00 84.25 381 GLN A CA 1
ATOM 3049 C C . GLN A 1 381 ? -80.971 6.034 84.027 1.00 84.25 381 GLN A C 1
ATOM 3051 O O . GLN A 1 381 ? -80.339 5.261 83.305 1.00 84.25 381 GLN A O 1
ATOM 3056 N N . LYS A 1 382 ? -81.969 6.794 83.553 1.00 86.44 382 LYS A N 1
ATOM 3057 C CA . LYS A 1 382 ? -82.426 6.747 82.153 1.00 86.44 382 LYS A CA 1
ATOM 3058 C C . LYS A 1 382 ? -81.330 7.214 81.193 1.00 86.44 382 LYS A C 1
ATOM 3060 O O . LYS A 1 382 ? -81.121 6.598 80.149 1.00 86.44 382 LYS A O 1
ATOM 3065 N N . HIS A 1 383 ? -80.601 8.268 81.558 1.00 84.62 383 HIS A N 1
ATOM 3066 C CA . HIS A 1 383 ? -79.477 8.771 80.767 1.00 84.62 383 HIS A CA 1
ATOM 3067 C C . HIS A 1 383 ? -78.336 7.739 80.664 1.00 84.62 383 HIS A C 1
ATOM 3069 O O . HIS A 1 383 ? -77.834 7.470 79.572 1.00 84.62 383 HIS A O 1
ATOM 3075 N N . LEU A 1 384 ? -77.969 7.084 81.774 1.00 85.62 384 LEU A N 1
ATOM 3076 C CA . LEU A 1 384 ? -76.944 6.031 81.773 1.00 85.62 384 LEU A CA 1
ATOM 3077 C C . LEU A 1 384 ? -77.332 4.820 80.907 1.00 85.62 384 LEU A C 1
ATOM 3079 O O . LEU A 1 384 ? -76.467 4.204 80.280 1.00 85.62 384 LEU A O 1
ATOM 3083 N N . GLU A 1 385 ? -78.615 4.466 80.846 1.00 87.94 385 GLU A N 1
ATOM 3084 C CA . GLU A 1 385 ? -79.120 3.398 79.973 1.00 87.94 385 GLU A CA 1
ATOM 3085 C C . GLU A 1 385 ? -79.044 3.772 78.486 1.00 87.94 385 GLU A C 1
ATOM 3087 O O . GLU A 1 385 ? -78.616 2.952 77.666 1.00 87.94 385 GLU A O 1
ATOM 3092 N N . GLN A 1 386 ? -79.364 5.019 78.130 1.00 88.62 386 GLN A N 1
ATOM 3093 C CA . GLN A 1 386 ? -79.217 5.520 76.760 1.00 88.62 386 GLN A CA 1
ATOM 3094 C C . GLN A 1 386 ? -77.748 5.546 76.307 1.00 88.62 386 GLN A C 1
ATOM 3096 O O . GLN A 1 386 ? -77.442 5.093 75.203 1.00 88.62 386 GLN A O 1
ATOM 3101 N N . GLU A 1 387 ? -76.821 5.981 77.163 1.00 85.94 387 GLU A N 1
ATOM 3102 C CA . GLU A 1 387 ? -75.378 5.961 76.874 1.00 85.94 387 GLU A CA 1
ATOM 3103 C C . GLU A 1 387 ? -74.843 4.532 76.675 1.00 85.94 387 GLU A C 1
ATOM 3105 O O . GLU A 1 387 ? -74.032 4.278 75.774 1.00 85.94 387 GLU A O 1
ATOM 3110 N N . LYS A 1 388 ? -75.338 3.558 77.455 1.00 89.25 388 LYS A N 1
ATOM 3111 C CA . LYS A 1 388 ? -75.023 2.131 77.255 1.00 89.25 388 LYS A CA 1
ATOM 3112 C C . LYS A 1 388 ? -75.508 1.634 75.892 1.00 89.25 388 LYS A C 1
ATOM 3114 O O . LYS A 1 388 ? -74.750 0.957 75.194 1.00 89.25 388 LYS A O 1
ATOM 3119 N N . LEU A 1 389 ? -76.728 1.995 75.489 1.00 93.44 389 LEU A N 1
ATOM 3120 C CA . LEU A 1 389 ? -77.285 1.634 74.180 1.00 93.44 389 LEU A CA 1
ATOM 3121 C C . LEU A 1 389 ? -76.479 2.254 73.031 1.00 93.44 389 LEU A C 1
ATOM 3123 O O . LEU A 1 389 ? -76.078 1.544 72.107 1.00 93.44 389 LEU A O 1
ATOM 3127 N N . GLN A 1 390 ? -76.161 3.549 73.102 1.00 91.25 390 GLN A N 1
ATOM 3128 C CA . GLN A 1 390 ? -75.344 4.217 72.084 1.00 91.25 390 GLN A CA 1
ATOM 3129 C C . GLN A 1 390 ? -73.931 3.623 71.994 1.00 91.25 390 GLN A C 1
ATOM 3131 O O . GLN A 1 390 ? -73.394 3.434 70.897 1.00 91.25 390 GLN A O 1
ATOM 3136 N N . SER A 1 391 ? -73.335 3.283 73.138 1.00 88.88 391 SER A N 1
ATOM 3137 C CA . SER A 1 391 ? -72.039 2.606 73.201 1.00 88.88 391 SER A CA 1
ATOM 3138 C C . SER A 1 391 ? -72.098 1.227 72.543 1.00 88.88 391 SER A C 1
ATOM 3140 O O . SER A 1 391 ? -71.230 0.901 71.730 1.00 88.88 391 SER A O 1
ATOM 3142 N N . ALA A 1 392 ? -73.150 0.446 72.808 1.00 92.88 392 ALA A N 1
ATOM 3143 C CA . ALA A 1 392 ? -73.363 -0.852 72.176 1.00 92.88 392 ALA A CA 1
ATOM 3144 C C . ALA A 1 392 ? -73.477 -0.731 70.647 1.00 92.88 392 ALA A C 1
ATOM 3146 O O . ALA A 1 392 ? -72.805 -1.472 69.927 1.00 92.88 392 ALA A O 1
ATOM 3147 N N . VAL A 1 393 ? -74.237 0.247 70.137 1.00 94.75 393 VAL A N 1
ATOM 3148 C CA . VAL A 1 393 ? -74.366 0.498 68.689 1.00 94.75 393 VAL A CA 1
ATOM 3149 C C . VAL A 1 393 ? -73.013 0.854 68.060 1.00 94.75 393 VAL A C 1
ATOM 3151 O O . VAL A 1 393 ? -72.659 0.304 67.015 1.00 94.75 393 VAL A O 1
ATOM 3154 N N . LYS A 1 394 ? -72.210 1.714 68.703 1.00 93.31 394 LYS A N 1
ATOM 3155 C CA . LYS A 1 394 ? -70.865 2.080 68.217 1.00 93.31 394 LYS A CA 1
ATOM 3156 C C . LYS A 1 394 ? -69.920 0.876 68.180 1.00 93.31 394 LYS A C 1
ATOM 3158 O O . LYS A 1 394 ? -69.229 0.674 67.179 1.00 93.31 394 LYS A O 1
ATOM 3163 N N . ILE A 1 395 ? -69.911 0.054 69.231 1.00 92.81 395 ILE A N 1
ATOM 3164 C CA . ILE A 1 395 ? -69.091 -1.166 69.302 1.00 92.81 395 ILE A CA 1
ATOM 3165 C C . ILE A 1 395 ? -69.502 -2.147 68.197 1.00 92.81 395 ILE A C 1
ATOM 3167 O O . ILE A 1 395 ? -68.648 -2.651 67.464 1.00 92.81 395 ILE A O 1
ATOM 3171 N N . GLN A 1 396 ? -70.805 -2.373 68.019 1.00 92.94 396 GLN A N 1
ATOM 3172 C CA . GLN A 1 396 ? -71.331 -3.255 66.977 1.00 92.94 396 GLN A CA 1
ATOM 3173 C C . GLN A 1 396 ? -70.995 -2.749 65.567 1.00 92.94 396 GLN A C 1
ATOM 3175 O O . GLN A 1 396 ? -70.599 -3.540 64.711 1.00 92.94 396 GLN A O 1
ATOM 3180 N N . ALA A 1 397 ? -71.098 -1.441 65.316 1.00 94.81 397 ALA A N 1
ATOM 3181 C CA . ALA A 1 397 ? -70.730 -0.841 64.035 1.00 94.81 397 ALA A CA 1
ATOM 3182 C C . ALA A 1 397 ? -69.230 -1.009 63.731 1.00 94.81 397 ALA A C 1
ATOM 3184 O O . ALA A 1 397 ? -68.861 -1.416 62.625 1.00 94.81 397 ALA A O 1
ATOM 3185 N N . LEU A 1 398 ? -68.360 -0.769 64.719 1.00 94.81 398 LEU A N 1
ATOM 3186 C CA . LEU A 1 398 ? -66.915 -0.977 64.583 1.00 94.81 398 LEU A CA 1
ATOM 3187 C C . LEU A 1 398 ? -66.568 -2.444 64.314 1.00 94.81 398 LEU A C 1
ATOM 3189 O O . LEU A 1 398 ? -65.730 -2.720 63.453 1.00 94.81 398 LEU A O 1
ATOM 3193 N N . TRP A 1 399 ? -67.233 -3.376 65.000 1.00 93.31 399 TRP A N 1
ATOM 3194 C CA . TRP A 1 399 ? -67.054 -4.811 64.791 1.00 93.31 399 TRP A CA 1
ATOM 3195 C C . TRP A 1 399 ? -67.481 -5.249 63.386 1.00 93.31 399 TRP A C 1
ATOM 3197 O O . TRP A 1 399 ? -66.704 -5.895 62.680 1.00 93.31 399 TRP A O 1
ATOM 3207 N N . ARG A 1 400 ? -68.666 -4.821 62.927 1.00 94.62 400 ARG A N 1
ATOM 3208 C CA . ARG A 1 400 ? -69.133 -5.063 61.551 1.00 94.62 400 ARG A CA 1
ATOM 3209 C C . ARG A 1 400 ? -68.129 -4.523 60.526 1.00 94.62 400 ARG A C 1
ATOM 3211 O O . ARG A 1 400 ? -67.779 -5.225 59.581 1.00 94.62 400 ARG A O 1
ATOM 3218 N N . GLY A 1 401 ? -67.590 -3.324 60.754 1.00 95.25 401 GLY A N 1
ATOM 3219 C CA . GLY A 1 401 ? -66.547 -2.737 59.908 1.00 95.25 401 GLY A CA 1
ATOM 3220 C C . GLY A 1 401 ? -65.197 -3.469 59.962 1.00 95.25 401 GLY A C 1
ATOM 3221 O O . GLY A 1 401 ? -64.481 -3.535 58.965 1.00 95.25 401 GLY A O 1
ATOM 3222 N N . HIS A 1 402 ? -64.809 -4.025 61.111 1.00 92.38 402 HIS A N 1
ATOM 3223 C CA . HIS A 1 402 ? -63.607 -4.854 61.220 1.00 92.38 402 HIS A CA 1
ATOM 3224 C C . HIS A 1 402 ? -63.750 -6.134 60.390 1.00 92.38 402 HIS A C 1
ATOM 3226 O O . HIS A 1 402 ? -62.839 -6.487 59.640 1.00 92.38 402 HIS A O 1
ATOM 3232 N N . MET A 1 403 ? -64.913 -6.782 60.471 1.00 92.19 403 MET A N 1
ATOM 3233 C CA . MET A 1 403 ? -65.207 -8.005 59.727 1.00 92.19 403 MET A CA 1
ATOM 3234 C C . MET A 1 403 ? -65.156 -7.790 58.210 1.00 92.19 403 MET A C 1
ATOM 3236 O O . MET A 1 403 ? -64.523 -8.580 57.508 1.00 92.19 403 MET A O 1
ATOM 3240 N N . THR A 1 404 ? -65.729 -6.696 57.696 1.00 90.75 404 THR A N 1
ATOM 3241 C CA . THR A 1 404 ? -65.672 -6.387 56.255 1.00 90.75 404 THR A CA 1
ATOM 3242 C C . THR A 1 404 ? -64.245 -6.132 55.776 1.00 90.75 404 THR A C 1
ATOM 3244 O O . THR A 1 404 ? -63.833 -6.678 54.753 1.00 90.75 404 THR A O 1
ATOM 3247 N N . ARG A 1 405 ? -63.441 -5.379 56.539 1.00 88.62 405 ARG A N 1
ATOM 3248 C CA . ARG A 1 405 ? -62.023 -5.146 56.214 1.00 88.62 405 ARG A CA 1
ATOM 3249 C C . ARG A 1 405 ? -61.195 -6.429 56.246 1.00 88.62 405 ARG A C 1
ATOM 3251 O O . ARG A 1 405 ? -60.349 -6.623 55.376 1.00 88.62 405 ARG A O 1
ATOM 3258 N N . LYS A 1 406 ? -61.448 -7.317 57.210 1.00 89.50 406 LYS A N 1
ATOM 3259 C CA . LYS A 1 406 ? -60.774 -8.619 57.304 1.00 89.50 406 LYS A CA 1
ATOM 3260 C C . LYS A 1 406 ? -61.116 -9.516 56.110 1.00 89.50 406 LYS A C 1
ATOM 3262 O O . LYS A 1 406 ? -60.213 -10.120 55.534 1.00 89.50 406 LYS A O 1
ATOM 3267 N N . CYS A 1 407 ? -62.387 -9.547 55.704 1.00 90.56 407 CYS A N 1
ATOM 3268 C CA . CYS A 1 407 ? -62.835 -10.255 54.503 1.00 90.56 407 CYS A CA 1
ATOM 3269 C C . CYS A 1 407 ? -62.133 -9.711 53.247 1.00 90.56 407 CYS A C 1
ATOM 3271 O O . CYS A 1 407 ? -61.487 -10.463 52.524 1.00 90.56 407 CYS A O 1
ATOM 3273 N N . LEU A 1 408 ? -62.134 -8.388 53.053 1.00 91.12 408 LEU A N 1
ATOM 3274 C CA . LEU A 1 408 ? -61.482 -7.743 51.911 1.00 91.12 408 LEU A CA 1
ATOM 3275 C C . LEU A 1 408 ? -59.967 -8.004 51.862 1.00 91.12 408 LEU A C 1
ATOM 3277 O O . LEU A 1 408 ? -59.424 -8.263 50.790 1.00 91.12 408 LEU A O 1
ATOM 3281 N N . ALA A 1 409 ? -59.282 -7.979 53.008 1.00 88.56 409 ALA A N 1
ATOM 3282 C CA . ALA A 1 409 ? -57.859 -8.305 53.088 1.00 88.56 409 ALA A CA 1
ATOM 3283 C C . ALA A 1 409 ? -57.574 -9.762 52.676 1.00 88.56 409 ALA A C 1
ATOM 3285 O O . ALA A 1 409 ? -56.602 -10.022 51.964 1.00 88.56 409 ALA A O 1
ATOM 3286 N N . SER A 1 410 ? -58.440 -10.703 53.070 1.00 85.25 410 SER A N 1
ATOM 3287 C CA . SER A 1 410 ? -58.360 -12.102 52.638 1.00 85.25 410 SER A CA 1
ATOM 3288 C C . SER A 1 410 ? -58.580 -12.237 51.127 1.00 85.25 410 SER A C 1
ATOM 3290 O O . SER A 1 410 ? -57.768 -12.874 50.455 1.00 85.25 410 SER A O 1
ATOM 3292 N N . THR A 1 411 ? -59.586 -11.556 50.572 1.00 87.12 411 THR A N 1
ATOM 3293 C CA . THR A 1 411 ? -59.848 -11.532 49.124 1.00 87.12 411 THR A CA 1
ATOM 3294 C C . THR A 1 411 ? -58.667 -10.951 48.344 1.00 87.12 411 THR A C 1
ATOM 3296 O O . THR A 1 411 ? -58.221 -11.532 47.356 1.00 87.12 411 THR A O 1
ATOM 3299 N N . GLN A 1 412 ? -58.088 -9.837 48.803 1.00 87.69 412 GLN A N 1
ATOM 3300 C CA . GLN A 1 412 ? -56.916 -9.229 48.164 1.00 87.69 412 GLN A CA 1
ATOM 3301 C C . GLN A 1 412 ? -55.688 -10.143 48.187 1.00 87.69 412 GLN A C 1
ATOM 3303 O O . GLN A 1 412 ? -54.921 -10.154 47.221 1.00 87.69 412 GLN A O 1
ATOM 3308 N N . LYS A 1 413 ? -55.496 -10.916 49.263 1.00 88.06 413 LYS A N 1
ATOM 3309 C CA . LYS A 1 413 ? -54.419 -11.907 49.341 1.00 88.06 413 LYS A CA 1
ATOM 3310 C C . LYS A 1 413 ? -54.583 -12.975 48.252 1.00 88.06 413 LYS A C 1
ATOM 3312 O O . LYS A 1 413 ? -53.637 -13.193 47.497 1.00 88.06 413 LYS A O 1
ATOM 3317 N N . GLY A 1 414 ? -55.789 -13.519 48.075 1.00 89.31 414 GLY A N 1
ATOM 3318 C CA . GLY A 1 414 ? -56.084 -14.475 46.998 1.00 89.31 414 GLY A CA 1
ATOM 3319 C C . GLY A 1 414 ? -55.860 -13.899 45.590 1.00 89.31 414 GLY A C 1
ATOM 3320 O O . GLY A 1 414 ? -55.288 -14.557 44.719 1.00 89.31 414 GLY A O 1
ATOM 3321 N N . VAL A 1 415 ? -56.209 -12.627 45.357 1.00 89.69 415 VAL A N 1
ATOM 3322 C CA . VAL A 1 415 ? -55.931 -11.941 44.075 1.00 89.69 415 VAL A CA 1
ATOM 3323 C C . VAL A 1 415 ? -54.424 -11.787 43.815 1.00 89.69 415 VAL A C 1
ATOM 3325 O O . VAL A 1 415 ? -53.966 -11.890 42.676 1.00 89.69 415 VAL A O 1
ATOM 3328 N N . ARG A 1 416 ? -53.614 -11.545 44.853 1.00 87.81 416 ARG A N 1
ATOM 3329 C CA . ARG A 1 416 ? -52.150 -11.469 44.706 1.00 87.81 416 ARG A CA 1
ATOM 3330 C C . ARG A 1 416 ? -51.542 -12.835 44.400 1.00 87.81 416 ARG A C 1
ATOM 3332 O O . ARG A 1 416 ? -50.694 -12.923 43.515 1.00 87.81 416 ARG A O 1
ATOM 3339 N N . GLU A 1 417 ? -51.994 -13.879 45.088 1.00 91.31 417 GLU A N 1
ATOM 3340 C CA . GLU A 1 417 ? -51.534 -15.258 44.881 1.00 91.31 417 GLU A CA 1
ATOM 3341 C C . GLU A 1 417 ? -51.858 -15.754 43.466 1.00 91.31 417 GLU A C 1
ATOM 3343 O O . GLU A 1 417 ? -50.979 -16.267 42.775 1.00 91.31 417 GLU A O 1
ATOM 3348 N N . THR A 1 418 ? -53.076 -15.508 42.978 1.00 92.19 418 THR A N 1
ATOM 3349 C CA . THR A 1 418 ? -53.476 -15.860 41.603 1.00 92.19 418 THR A CA 1
ATOM 3350 C C . THR A 1 418 ? -52.664 -15.107 40.548 1.00 92.19 418 THR A C 1
ATOM 3352 O O . THR A 1 418 ? -52.176 -15.717 39.595 1.00 92.19 418 THR A O 1
ATOM 3355 N N . ARG A 1 419 ? -52.425 -13.799 40.722 1.00 88.75 419 ARG A N 1
ATOM 3356 C CA . ARG A 1 419 ? -51.541 -13.032 39.822 1.00 88.75 419 ARG A CA 1
ATOM 3357 C C . ARG A 1 419 ? -50.107 -13.562 39.827 1.00 88.75 419 ARG A C 1
ATOM 3359 O O . ARG A 1 419 ? -49.505 -13.685 38.760 1.00 88.75 419 ARG A O 1
ATOM 3366 N N . ALA A 1 420 ? -49.569 -13.897 40.999 1.00 91.06 420 ALA A N 1
ATOM 3367 C CA . ALA A 1 420 ? -48.238 -14.487 41.118 1.00 91.06 420 ALA A CA 1
ATOM 3368 C C . ALA A 1 420 ? -48.160 -15.848 40.405 1.00 91.06 420 ALA A C 1
ATOM 3370 O O . ALA A 1 420 ? -47.225 -16.082 39.636 1.00 91.06 420 ALA A O 1
ATOM 3371 N N . ALA A 1 421 ? -49.174 -16.702 40.580 1.00 93.62 421 ALA A N 1
ATOM 3372 C CA . ALA A 1 421 ? -49.276 -17.988 39.897 1.00 93.62 421 ALA A CA 1
ATOM 3373 C C . ALA A 1 421 ? -49.296 -17.825 38.368 1.00 93.62 421 ALA A C 1
ATOM 3375 O O . ALA A 1 421 ? -48.538 -18.503 37.677 1.00 93.62 421 ALA A O 1
ATOM 3376 N N . ILE A 1 422 ? -50.074 -16.877 37.833 1.00 91.25 422 ILE A N 1
ATOM 3377 C CA . ILE A 1 422 ? -50.120 -16.592 36.388 1.00 91.25 422 ILE A CA 1
ATOM 3378 C C . ILE A 1 422 ? -48.746 -16.145 35.865 1.00 91.25 422 ILE A C 1
ATOM 3380 O O . ILE A 1 422 ? -48.303 -16.615 34.814 1.00 91.25 422 ILE A O 1
ATOM 3384 N N . CYS A 1 423 ? -48.044 -15.263 36.583 1.00 89.31 423 CYS A N 1
ATOM 3385 C CA . CYS A 1 423 ? -46.698 -14.824 36.201 1.00 89.31 423 CYS A CA 1
ATOM 3386 C C . CYS A 1 423 ? -45.698 -15.989 36.165 1.00 89.31 423 CYS A C 1
ATOM 3388 O O . CYS A 1 423 ? -44.960 -16.131 35.186 1.00 89.31 423 CYS A O 1
ATOM 3390 N N . LEU A 1 424 ? -45.709 -16.852 37.186 1.00 91.69 424 LEU A N 1
ATOM 3391 C CA . LEU A 1 424 ? -44.861 -18.046 37.239 1.00 91.69 424 LEU A CA 1
ATOM 3392 C C . LEU A 1 424 ? -45.188 -19.017 36.102 1.00 91.69 424 LEU A C 1
ATOM 3394 O O . LEU A 1 424 ? -44.289 -19.439 35.377 1.00 91.69 424 LEU A O 1
ATOM 3398 N N . GLN A 1 425 ? -46.469 -19.315 35.885 1.00 91.50 425 GLN A N 1
ATOM 3399 C CA . GLN A 1 425 ? -46.922 -20.196 34.807 1.00 91.50 425 GLN A CA 1
ATOM 3400 C C . GLN A 1 425 ? -46.498 -19.675 33.427 1.00 91.50 425 GLN A C 1
ATOM 3402 O O . GLN A 1 425 ? -46.011 -20.450 32.602 1.00 91.50 425 GLN A O 1
ATOM 3407 N N . ARG A 1 426 ? -46.617 -18.364 33.171 1.00 91.62 426 ARG A N 1
ATOM 3408 C CA . ARG A 1 426 ? -46.130 -17.738 31.928 1.00 91.62 426 ARG A CA 1
ATOM 3409 C C . ARG A 1 426 ? -44.618 -17.901 31.766 1.00 91.62 426 ARG A C 1
ATOM 3411 O O . ARG A 1 426 ? -44.165 -18.282 30.686 1.00 91.62 426 ARG A O 1
ATOM 3418 N N . GLY A 1 427 ? -43.853 -17.666 32.832 1.00 89.44 427 GLY A N 1
ATOM 3419 C CA . GLY A 1 427 ? -42.400 -17.846 32.835 1.00 89.44 427 GLY A CA 1
ATOM 3420 C C . GLY A 1 427 ? -41.983 -19.289 32.533 1.00 89.44 427 GLY A C 1
ATOM 3421 O O . GLY A 1 427 ? -41.149 -19.520 31.656 1.00 89.44 427 GLY A O 1
ATOM 3422 N N . VAL A 1 428 ? -42.618 -20.263 33.191 1.00 94.19 428 VAL A N 1
ATOM 3423 C CA . VAL A 1 428 ? -42.352 -21.698 32.994 1.00 94.19 428 VAL A CA 1
ATOM 3424 C C . VAL A 1 428 ? -42.713 -22.138 31.577 1.00 94.19 428 VAL A C 1
ATOM 3426 O O . VAL A 1 428 ? -41.904 -22.792 30.925 1.00 94.19 428 VAL A O 1
ATOM 3429 N N . ARG A 1 429 ? -43.871 -21.728 31.042 1.00 93.25 429 ARG A N 1
ATOM 3430 C CA . ARG A 1 429 ? -44.263 -22.045 29.656 1.00 93.25 429 ARG A CA 1
ATOM 3431 C C . ARG A 1 429 ? -43.262 -21.497 28.635 1.00 93.25 429 ARG A C 1
ATOM 3433 O O . ARG A 1 429 ? -42.880 -22.209 27.710 1.00 93.25 429 ARG A O 1
ATOM 3440 N N . GLN A 1 430 ? -42.782 -20.264 28.811 1.00 88.88 430 GLN A N 1
ATOM 3441 C CA . GLN A 1 430 ? -41.747 -19.695 27.939 1.00 88.88 430 GLN A CA 1
ATOM 3442 C C . GLN A 1 430 ? -40.401 -20.416 28.062 1.00 88.88 430 GLN A C 1
ATOM 3444 O O . GLN A 1 430 ? -39.682 -20.548 27.071 1.00 88.88 430 GLN A O 1
ATOM 3449 N N . TRP A 1 431 ? -40.029 -20.848 29.265 1.00 90.00 431 TRP A N 1
ATOM 3450 C CA . TRP A 1 431 ? -38.812 -21.624 29.491 1.00 90.00 431 TRP A CA 1
ATOM 3451 C C . TRP A 1 431 ? -38.903 -23.009 28.842 1.00 90.00 431 TRP A C 1
ATOM 3453 O O . TRP A 1 431 ? -37.991 -23.389 28.111 1.00 90.00 431 TRP A O 1
ATOM 3463 N N . LEU A 1 432 ? -40.031 -23.707 29.002 1.00 90.38 432 LEU A N 1
ATOM 3464 C CA . LEU A 1 432 ? -40.298 -24.982 28.333 1.00 90.38 432 LEU A CA 1
ATOM 3465 C C . LEU A 1 432 ? -40.279 -24.834 26.808 1.00 90.38 432 LEU A C 1
ATOM 3467 O O . LEU A 1 432 ? -39.643 -25.642 26.142 1.00 90.38 432 LEU A O 1
ATOM 3471 N N . LYS A 1 433 ? -40.874 -23.770 26.248 1.00 84.25 433 LYS A N 1
ATOM 3472 C CA . LYS A 1 433 ? -40.798 -23.467 24.806 1.00 84.25 433 LYS A CA 1
ATOM 3473 C C . LYS A 1 433 ? -39.354 -23.242 24.346 1.00 84.25 433 LYS A C 1
ATOM 3475 O O . LYS A 1 433 ? -38.949 -23.764 23.314 1.00 84.25 433 LYS A O 1
ATOM 3480 N N . ARG A 1 434 ? -38.547 -22.513 25.127 1.00 81.00 434 ARG A N 1
ATOM 3481 C CA . ARG A 1 434 ? -37.112 -22.323 24.848 1.00 81.00 434 ARG A CA 1
ATOM 3482 C C . ARG A 1 434 ? -36.331 -23.637 24.897 1.00 81.00 434 ARG A C 1
ATOM 3484 O O . ARG A 1 434 ? -35.465 -23.844 24.055 1.00 81.00 434 ARG A O 1
ATOM 3491 N N . ILE A 1 435 ? -36.624 -24.514 25.857 1.00 80.56 435 ILE A N 1
ATOM 3492 C CA . ILE A 1 435 ? -36.008 -25.845 25.942 1.00 80.56 435 ILE A CA 1
ATOM 3493 C C . ILE A 1 435 ? -36.429 -26.721 24.773 1.00 80.56 435 ILE A C 1
ATOM 3495 O O . ILE A 1 435 ? -35.569 -27.365 24.181 1.00 80.56 435 ILE A O 1
ATOM 3499 N N . HIS A 1 436 ? -37.717 -26.731 24.430 1.00 77.94 436 HIS A N 1
ATOM 3500 C CA . HIS A 1 436 ? -38.221 -27.462 23.279 1.00 77.94 436 HIS A CA 1
ATOM 3501 C C . HIS A 1 436 ? -37.502 -26.991 22.017 1.00 77.94 436 HIS A C 1
ATOM 3503 O O . HIS A 1 436 ? -36.809 -27.791 21.421 1.00 77.94 436 HIS A O 1
ATOM 3509 N N . ASN A 1 437 ? -37.485 -25.691 21.714 1.00 70.19 437 ASN A N 1
ATOM 3510 C CA . ASN A 1 437 ? -36.788 -25.152 20.540 1.00 70.19 437 ASN A CA 1
ATOM 3511 C C . ASN A 1 437 ? -35.278 -25.460 20.505 1.00 70.19 437 ASN A C 1
ATOM 3513 O O . ASN A 1 437 ? -34.717 -25.604 19.428 1.00 70.19 437 ASN A O 1
ATOM 3517 N N . ARG A 1 438 ? -34.610 -25.560 21.664 1.00 65.94 438 ARG A N 1
ATOM 3518 C CA . ARG A 1 438 ? -33.203 -26.001 21.743 1.00 65.94 438 ARG A CA 1
ATOM 3519 C C . ARG A 1 438 ? -33.033 -27.501 21.495 1.00 65.94 438 ARG A C 1
ATOM 3521 O O . ARG A 1 438 ? -32.015 -27.911 20.959 1.00 65.94 438 ARG A O 1
ATOM 3528 N N . ARG A 1 439 ? -33.989 -28.329 21.925 1.00 64.94 439 ARG A N 1
ATOM 3529 C CA . ARG A 1 439 ? -33.997 -29.775 21.641 1.00 64.94 439 ARG A CA 1
ATOM 3530 C C . ARG A 1 439 ? -34.403 -30.057 20.196 1.00 64.94 439 ARG A C 1
ATOM 3532 O O . ARG A 1 439 ? -33.859 -30.965 19.587 1.00 64.94 439 ARG A O 1
ATOM 3539 N N . THR A 1 440 ? -35.284 -29.233 19.646 1.00 60.41 440 THR A N 1
ATOM 3540 C CA . THR A 1 440 ? -35.650 -29.147 18.232 1.00 60.41 440 THR A CA 1
ATOM 3541 C C . THR A 1 440 ? -34.613 -28.322 17.455 1.00 60.41 440 THR A C 1
ATOM 3543 O O . THR A 1 440 ? -34.957 -27.592 16.530 1.00 60.41 440 THR A O 1
ATOM 3546 N N . GLU A 1 441 ? -33.325 -28.393 17.819 1.00 54.75 441 GLU A N 1
ATOM 3547 C CA . GLU A 1 441 ? -32.288 -28.068 16.844 1.00 54.75 441 GLU A CA 1
ATOM 3548 C C . GLU A 1 441 ? -32.445 -29.056 15.682 1.00 54.75 441 GLU A C 1
ATOM 3550 O O . GLU A 1 441 ? -32.484 -30.267 15.894 1.00 54.75 441 GLU A O 1
ATOM 3555 N N . LEU A 1 442 ? -32.614 -28.492 14.482 1.00 55.38 442 LEU A N 1
ATOM 3556 C CA . LEU A 1 442 ? -32.745 -29.137 13.173 1.00 55.38 442 LEU A CA 1
ATOM 3557 C C . LEU A 1 442 ? -32.315 -30.611 13.168 1.00 55.38 442 LEU A C 1
ATOM 3559 O O . LEU A 1 442 ? -31.129 -30.887 13.384 1.00 55.38 442 LEU A O 1
ATOM 3563 N N . PRO A 1 443 ? -33.210 -31.561 12.835 1.00 54.16 443 PRO A N 1
ATOM 3564 C CA . PRO A 1 443 ? -32.783 -32.912 12.537 1.00 54.16 443 PRO A CA 1
ATOM 3565 C C . PRO A 1 443 ? -31.818 -32.844 11.350 1.00 54.16 443 PRO A C 1
ATOM 3567 O O . PRO A 1 443 ? -32.218 -32.734 10.193 1.00 54.16 443 PRO A O 1
ATOM 3570 N N . MET A 1 444 ? -30.518 -32.954 11.629 1.00 52.94 444 MET A N 1
ATOM 3571 C CA . MET A 1 444 ? -29.457 -33.167 10.634 1.00 52.94 444 MET A CA 1
ATOM 3572 C C . MET A 1 444 ? -29.729 -34.402 9.744 1.00 52.94 444 MET A C 1
ATOM 3574 O O . MET A 1 444 ? -29.068 -34.594 8.724 1.00 52.94 444 MET A O 1
ATOM 3578 N N . TRP A 1 445 ? -30.728 -35.202 10.120 1.00 53.75 445 TRP A N 1
ATOM 3579 C CA . TRP A 1 445 ? -31.216 -36.410 9.471 1.00 53.75 445 TRP A CA 1
ATOM 3580 C C . TRP A 1 445 ? -32.349 -36.199 8.462 1.00 53.75 445 TRP A C 1
ATOM 3582 O O . TRP A 1 445 ? -32.732 -37.164 7.806 1.00 53.75 445 TRP A O 1
ATOM 3592 N N . GLN A 1 446 ? -32.895 -34.986 8.297 1.00 57.97 446 GLN A N 1
ATOM 3593 C CA . GLN A 1 446 ? -33.813 -34.757 7.178 1.00 57.97 446 GLN A CA 1
ATOM 3594 C C . GLN A 1 446 ? -33.053 -34.908 5.856 1.00 57.97 446 GLN A C 1
ATOM 3596 O O . GLN A 1 446 ? -32.015 -34.278 5.625 1.00 5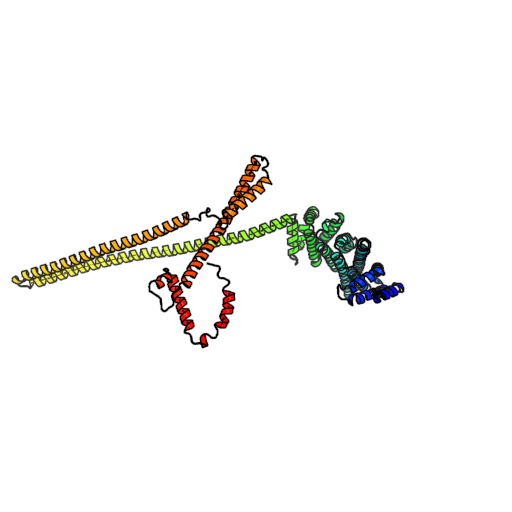7.97 446 GLN A O 1
ATOM 3601 N N . ARG A 1 447 ? -33.569 -35.815 5.025 1.00 58.84 447 ARG A N 1
ATOM 3602 C CA . ARG A 1 447 ? -33.055 -36.165 3.704 1.00 58.84 447 ARG A CA 1
ATOM 3603 C C . ARG A 1 447 ? -32.942 -34.889 2.855 1.00 58.84 447 ARG A C 1
ATOM 3605 O O . ARG A 1 447 ? -33.920 -34.145 2.798 1.00 58.84 447 ARG A O 1
ATOM 3612 N N . PRO A 1 448 ? -31.788 -34.600 2.224 1.00 61.56 448 PRO A N 1
ATOM 3613 C CA . PRO A 1 448 ? -31.670 -33.454 1.329 1.00 61.56 448 PRO A CA 1
ATOM 3614 C C . PRO A 1 448 ? -32.740 -33.520 0.226 1.00 61.56 448 PRO A C 1
ATOM 3616 O O . PRO A 1 448 ? -32.985 -34.616 -0.296 1.00 61.56 448 PRO A O 1
ATOM 3619 N N . PRO A 1 449 ? -33.370 -32.393 -0.148 1.00 62.19 449 PRO A N 1
ATOM 3620 C CA . PRO A 1 449 ? -34.279 -32.367 -1.287 1.00 62.19 449 PRO A CA 1
ATOM 3621 C C . PRO A 1 449 ? -33.527 -32.797 -2.559 1.00 62.19 449 PRO A C 1
ATOM 3623 O O . PRO A 1 449 ? -32.386 -32.395 -2.776 1.00 62.19 449 PRO A O 1
ATOM 3626 N N . GLY A 1 450 ? -34.143 -33.669 -3.365 1.00 68.12 450 GLY A N 1
ATOM 3627 C CA . GLY A 1 450 ? -33.529 -34.254 -4.568 1.00 68.12 450 GLY A CA 1
ATOM 3628 C C . GLY A 1 450 ? -32.776 -35.576 -4.354 1.00 68.12 450 GLY A C 1
ATOM 3629 O O . GLY A 1 450 ? -32.320 -36.174 -5.322 1.00 68.12 450 GLY A O 1
ATOM 3630 N N . LEU A 1 451 ? -32.673 -36.083 -3.118 1.00 69.88 451 LEU A N 1
ATOM 3631 C CA . LEU A 1 451 ? -32.146 -37.427 -2.845 1.00 69.88 451 LEU A CA 1
ATOM 3632 C C . LEU A 1 451 ? -33.266 -38.486 -2.914 1.00 69.88 451 LEU A C 1
ATOM 3634 O O . LEU A 1 451 ? -33.545 -39.172 -1.924 1.00 69.88 451 LEU A O 1
ATOM 3638 N N . THR A 1 452 ? -33.936 -38.584 -4.065 1.00 78.62 452 THR A N 1
ATOM 3639 C CA . THR A 1 452 ? -34.901 -39.658 -4.368 1.00 78.62 452 THR A CA 1
ATOM 3640 C C . THR A 1 452 ? -34.214 -41.026 -4.299 1.00 78.62 452 THR A C 1
ATOM 3642 O O . THR A 1 452 ? -32.983 -41.115 -4.313 1.00 78.62 452 THR A O 1
ATOM 3645 N N . ASP A 1 453 ? -34.977 -42.113 -4.152 1.00 79.81 453 ASP A N 1
ATOM 3646 C CA . ASP A 1 453 ? -34.373 -43.455 -4.146 1.00 79.81 453 ASP A CA 1
ATOM 3647 C C . ASP A 1 453 ? -33.671 -43.771 -5.477 1.00 79.81 453 ASP A C 1
ATOM 3649 O O . ASP A 1 453 ? -32.608 -44.382 -5.462 1.00 79.81 453 ASP A O 1
ATOM 3653 N N . GLU A 1 454 ? -34.155 -43.221 -6.590 1.00 83.38 454 GLU A N 1
ATOM 3654 C CA . GLU A 1 454 ? -33.494 -43.265 -7.902 1.00 83.38 454 GLU A CA 1
ATOM 3655 C C . GLU A 1 454 ? -32.114 -42.593 -7.869 1.00 83.38 454 GLU A C 1
ATOM 3657 O O . GLU A 1 454 ? -31.098 -43.222 -8.165 1.00 83.38 454 GLU A O 1
ATOM 3662 N N . ARG A 1 455 ? -32.035 -41.346 -7.382 1.00 82.62 455 ARG A N 1
ATOM 3663 C CA . ARG A 1 455 ? -30.762 -40.617 -7.288 1.00 82.62 455 ARG A CA 1
ATOM 3664 C C . ARG A 1 455 ? -29.782 -41.262 -6.305 1.00 82.62 455 ARG A C 1
ATOM 3666 O O . ARG A 1 455 ? -28.569 -41.154 -6.474 1.00 82.62 455 ARG A O 1
ATOM 3673 N N . ARG A 1 456 ? -30.284 -41.930 -5.259 1.00 84.19 456 ARG A N 1
ATOM 3674 C CA . ARG A 1 456 ? -29.451 -42.727 -4.341 1.00 84.19 456 ARG A CA 1
ATOM 3675 C C . ARG A 1 456 ? -28.770 -43.867 -5.097 1.00 84.19 456 ARG A C 1
ATOM 3677 O O . ARG A 1 456 ? -27.574 -44.060 -4.896 1.00 84.19 456 ARG A O 1
ATOM 3684 N N . VAL A 1 457 ? -29.518 -44.596 -5.924 1.00 88.00 457 VAL A N 1
ATOM 3685 C CA . VAL A 1 457 ? -28.988 -45.710 -6.720 1.00 88.00 457 VAL A CA 1
ATOM 3686 C C . VAL A 1 457 ? -27.947 -45.198 -7.717 1.00 88.00 457 VAL A C 1
ATOM 3688 O O . VAL A 1 457 ? -26.848 -45.736 -7.741 1.00 88.00 457 VAL A O 1
ATOM 3691 N N . GLU A 1 458 ? -28.211 -44.094 -8.424 1.00 89.81 458 GLU A N 1
ATOM 3692 C CA . GLU A 1 458 ? -27.232 -43.462 -9.330 1.00 89.81 458 GLU A CA 1
ATOM 3693 C C . GLU A 1 458 ? -25.928 -43.051 -8.625 1.00 89.81 458 GLU A C 1
ATOM 3695 O O . GLU A 1 458 ? -24.829 -43.230 -9.141 1.00 89.81 458 GLU A O 1
ATOM 3700 N N . LEU A 1 459 ? -26.020 -42.479 -7.422 1.00 87.75 459 LEU A N 1
ATOM 3701 C CA . LEU A 1 459 ? -24.824 -42.119 -6.659 1.00 87.75 459 LEU A CA 1
ATOM 3702 C C . LEU A 1 459 ? -24.079 -43.363 -6.167 1.00 87.75 459 LEU A C 1
ATOM 3704 O O . LEU A 1 459 ? -22.853 -43.350 -6.084 1.00 87.75 459 LEU A O 1
ATOM 3708 N N . GLN A 1 460 ? -24.797 -44.438 -5.837 1.00 88.12 460 GLN A N 1
ATOM 3709 C CA . GLN A 1 460 ? -24.178 -45.708 -5.471 1.00 88.12 460 GLN A CA 1
ATOM 3710 C C . GLN A 1 460 ? -23.457 -46.352 -6.655 1.00 88.12 460 GLN A C 1
ATOM 3712 O O . GLN A 1 460 ? -22.342 -46.830 -6.453 1.00 88.12 460 GLN A O 1
ATOM 3717 N N . THR A 1 461 ? -24.024 -46.316 -7.865 1.00 91.06 461 THR A N 1
ATOM 3718 C CA . THR A 1 461 ? -23.343 -46.816 -9.068 1.00 91.06 461 THR A CA 1
ATOM 3719 C C . THR A 1 461 ? -22.095 -45.991 -9.370 1.00 91.06 461 THR A C 1
ATOM 3721 O O . THR A 1 461 ? -21.028 -46.568 -9.535 1.00 91.06 461 THR A O 1
ATOM 3724 N N . GLN A 1 462 ? -22.160 -44.658 -9.278 1.00 91.25 462 GLN A N 1
ATOM 3725 C CA . GLN A 1 462 ? -20.982 -43.790 -9.443 1.00 91.25 462 GLN A CA 1
ATOM 3726 C C . GLN A 1 462 ? -19.883 -44.057 -8.404 1.00 91.25 462 GLN A C 1
ATOM 3728 O O . GLN A 1 462 ? -18.696 -44.063 -8.727 1.00 91.25 462 GLN A O 1
ATOM 3733 N N . ILE A 1 463 ? -20.254 -44.276 -7.138 1.00 89.19 463 ILE A N 1
ATOM 3734 C CA . ILE A 1 463 ? -19.289 -44.630 -6.085 1.00 89.19 463 ILE A CA 1
ATOM 3735 C C . ILE A 1 463 ? -18.652 -45.989 -6.383 1.00 89.19 463 ILE A C 1
ATOM 3737 O O . ILE A 1 463 ? -17.460 -46.168 -6.133 1.00 89.19 463 ILE A O 1
ATOM 3741 N N . GLN A 1 464 ? -19.437 -46.939 -6.884 1.00 90.50 464 GLN A N 1
ATOM 3742 C CA . GLN A 1 464 ? -18.971 -48.277 -7.215 1.00 90.50 464 GLN A CA 1
ATOM 3743 C C . GLN A 1 464 ? -18.004 -48.252 -8.409 1.00 90.50 464 GLN A C 1
ATOM 3745 O O . GLN A 1 464 ? -16.884 -48.737 -8.274 1.00 90.50 464 GLN A O 1
ATOM 3750 N N . GLU A 1 465 ? -18.359 -47.573 -9.501 1.00 92.81 465 GLU A N 1
ATOM 3751 C CA . GLU A 1 465 ? -17.488 -47.335 -10.665 1.00 92.81 465 GLU A CA 1
ATOM 3752 C C . GLU A 1 465 ? -16.177 -46.633 -10.265 1.00 92.81 465 GLU A C 1
ATOM 3754 O O . GLU A 1 465 ? -15.082 -46.968 -10.732 1.00 92.81 465 GLU A O 1
ATOM 3759 N N . TRP A 1 466 ? -16.253 -45.672 -9.339 1.00 88.06 466 TRP A N 1
ATOM 3760 C CA . TRP A 1 466 ? -15.067 -44.992 -8.825 1.00 88.06 466 TRP A CA 1
ATOM 3761 C C . TRP A 1 466 ? -14.167 -45.923 -7.999 1.00 88.06 466 TRP A C 1
ATOM 3763 O O . TRP A 1 466 ? -12.945 -45.862 -8.113 1.00 88.06 466 TRP A O 1
ATOM 3773 N N . ARG A 1 467 ? -14.749 -46.808 -7.181 1.00 83.75 467 ARG A N 1
ATOM 3774 C CA . ARG A 1 467 ? -13.997 -47.802 -6.394 1.00 83.75 467 ARG A CA 1
ATOM 3775 C C . ARG A 1 467 ? -13.342 -48.859 -7.275 1.00 83.75 467 ARG A C 1
ATOM 3777 O O . ARG A 1 467 ? -12.222 -49.263 -6.987 1.00 83.75 467 ARG A O 1
ATOM 3784 N N . GLU A 1 468 ? -14.020 -49.282 -8.336 1.00 87.81 468 GLU A N 1
ATOM 3785 C CA . GLU A 1 468 ? -13.491 -50.244 -9.308 1.00 87.81 468 GLU A CA 1
ATOM 3786 C C . GLU A 1 468 ? -12.326 -49.652 -10.109 1.00 87.81 468 GLU A C 1
ATOM 3788 O O . GLU A 1 468 ? -11.322 -50.326 -10.329 1.00 87.81 468 GLU A O 1
ATOM 3793 N N . SER A 1 469 ? -12.403 -48.365 -10.462 1.00 86.19 469 SER A N 1
ATOM 3794 C CA . SER A 1 469 ? -11.299 -47.639 -11.108 1.00 86.19 469 SER A CA 1
ATOM 3795 C C . SER A 1 469 ? -10.155 -47.247 -10.158 1.00 86.19 469 SER A C 1
ATOM 3797 O O . SER A 1 469 ? -9.057 -46.951 -10.629 1.00 86.19 469 SER A O 1
ATOM 3799 N N . HIS A 1 470 ? -10.373 -47.260 -8.837 1.00 80.31 470 HIS A N 1
ATOM 3800 C CA . HIS A 1 470 ? -9.385 -46.877 -7.818 1.00 80.31 470 HIS A CA 1
ATOM 3801 C C . HIS A 1 470 ? -9.272 -47.936 -6.705 1.00 80.31 470 HIS A C 1
ATOM 3803 O O . HIS A 1 470 ? -9.734 -47.706 -5.578 1.00 80.31 470 HIS A O 1
ATOM 3809 N N . PRO A 1 471 ? -8.636 -49.091 -6.979 1.00 80.12 471 PRO A N 1
ATOM 3810 C CA . PRO A 1 471 ? -8.442 -50.133 -5.980 1.00 80.12 471 PRO A CA 1
ATOM 3811 C C . PRO A 1 471 ? -7.594 -49.629 -4.806 1.00 80.12 471 PRO A C 1
ATOM 3813 O O . PRO A 1 471 ? -6.622 -48.884 -4.967 1.00 80.12 471 PRO A O 1
ATOM 3816 N N . VAL A 1 472 ? -7.979 -50.034 -3.595 1.00 71.00 472 VAL A N 1
ATOM 3817 C CA . VAL A 1 472 ? -7.304 -49.618 -2.362 1.00 71.00 472 VAL A CA 1
ATOM 3818 C C . VAL A 1 472 ? -5.914 -50.246 -2.317 1.00 71.00 472 VAL A C 1
ATOM 3820 O O . VAL A 1 472 ? -5.770 -51.459 -2.222 1.00 71.00 472 VAL A O 1
ATOM 3823 N N . THR A 1 473 ? -4.887 -49.405 -2.382 1.00 75.81 473 THR A N 1
ATOM 3824 C CA . THR A 1 473 ? -3.491 -49.797 -2.162 1.00 75.81 473 THR A CA 1
ATOM 3825 C C . THR A 1 473 ? -3.281 -50.115 -0.682 1.00 75.81 473 THR A C 1
ATOM 3827 O O . THR A 1 473 ? -3.795 -49.383 0.167 1.00 75.81 473 THR A O 1
ATOM 3830 N N . GLU A 1 474 ? -2.521 -51.163 -0.357 1.00 69.31 474 GLU A N 1
ATOM 3831 C CA . GLU A 1 474 ? -2.123 -51.448 1.027 1.00 69.31 474 GLU A CA 1
ATOM 3832 C C . GLU A 1 474 ? -1.324 -50.260 1.586 1.00 69.31 474 GLU A C 1
ATOM 3834 O O . GLU A 1 474 ? -0.337 -49.821 0.993 1.00 69.31 474 GLU A O 1
ATOM 3839 N N . ARG A 1 475 ? -1.788 -49.686 2.701 1.00 75.81 475 ARG A N 1
ATOM 3840 C CA . ARG A 1 475 ? -1.202 -48.490 3.322 1.00 75.81 475 ARG A CA 1
ATOM 3841 C C . ARG A 1 475 ? -0.589 -48.841 4.668 1.00 75.81 475 ARG A C 1
ATOM 3843 O O . ARG A 1 475 ? -1.080 -49.702 5.389 1.00 75.81 475 ARG A O 1
ATOM 3850 N N . SER A 1 476 ? 0.477 -48.131 5.027 1.00 82.38 476 SER A N 1
ATOM 3851 C CA . SER A 1 476 ? 1.016 -48.187 6.389 1.00 82.38 476 SER A CA 1
ATOM 3852 C C . SER A 1 476 ? 0.006 -47.595 7.386 1.00 82.38 476 SER A C 1
ATOM 3854 O O . SER A 1 476 ? -0.721 -46.658 7.048 1.00 82.38 476 SER A O 1
ATOM 3856 N N . LYS A 1 477 ? 0.001 -48.076 8.637 1.00 84.06 477 LYS A N 1
ATOM 3857 C CA . LYS A 1 477 ? -0.888 -47.593 9.717 1.00 84.06 477 LYS A CA 1
ATOM 3858 C C . LYS A 1 477 ? -0.838 -46.073 9.910 1.00 84.06 477 LYS A C 1
ATOM 3860 O O . LYS A 1 477 ? -1.847 -45.451 10.234 1.00 84.06 477 LYS A O 1
ATOM 3865 N N . GLU A 1 478 ? 0.325 -45.464 9.696 1.00 83.62 478 GLU A N 1
ATOM 3866 C CA . GLU A 1 478 ? 0.496 -44.009 9.792 1.00 83.62 478 GLU A CA 1
ATOM 3867 C C . GLU A 1 478 ? -0.277 -43.282 8.682 1.00 83.62 478 GLU A C 1
ATOM 3869 O O . GLU A 1 478 ? -1.044 -42.362 8.961 1.00 83.62 478 GLU A O 1
ATOM 3874 N N . GLN A 1 479 ? -0.193 -43.767 7.443 1.00 83.31 479 GLN A N 1
ATOM 3875 C CA . GLN A 1 479 ? -0.917 -43.208 6.297 1.00 83.31 479 GLN A CA 1
ATOM 3876 C C . GLN A 1 479 ? -2.436 -43.400 6.418 1.00 83.31 479 GLN A C 1
ATOM 3878 O O . GLN A 1 479 ? -3.214 -42.543 5.993 1.00 83.31 479 GLN A O 1
ATOM 3883 N N . GLU A 1 480 ? -2.883 -44.503 7.023 1.00 84.38 480 GLU A N 1
ATOM 3884 C CA . GLU A 1 480 ? -4.298 -44.713 7.350 1.00 84.38 480 GLU A CA 1
ATOM 3885 C C . GLU A 1 480 ? -4.795 -43.707 8.392 1.00 84.38 480 GLU A C 1
ATOM 3887 O O . GLU A 1 480 ? -5.897 -43.169 8.256 1.00 84.38 480 GLU A O 1
ATOM 3892 N N . SER A 1 481 ? -3.971 -43.402 9.398 1.00 86.88 481 SER A N 1
ATOM 3893 C CA . SER A 1 481 ? -4.299 -42.417 10.432 1.00 86.88 481 SER A CA 1
ATOM 3894 C C . SER A 1 481 ? -4.401 -40.994 9.865 1.00 86.88 481 SER A C 1
ATOM 3896 O O . SER A 1 481 ? -5.339 -40.257 10.181 1.00 86.88 481 SER A O 1
ATOM 3898 N N . GLU A 1 482 ? -3.503 -40.623 8.951 1.00 89.50 482 GLU A N 1
ATOM 3899 C CA . GLU A 1 482 ? -3.532 -39.332 8.262 1.00 89.50 482 GLU A CA 1
ATOM 3900 C C . GLU A 1 482 ? -4.744 -39.211 7.338 1.00 89.50 482 GLU A C 1
ATOM 3902 O O . GLU A 1 482 ? -5.423 -38.179 7.328 1.00 89.50 482 GLU A O 1
ATOM 3907 N N . LEU A 1 483 ? -5.067 -40.278 6.599 1.00 88.00 483 LEU A N 1
ATOM 3908 C CA . LEU A 1 483 ? -6.271 -40.332 5.778 1.00 88.00 483 LEU A CA 1
ATOM 3909 C C . LEU A 1 483 ? -7.525 -40.190 6.643 1.00 88.00 483 LEU A C 1
ATOM 3911 O O . LEU A 1 483 ? -8.408 -39.403 6.303 1.00 88.00 483 LEU A O 1
ATOM 3915 N N . HIS A 1 484 ? -7.600 -40.914 7.761 1.00 91.00 484 HIS A N 1
ATOM 3916 C CA . HIS A 1 484 ? -8.719 -40.824 8.691 1.00 91.00 484 HIS A CA 1
ATOM 3917 C C . HIS A 1 484 ? -8.908 -39.385 9.176 1.00 91.00 484 HIS A C 1
ATOM 3919 O O . HIS A 1 484 ? -10.006 -38.842 9.064 1.00 91.00 484 HIS A O 1
ATOM 3925 N N . ASN A 1 485 ? -7.836 -38.732 9.626 1.00 92.06 485 ASN A N 1
ATOM 3926 C CA . ASN A 1 485 ? -7.885 -37.344 10.083 1.00 92.06 485 ASN A CA 1
ATOM 3927 C C . ASN A 1 485 ? -8.326 -36.389 8.966 1.00 92.06 485 ASN A C 1
ATOM 3929 O O . ASN A 1 485 ? -9.215 -35.561 9.169 1.00 92.06 485 ASN A O 1
ATOM 3933 N N . LYS A 1 486 ? -7.791 -36.559 7.752 1.00 92.50 486 LYS A N 1
ATOM 3934 C CA . LYS A 1 486 ? -8.175 -35.764 6.580 1.00 92.50 486 LYS A CA 1
ATOM 3935 C C . LYS A 1 486 ? -9.654 -35.941 6.221 1.00 92.50 486 LYS A C 1
ATOM 3937 O O . LYS A 1 486 ? -10.333 -34.961 5.915 1.00 92.50 486 LYS A O 1
ATOM 3942 N N . VAL A 1 487 ? -10.174 -37.167 6.279 1.00 92.62 487 VAL A N 1
ATOM 3943 C CA . VAL A 1 487 ? -11.594 -37.468 6.033 1.00 92.62 487 VAL A CA 1
ATOM 3944 C C . VAL A 1 487 ? -12.477 -36.872 7.131 1.00 92.62 487 VAL A C 1
ATOM 3946 O O . VAL A 1 487 ? -13.493 -36.252 6.814 1.00 92.62 487 VAL A O 1
ATOM 3949 N N . GLN A 1 488 ? -12.081 -36.987 8.402 1.00 91.19 488 GLN A N 1
ATOM 3950 C CA . GLN A 1 488 ? -12.799 -36.371 9.523 1.00 91.19 488 GLN A CA 1
ATOM 3951 C C . GLN A 1 488 ? -12.865 -34.849 9.382 1.00 91.19 488 GLN A C 1
ATOM 3953 O O . GLN A 1 488 ? -13.921 -34.254 9.598 1.00 91.19 488 GLN A O 1
ATOM 3958 N N . ASP A 1 489 ? -11.778 -34.210 8.954 1.00 90.19 489 ASP A N 1
ATOM 3959 C CA . ASP A 1 489 ? -11.750 -32.768 8.715 1.00 90.19 489 ASP A CA 1
ATOM 3960 C C . ASP A 1 489 ? -12.642 -32.351 7.543 1.00 90.19 489 ASP A C 1
ATOM 3962 O O . ASP A 1 489 ? -13.373 -31.361 7.643 1.00 90.19 489 ASP A O 1
ATOM 3966 N N . LEU A 1 490 ? -12.643 -33.111 6.444 1.00 90.94 490 LEU A N 1
ATOM 3967 C CA . LEU A 1 490 ? -13.548 -32.872 5.316 1.00 90.94 490 LEU A CA 1
ATOM 3968 C C . LEU A 1 490 ? -15.018 -33.035 5.725 1.00 90.94 490 LEU A C 1
ATOM 3970 O O . LEU A 1 490 ? -15.852 -32.200 5.364 1.00 90.94 490 LEU A O 1
ATOM 3974 N N . LEU A 1 491 ? -15.333 -34.052 6.529 1.00 87.94 491 LEU A N 1
ATOM 3975 C CA . LEU A 1 491 ? -16.679 -34.288 7.044 1.00 87.94 491 LEU A CA 1
ATOM 3976 C C . LEU A 1 491 ? -17.123 -33.166 7.989 1.00 87.94 491 LEU A C 1
ATOM 3978 O O . LEU A 1 491 ? -18.227 -32.640 7.842 1.00 87.94 491 LEU A O 1
ATOM 3982 N N . ARG A 1 492 ? -16.248 -32.725 8.901 1.00 84.19 492 ARG A N 1
ATOM 3983 C CA . ARG A 1 492 ? -16.506 -31.577 9.787 1.00 84.19 492 ARG A CA 1
ATOM 3984 C C . ARG A 1 492 ? -16.790 -30.309 8.993 1.00 84.19 492 ARG A C 1
ATOM 3986 O O . ARG A 1 492 ? -17.776 -29.629 9.273 1.00 84.19 492 ARG A O 1
ATOM 3993 N N . ARG A 1 493 ? -15.974 -30.005 7.978 1.00 85.50 493 ARG A N 1
ATOM 3994 C CA . ARG A 1 493 ? -16.192 -28.849 7.092 1.00 85.50 493 ARG A CA 1
ATOM 3995 C C . ARG A 1 493 ? -17.541 -28.941 6.387 1.00 85.50 493 ARG A C 1
ATOM 3997 O O . ARG A 1 493 ? -18.284 -27.965 6.390 1.00 85.50 493 ARG A O 1
ATOM 4004 N N . ASN A 1 494 ? -17.892 -30.105 5.842 1.00 83.62 494 ASN A N 1
ATOM 4005 C CA . ASN A 1 494 ? -19.176 -30.299 5.171 1.00 83.62 494 ASN A CA 1
ATOM 4006 C C . ASN A 1 494 ? -20.359 -30.085 6.133 1.00 83.62 494 ASN A C 1
ATOM 4008 O O . ASN A 1 494 ? -21.263 -29.312 5.827 1.00 83.62 494 ASN A O 1
ATOM 4012 N N . VAL A 1 495 ? -20.313 -30.672 7.333 1.00 80.81 495 VAL A N 1
ATOM 4013 C CA . VAL A 1 495 ? -21.348 -30.502 8.370 1.00 80.81 495 VAL A CA 1
ATOM 4014 C C . VAL A 1 495 ? -21.532 -29.030 8.751 1.00 80.81 495 VAL A C 1
ATOM 4016 O O . VAL A 1 495 ? -22.664 -28.543 8.801 1.00 80.81 495 VAL A O 1
ATOM 4019 N N . ILE A 1 496 ? -20.430 -28.308 8.970 1.00 79.38 496 ILE A N 1
ATOM 4020 C CA . ILE A 1 496 ? -20.455 -26.882 9.324 1.00 79.38 496 ILE A CA 1
ATOM 4021 C C . ILE A 1 496 ? -21.069 -26.052 8.194 1.00 79.38 496 ILE A C 1
ATOM 4023 O O . ILE A 1 496 ? -21.917 -25.200 8.455 1.00 79.38 496 ILE A O 1
ATOM 4027 N N . MET A 1 497 ? -20.691 -26.323 6.944 1.00 80.12 497 MET A N 1
ATOM 4028 C CA . MET A 1 497 ? -21.195 -25.590 5.779 1.00 80.12 497 MET A CA 1
ATOM 4029 C C . MET A 1 497 ? -22.642 -25.961 5.414 1.00 80.12 497 MET A C 1
ATOM 4031 O O . MET A 1 497 ? -23.377 -25.132 4.880 1.00 80.12 497 MET A O 1
ATOM 4035 N N . SER A 1 498 ? -23.085 -27.183 5.723 1.00 73.62 498 SER A N 1
ATOM 4036 C CA . SER A 1 498 ? -24.440 -27.655 5.419 1.00 73.62 498 SER A CA 1
ATOM 4037 C C . SER A 1 498 ? -25.493 -27.060 6.361 1.00 73.62 498 SER A C 1
ATOM 4039 O O . SER A 1 498 ? -26.596 -26.751 5.913 1.00 73.62 498 SER A O 1
ATOM 4041 N N . LYS A 1 499 ? -25.165 -26.828 7.642 1.00 73.06 499 LYS A N 1
ATOM 4042 C CA . LYS A 1 499 ? -26.108 -26.297 8.649 1.00 73.06 499 LYS A CA 1
ATOM 4043 C C . LYS A 1 499 ? -26.785 -24.971 8.237 1.00 73.06 499 LYS A C 1
ATOM 4045 O O . LYS A 1 499 ? -28.017 -24.933 8.238 1.00 73.06 499 LYS A O 1
ATOM 4050 N N . PRO A 1 500 ? -26.059 -23.900 7.849 1.00 77.38 500 PRO A N 1
ATOM 4051 C CA . PRO A 1 500 ? -26.695 -22.647 7.435 1.00 77.38 500 PRO A CA 1
ATOM 4052 C C . PRO A 1 500 ? -27.463 -22.797 6.118 1.00 77.38 500 PRO A C 1
ATOM 4054 O O . PRO A 1 500 ? -28.566 -22.269 5.993 1.00 77.38 500 PRO A O 1
ATOM 4057 N N . ARG A 1 501 ? -26.927 -23.573 5.164 1.00 74.94 501 ARG A N 1
ATOM 4058 C CA . ARG A 1 501 ? -27.580 -23.832 3.874 1.00 74.94 501 ARG A CA 1
ATOM 4059 C C . ARG A 1 501 ? -28.942 -24.508 4.062 1.00 74.94 501 ARG A C 1
ATOM 4061 O O . ARG A 1 501 ? -29.929 -24.041 3.509 1.00 74.94 501 ARG A O 1
ATOM 4068 N N . ARG A 1 502 ? -29.016 -25.540 4.909 1.00 73.12 502 ARG A N 1
ATOM 4069 C CA . ARG A 1 502 ? -30.271 -26.247 5.222 1.00 73.12 502 ARG A CA 1
ATOM 4070 C C . ARG A 1 502 ? -31.266 -25.378 5.981 1.00 73.12 502 ARG A C 1
ATOM 4072 O O . ARG A 1 502 ? -32.454 -25.426 5.691 1.00 73.12 502 ARG A O 1
ATOM 4079 N N . SER A 1 503 ? -30.788 -24.567 6.925 1.00 73.25 503 SER A N 1
ATOM 4080 C CA . SER A 1 503 ? -31.652 -23.631 7.651 1.00 73.25 503 SER A CA 1
ATOM 4081 C C . SER A 1 503 ? -32.296 -22.609 6.711 1.00 73.25 503 SER A C 1
ATOM 4083 O O . SER A 1 503 ? -33.476 -22.305 6.855 1.00 73.25 503 SER A O 1
ATOM 4085 N N . SER A 1 504 ? -31.533 -22.092 5.744 1.00 78.69 504 SER A N 1
ATOM 4086 C CA . SER A 1 504 ? -32.049 -21.170 4.729 1.00 78.69 504 SER A CA 1
ATOM 4087 C C . SER A 1 504 ? -33.053 -21.854 3.798 1.00 78.69 504 SER A C 1
ATOM 4089 O O . SER A 1 504 ? -34.081 -21.274 3.463 1.00 78.69 504 SER A O 1
ATOM 4091 N N . GLU A 1 505 ? -32.798 -23.106 3.426 1.00 76.12 505 GLU A N 1
ATOM 4092 C CA . GLU A 1 505 ? -33.663 -23.864 2.525 1.00 76.12 505 GLU A CA 1
ATOM 4093 C C . GLU A 1 505 ? -34.999 -24.261 3.164 1.00 76.12 505 GLU A C 1
ATOM 4095 O O . GLU A 1 505 ? -36.035 -24.157 2.515 1.00 76.12 505 GLU A O 1
ATOM 4100 N N . GLN A 1 506 ? -35.009 -24.623 4.448 1.00 74.75 506 GLN A N 1
ATOM 4101 C CA . GLN A 1 506 ? -36.255 -24.840 5.187 1.00 74.75 506 GLN A CA 1
ATOM 4102 C C . GLN A 1 506 ? -37.041 -23.550 5.393 1.00 74.75 506 GLN A C 1
ATOM 4104 O O . GLN A 1 506 ? -38.262 -23.564 5.290 1.00 74.75 506 GLN A O 1
ATOM 4109 N N . HIS A 1 507 ? -36.360 -22.432 5.660 1.00 79.88 507 HIS A N 1
ATOM 4110 C CA . HIS A 1 507 ? -37.030 -21.137 5.722 1.00 79.88 507 HIS A CA 1
ATOM 4111 C C . HIS A 1 507 ? -37.697 -20.809 4.382 1.00 79.88 507 HIS A C 1
ATOM 4113 O O . HIS A 1 507 ? -38.861 -20.427 4.359 1.00 79.88 507 HIS A O 1
ATOM 4119 N N . ARG A 1 508 ? -36.997 -21.061 3.269 1.00 82.69 508 ARG A N 1
ATOM 4120 C CA . ARG A 1 508 ? -37.558 -20.933 1.922 1.00 82.69 508 ARG A CA 1
ATOM 4121 C C . ARG A 1 508 ? -38.761 -21.855 1.711 1.00 82.69 508 ARG A C 1
ATOM 4123 O O . ARG A 1 508 ? -39.761 -21.401 1.182 1.00 82.69 508 ARG A O 1
ATOM 4130 N N . GLN A 1 509 ? -38.692 -23.121 2.123 1.00 80.81 509 GLN A N 1
ATOM 4131 C CA . GLN A 1 509 ? -39.816 -24.062 2.005 1.00 80.81 509 GLN A CA 1
ATOM 4132 C C . GLN A 1 509 ? -41.018 -23.650 2.857 1.00 80.81 509 GLN A C 1
ATOM 4134 O O . GLN A 1 509 ? -42.142 -23.712 2.380 1.00 80.81 509 GLN A O 1
ATOM 4139 N N . ALA A 1 510 ? -40.791 -23.201 4.092 1.00 83.19 510 ALA A N 1
ATOM 4140 C CA . ALA A 1 510 ? -41.849 -22.698 4.960 1.00 83.19 510 ALA A CA 1
ATOM 4141 C C . ALA A 1 510 ? -42.497 -21.436 4.376 1.00 83.19 510 ALA A C 1
ATOM 4143 O O . ALA A 1 510 ? -43.712 -21.304 4.434 1.00 83.19 510 ALA A O 1
ATOM 4144 N N . LEU A 1 511 ? -41.696 -20.550 3.776 1.00 86.38 511 LEU A N 1
ATOM 4145 C CA . LEU A 1 511 ? -42.198 -19.371 3.077 1.00 86.38 511 LEU A CA 1
ATOM 4146 C C . LEU A 1 511 ? -43.018 -19.761 1.844 1.00 86.38 511 LEU A C 1
ATOM 4148 O O . LEU A 1 511 ? -44.079 -19.198 1.636 1.00 86.38 511 LEU A O 1
ATOM 4152 N N . ILE A 1 512 ? -42.562 -20.736 1.053 1.00 85.88 512 ILE A N 1
ATOM 4153 C CA . ILE A 1 512 ? -43.323 -21.248 -0.097 1.00 85.88 512 ILE A CA 1
ATOM 4154 C C . ILE A 1 512 ? -44.654 -21.837 0.367 1.00 85.88 512 ILE A C 1
ATOM 4156 O O . ILE A 1 512 ? -45.686 -21.445 -0.154 1.00 85.88 512 ILE A O 1
ATOM 4160 N N . ALA A 1 513 ? -44.649 -22.698 1.385 1.00 87.31 513 ALA A N 1
ATOM 4161 C CA . ALA A 1 513 ? -45.876 -23.270 1.931 1.00 87.31 513 ALA A CA 1
ATOM 4162 C C . ALA A 1 513 ? -46.813 -22.187 2.489 1.00 87.31 513 ALA A C 1
ATOM 4164 O O . ALA A 1 513 ? -48.025 -22.277 2.331 1.00 87.31 513 ALA A O 1
ATOM 4165 N N . GLN A 1 514 ? -46.262 -21.143 3.116 1.00 85.81 514 GLN A N 1
ATOM 4166 C CA . GLN A 1 514 ? -47.048 -19.997 3.562 1.00 85.81 514 GLN A CA 1
ATOM 4167 C C . GLN A 1 514 ? -47.663 -19.249 2.374 1.00 85.81 514 GLN A C 1
ATOM 4169 O O . GLN A 1 514 ? -48.856 -18.985 2.394 1.00 85.81 514 GLN A O 1
ATOM 4174 N N . LEU A 1 515 ? -46.884 -18.953 1.332 1.00 86.44 515 LEU A N 1
ATOM 4175 C CA . LEU A 1 515 ? -47.372 -18.291 0.120 1.00 86.44 515 LEU A CA 1
ATOM 4176 C C . LEU A 1 515 ? -48.431 -19.126 -0.607 1.00 86.44 515 LEU A C 1
ATOM 4178 O O . LEU A 1 515 ? -49.387 -18.565 -1.127 1.00 86.44 515 LEU A O 1
ATOM 4182 N N . GLU A 1 516 ? -48.282 -20.450 -0.634 1.00 89.56 516 GLU A N 1
ATOM 4183 C CA . GLU A 1 516 ? -49.285 -21.369 -1.174 1.00 89.56 516 GLU A CA 1
ATOM 4184 C C . GLU A 1 516 ? -50.583 -21.288 -0.365 1.00 89.56 516 GLU A C 1
ATOM 4186 O O . GLU A 1 516 ? -51.651 -21.122 -0.947 1.00 89.56 516 GLU A O 1
ATOM 4191 N N . VAL A 1 517 ? -50.501 -21.320 0.969 1.00 86.94 517 VAL A N 1
ATOM 4192 C CA . VAL A 1 517 ? -51.671 -21.166 1.847 1.00 86.94 517 VAL A CA 1
ATOM 4193 C C . VAL A 1 517 ? -52.323 -19.795 1.658 1.00 86.94 517 VAL A C 1
ATOM 4195 O O . VAL A 1 517 ? -53.523 -19.730 1.402 1.00 86.94 517 VAL A O 1
ATOM 4198 N N . ASP A 1 518 ? -51.551 -18.711 1.694 1.00 84.94 518 ASP A N 1
ATOM 4199 C CA . ASP A 1 518 ? -52.051 -17.346 1.507 1.00 84.94 518 ASP A CA 1
ATOM 4200 C C . ASP A 1 518 ? -52.688 -17.182 0.115 1.00 84.94 518 ASP A C 1
ATOM 4202 O O . ASP A 1 518 ? -53.767 -16.607 -0.016 1.00 84.94 518 ASP A O 1
ATOM 4206 N N . SER A 1 519 ? -52.083 -17.762 -0.926 1.00 87.69 519 SER A N 1
ATOM 4207 C CA . SER A 1 519 ? -52.645 -17.778 -2.279 1.00 87.69 519 SER A CA 1
ATOM 4208 C C . SER A 1 519 ? -53.964 -18.545 -2.334 1.00 87.69 519 SER A C 1
ATOM 4210 O O . SER A 1 519 ? -54.925 -18.036 -2.909 1.00 87.69 519 SER A O 1
ATOM 4212 N N . THR A 1 520 ? -54.054 -19.724 -1.709 1.00 89.00 520 THR A N 1
ATOM 4213 C CA . THR A 1 520 ? -55.315 -20.480 -1.651 1.00 89.00 520 THR A CA 1
ATOM 4214 C C . THR A 1 520 ? -56.404 -19.726 -0.892 1.00 89.00 520 THR A C 1
ATOM 4216 O O . THR A 1 520 ? -57.550 -19.738 -1.331 1.00 89.00 520 THR A O 1
ATOM 4219 N N . LEU A 1 521 ? -56.055 -19.017 0.187 1.00 84.94 521 LEU A N 1
ATOM 4220 C CA . LEU A 1 521 ? -56.986 -18.192 0.959 1.00 84.94 521 LEU A CA 1
ATOM 4221 C C . LEU A 1 521 ? -57.498 -16.994 0.151 1.00 84.94 521 LEU A C 1
ATOM 4223 O O . LEU A 1 521 ? -58.690 -16.708 0.187 1.00 84.94 521 LEU A O 1
ATOM 4227 N N . ILE A 1 522 ? -56.627 -16.320 -0.606 1.00 83.25 522 ILE A N 1
ATOM 4228 C CA . ILE A 1 522 ? -57.017 -15.194 -1.471 1.00 83.25 522 ILE A CA 1
ATOM 4229 C C . ILE A 1 522 ? -57.895 -15.673 -2.633 1.00 83.25 522 ILE A C 1
ATOM 4231 O O . ILE A 1 522 ? -58.882 -15.023 -2.961 1.00 83.25 522 ILE A O 1
ATOM 4235 N N . ILE A 1 523 ? -57.568 -16.815 -3.245 1.00 84.94 523 ILE A N 1
ATOM 4236 C CA . ILE A 1 523 ? -58.370 -17.395 -4.336 1.00 84.94 523 ILE A CA 1
ATOM 4237 C C . ILE A 1 523 ? -59.746 -17.841 -3.826 1.00 84.94 523 ILE A C 1
ATOM 4239 O O . ILE A 1 523 ? -60.738 -17.698 -4.536 1.00 84.94 523 ILE A O 1
ATOM 4243 N N . ALA A 1 524 ? -59.816 -18.358 -2.599 1.00 83.00 524 ALA A N 1
ATOM 4244 C CA . ALA A 1 524 ? -61.058 -18.767 -1.954 1.00 83.00 524 ALA A CA 1
ATOM 4245 C C . ALA A 1 524 ? -61.816 -17.607 -1.277 1.00 83.00 524 ALA A C 1
ATOM 4247 O O . ALA A 1 524 ? -62.789 -17.862 -0.567 1.00 83.00 524 ALA A O 1
ATOM 4248 N N . ALA A 1 525 ? -61.389 -16.350 -1.459 1.00 82.00 525 ALA A N 1
ATOM 4249 C CA . ALA A 1 525 ? -62.015 -15.210 -0.800 1.00 82.00 525 ALA A CA 1
ATOM 4250 C C . ALA A 1 525 ? -63.452 -14.986 -1.319 1.00 82.00 525 ALA A C 1
ATOM 4252 O O . ALA A 1 525 ? -63.645 -14.816 -2.528 1.00 82.00 525 ALA A O 1
ATOM 4253 N N . PRO A 1 526 ? -64.467 -14.960 -0.432 1.00 79.50 526 PRO A N 1
ATOM 4254 C CA . PRO A 1 526 ? -65.842 -14.698 -0.833 1.00 79.50 526 PRO A CA 1
ATOM 4255 C C . PRO A 1 526 ? -66.010 -13.258 -1.332 1.00 79.50 526 PRO A C 1
ATOM 4257 O O . PRO A 1 526 ? -65.326 -12.327 -0.896 1.00 79.50 526 PRO A O 1
ATOM 4260 N N . THR A 1 527 ? -66.956 -13.057 -2.246 1.00 78.75 527 THR A N 1
ATOM 4261 C CA . THR A 1 527 ? -67.378 -11.728 -2.698 1.00 78.75 527 THR A CA 1
ATOM 4262 C C . THR A 1 527 ? -67.963 -10.926 -1.536 1.00 78.75 527 THR A C 1
ATOM 4264 O O . THR A 1 527 ? -68.592 -11.481 -0.641 1.00 78.75 527 THR A O 1
ATOM 4267 N N . LEU A 1 528 ? -67.795 -9.596 -1.552 1.00 75.56 528 LEU A N 1
ATOM 4268 C CA . LEU A 1 528 ? -68.206 -8.706 -0.449 1.00 75.56 528 LEU A CA 1
ATOM 4269 C C . LEU A 1 528 ? -69.701 -8.796 -0.076 1.00 75.56 528 LEU A C 1
ATOM 4271 O O . LEU A 1 528 ? -70.076 -8.381 1.018 1.00 75.56 528 LEU A O 1
ATOM 4275 N N . SER A 1 529 ? -70.547 -9.314 -0.969 1.00 76.38 529 SER A N 1
ATOM 4276 C CA . SER A 1 529 ? -71.972 -9.566 -0.733 1.00 76.38 529 SER A CA 1
ATOM 4277 C C . SER A 1 529 ? -72.256 -10.823 0.096 1.00 76.38 529 SER A C 1
ATOM 4279 O O . SER A 1 529 ? -73.309 -10.894 0.724 1.00 76.38 529 SER A O 1
ATOM 4281 N N . ASP A 1 530 ? -71.327 -11.783 0.119 1.00 78.56 530 ASP A N 1
ATOM 4282 C CA . ASP A 1 530 ? -71.558 -13.163 0.572 1.00 78.56 530 ASP A CA 1
ATOM 4283 C C . ASP A 1 530 ? -70.763 -13.497 1.851 1.00 78.56 530 ASP A C 1
ATOM 4285 O O . ASP A 1 530 ? -70.696 -14.649 2.273 1.00 78.56 530 ASP A O 1
ATOM 4289 N N . VAL A 1 531 ? -70.147 -12.488 2.477 1.00 79.38 531 VAL A N 1
ATOM 4290 C CA . VAL A 1 531 ? -69.257 -12.645 3.638 1.00 79.38 531 VAL A CA 1
ATOM 4291 C C . VAL A 1 531 ? -70.047 -13.010 4.896 1.00 79.38 531 VAL A C 1
ATOM 4293 O O . VAL A 1 531 ? -70.914 -12.251 5.336 1.00 79.38 531 VAL A O 1
ATOM 4296 N N . THR A 1 532 ? -69.696 -14.129 5.533 1.00 79.56 532 THR A N 1
ATOM 4297 C CA . THR A 1 532 ? -70.214 -14.511 6.857 1.00 79.56 532 THR A CA 1
ATOM 4298 C C . THR A 1 532 ? -69.227 -14.166 7.982 1.00 79.56 532 THR A C 1
ATOM 4300 O O . THR A 1 532 ? -68.035 -13.962 7.749 1.00 79.56 532 THR A O 1
ATOM 4303 N N . GLU A 1 533 ? -69.691 -14.109 9.240 1.00 76.44 533 GLU A N 1
ATOM 4304 C CA . GLU A 1 533 ? -68.817 -13.823 10.399 1.00 76.44 533 GLU A CA 1
ATOM 4305 C C . GLU A 1 533 ? -67.707 -14.874 10.597 1.00 76.44 533 GLU A C 1
ATOM 4307 O O . GLU A 1 533 ? -66.662 -14.557 11.161 1.00 76.44 533 GLU A O 1
ATOM 4312 N N . GLN A 1 534 ? -67.899 -16.099 10.097 1.00 76.19 534 GLN A N 1
ATOM 4313 C CA . GLN A 1 534 ? -66.903 -17.174 10.166 1.00 76.19 534 GLN A CA 1
ATOM 4314 C C . GLN A 1 534 ? -65.781 -16.993 9.136 1.00 76.19 534 GLN A C 1
ATOM 4316 O O . GLN A 1 534 ? -64.632 -17.326 9.416 1.00 76.19 534 GLN A O 1
ATOM 4321 N N . ASP A 1 535 ? -66.077 -16.392 7.981 1.00 74.81 535 ASP A N 1
ATOM 4322 C CA . ASP A 1 535 ? -65.064 -16.098 6.962 1.00 74.81 535 ASP A CA 1
ATOM 4323 C C . ASP A 1 535 ? -64.094 -15.014 7.443 1.00 74.81 535 ASP A C 1
ATOM 4325 O O . ASP A 1 535 ? -62.904 -15.058 7.133 1.00 74.81 535 ASP A O 1
ATOM 4329 N N . LEU A 1 536 ? -64.566 -14.084 8.282 1.00 73.56 536 LEU A N 1
ATOM 4330 C CA . LEU A 1 536 ? -63.730 -13.046 8.891 1.00 73.56 536 LEU A CA 1
ATOM 4331 C C . LEU A 1 536 ? -62.631 -13.624 9.793 1.00 73.56 536 LEU A C 1
ATOM 4333 O O . LEU A 1 536 ? -61.544 -13.050 9.862 1.00 73.56 536 LEU A O 1
ATOM 4337 N N . GLU A 1 537 ? -62.867 -14.757 10.459 1.00 78.06 537 GLU A N 1
ATOM 4338 C CA . GLU A 1 537 ? -61.852 -15.388 11.314 1.00 78.06 537 GLU A CA 1
ATOM 4339 C C . GLU A 1 537 ? -60.658 -15.916 10.504 1.00 78.06 537 GLU A C 1
ATOM 4341 O O . GLU A 1 537 ? -59.534 -15.912 11.007 1.00 78.06 537 GLU A O 1
ATOM 4346 N N . ASN A 1 538 ? -60.868 -16.275 9.232 1.00 78.44 538 ASN A N 1
ATOM 4347 C CA . ASN A 1 538 ? -59.820 -16.793 8.350 1.00 78.44 538 ASN A CA 1
ATOM 4348 C C . ASN A 1 538 ? -58.876 -15.694 7.826 1.00 78.44 538 ASN A C 1
ATOM 4350 O O . ASN A 1 538 ? -57.717 -15.979 7.525 1.00 78.44 538 ASN A O 1
ATOM 4354 N N . PHE A 1 539 ? -59.337 -14.438 7.754 1.00 76.75 539 PHE A N 1
ATOM 4355 C CA . PHE A 1 539 ? -58.561 -13.302 7.226 1.00 76.75 539 PHE A CA 1
ATOM 4356 C C . PHE A 1 539 ? -58.017 -12.356 8.313 1.00 76.75 539 PHE A C 1
ATOM 4358 O O . PHE A 1 539 ? -57.318 -11.386 8.007 1.00 76.75 539 PHE A O 1
ATOM 4365 N N . VAL A 1 540 ? -58.297 -12.616 9.596 1.00 76.75 540 VAL A N 1
ATOM 4366 C CA . VAL A 1 540 ? -57.836 -11.778 10.715 1.00 76.75 540 VAL A CA 1
ATOM 4367 C C . VAL A 1 540 ? -56.619 -12.391 11.406 1.00 76.75 540 VAL A C 1
ATOM 4369 O O . VAL A 1 540 ? -56.649 -13.499 11.933 1.00 76.75 540 VAL A O 1
ATOM 4372 N N . SER A 1 541 ? -55.537 -11.614 11.523 1.00 76.44 541 SER A N 1
ATOM 4373 C CA . SER A 1 541 ? -54.387 -12.034 12.330 1.00 76.44 541 SER A CA 1
ATOM 4374 C C . SER A 1 541 ? -54.722 -11.991 13.832 1.00 76.44 541 SER A C 1
ATOM 4376 O O . SER A 1 541 ? -55.121 -10.946 14.351 1.00 76.44 541 SER A O 1
ATOM 4378 N N . HIS A 1 542 ? -54.455 -13.069 14.576 1.00 77.12 542 HIS A N 1
ATOM 4379 C CA . HIS A 1 542 ? -54.624 -13.092 16.042 1.00 77.12 542 HIS A CA 1
ATOM 4380 C C . HIS A 1 542 ? -53.619 -12.207 16.807 1.00 77.12 542 HIS A C 1
ATOM 4382 O O . HIS A 1 542 ? -53.753 -11.979 18.012 1.00 77.12 542 HIS A O 1
ATOM 4388 N N . SER A 1 543 ? -52.578 -11.706 16.137 1.00 80.12 543 SER A N 1
ATOM 4389 C CA . SER A 1 543 ? -51.613 -10.783 16.728 1.00 80.12 543 SER A CA 1
ATOM 4390 C C . SER A 1 543 ? -52.103 -9.341 16.641 1.00 80.12 543 SER A C 1
ATOM 4392 O O . SER A 1 543 ? -52.082 -8.732 15.573 1.00 80.12 543 SER A O 1
ATOM 4394 N N . VAL A 1 544 ? -52.444 -8.766 17.796 1.00 78.00 544 VAL A N 1
ATOM 4395 C CA . VAL A 1 544 ? -52.924 -7.379 17.927 1.00 78.00 544 VAL A CA 1
ATOM 4396 C C . VAL A 1 544 ? -52.038 -6.348 17.206 1.00 78.00 544 VAL A C 1
ATOM 4398 O O . VAL A 1 544 ? -52.608 -5.489 16.538 1.00 78.00 544 VAL A O 1
ATOM 4401 N N . PRO A 1 545 ? -50.687 -6.401 17.251 1.00 79.31 545 PRO A N 1
ATOM 4402 C CA . PRO A 1 545 ? -49.860 -5.414 16.548 1.00 79.31 545 PRO A CA 1
ATOM 4403 C C . PRO A 1 545 ? -49.987 -5.482 15.021 1.00 79.31 545 PRO A C 1
ATOM 4405 O O . PRO A 1 545 ? -50.050 -4.442 14.374 1.00 79.31 545 PRO A O 1
ATOM 4408 N N . VAL A 1 546 ? -50.059 -6.690 14.456 1.00 78.12 546 VAL A N 1
ATOM 4409 C CA . VAL A 1 546 ? -50.178 -6.904 13.004 1.00 78.12 546 VAL A CA 1
ATOM 4410 C C . VAL A 1 546 ? -51.571 -6.504 12.532 1.00 78.12 546 VAL A C 1
ATOM 4412 O O . VAL A 1 546 ? -51.681 -5.723 11.597 1.00 78.12 546 VAL A O 1
ATOM 4415 N N . ALA A 1 547 ? -52.619 -6.922 13.248 1.00 79.31 547 ALA A N 1
ATOM 4416 C CA . ALA A 1 547 ? -53.991 -6.504 12.966 1.00 79.31 547 ALA A CA 1
ATOM 4417 C C . ALA A 1 547 ? -54.160 -4.977 13.059 1.00 79.31 547 ALA A C 1
ATOM 4419 O O . ALA A 1 547 ? -54.826 -4.368 12.225 1.00 79.31 547 ALA A O 1
ATOM 4420 N N . SER A 1 548 ? -53.534 -4.337 14.056 1.00 81.00 548 SER A N 1
ATOM 4421 C CA . SER A 1 548 ? -53.595 -2.877 14.214 1.00 81.00 548 SER A CA 1
ATOM 4422 C C . SER A 1 548 ? -52.862 -2.150 13.092 1.00 81.00 548 SER A C 1
ATOM 4424 O O . SER A 1 548 ? -53.358 -1.127 12.626 1.00 81.00 548 SER A O 1
ATOM 4426 N N . LYS A 1 549 ? -51.707 -2.673 12.655 1.00 85.00 549 LYS A N 1
ATOM 4427 C CA . LYS A 1 549 ? -50.952 -2.114 11.532 1.00 85.00 549 LYS A CA 1
ATOM 4428 C C . LYS A 1 549 ? -51.719 -2.277 10.219 1.00 85.00 549 LYS A C 1
ATOM 4430 O O . LYS A 1 549 ? -51.984 -1.277 9.577 1.00 85.00 549 LYS A O 1
ATOM 4435 N N . ALA A 1 550 ? -52.195 -3.481 9.902 1.00 82.38 550 ALA A N 1
ATOM 4436 C CA . ALA A 1 550 ? -53.007 -3.729 8.709 1.00 82.38 550 ALA A CA 1
ATOM 4437 C C . ALA A 1 550 ? -54.251 -2.824 8.659 1.00 82.38 550 ALA A C 1
ATOM 4439 O O . ALA A 1 550 ? -54.580 -2.256 7.623 1.00 82.38 550 ALA A O 1
ATOM 4440 N N . ARG A 1 551 ? -54.913 -2.610 9.805 1.00 83.88 551 ARG A N 1
ATOM 4441 C CA . ARG A 1 551 ? -56.033 -1.666 9.909 1.00 83.88 551 ARG A CA 1
ATOM 4442 C C . ARG A 1 551 ? -55.603 -0.213 9.693 1.00 83.88 551 ARG A C 1
ATOM 4444 O O . ARG A 1 551 ? -56.392 0.571 9.174 1.00 83.88 551 ARG A O 1
ATOM 4451 N N . HIS A 1 552 ? -54.419 0.179 10.150 1.00 87.44 552 HIS A N 1
ATOM 4452 C CA . HIS A 1 552 ? -53.892 1.522 9.921 1.00 87.44 552 HIS A CA 1
ATOM 4453 C C . HIS A 1 552 ? -53.606 1.743 8.436 1.00 87.44 552 HIS A C 1
ATOM 4455 O O . HIS A 1 552 ? -54.167 2.676 7.869 1.00 87.44 552 HIS A O 1
ATOM 4461 N N . ASP A 1 553 ? -52.855 0.828 7.825 1.00 86.25 553 ASP A N 1
ATOM 4462 C CA . ASP A 1 553 ? -52.451 0.866 6.418 1.00 86.25 553 ASP A CA 1
ATOM 4463 C C . ASP A 1 553 ? -53.695 0.878 5.505 1.00 86.25 553 ASP A C 1
ATOM 4465 O O . ASP A 1 553 ? -53.846 1.753 4.659 1.00 86.25 553 ASP A O 1
ATOM 4469 N N . HIS A 1 554 ? -54.690 0.024 5.776 1.00 85.62 554 HIS A N 1
ATOM 4470 C CA . HIS A 1 554 ? -55.963 0.033 5.045 1.00 85.62 554 HIS A CA 1
ATOM 4471 C C . HIS A 1 554 ? -56.738 1.357 5.184 1.00 85.62 554 HIS A C 1
ATOM 4473 O O . HIS A 1 554 ? -57.332 1.856 4.230 1.00 85.62 554 HIS A O 1
ATOM 4479 N N . ASN A 1 555 ? -56.753 1.962 6.377 1.00 88.12 555 ASN A N 1
ATOM 4480 C CA . ASN A 1 555 ? -57.394 3.267 6.567 1.00 88.12 555 ASN A CA 1
ATOM 4481 C C . ASN A 1 555 ? -56.631 4.392 5.860 1.00 88.12 555 ASN A C 1
ATOM 4483 O O . ASN A 1 555 ? -57.244 5.389 5.476 1.00 88.12 555 ASN A O 1
ATOM 4487 N N . GLU A 1 556 ? -55.315 4.263 5.729 1.00 87.06 556 GLU A N 1
ATOM 4488 C CA . GLU A 1 556 ? -54.472 5.184 4.978 1.00 87.06 556 GLU A CA 1
ATOM 4489 C C . GLU A 1 556 ? -54.750 5.069 3.476 1.00 87.06 556 GLU A C 1
ATOM 4491 O O . GLU A 1 556 ? -55.075 6.079 2.852 1.00 87.06 556 GLU A O 1
ATOM 4496 N N . GLU A 1 557 ? -54.798 3.854 2.927 1.00 83.81 557 GLU A N 1
ATOM 4497 C CA . GLU A 1 557 ? -55.216 3.598 1.542 1.00 83.81 557 GLU A CA 1
ATOM 4498 C C . GLU A 1 557 ? -56.629 4.126 1.259 1.00 83.81 557 GLU A C 1
ATOM 4500 O O . GLU A 1 557 ? -56.849 4.854 0.291 1.00 83.81 557 GLU A O 1
ATOM 4505 N N . LEU A 1 558 ? -57.601 3.860 2.140 1.00 84.62 558 LEU A N 1
ATOM 4506 C CA . LEU A 1 558 ? -58.952 4.410 2.001 1.00 84.62 558 LEU A CA 1
ATOM 4507 C C . LEU A 1 558 ? -58.968 5.942 2.051 1.00 84.62 558 LEU A C 1
ATOM 4509 O O . LEU A 1 558 ? -59.794 6.572 1.387 1.00 84.62 558 LEU A O 1
ATOM 4513 N N . ARG A 1 559 ? -58.085 6.565 2.840 1.00 83.19 559 ARG A N 1
ATOM 4514 C CA . ARG A 1 559 ? -57.942 8.026 2.871 1.00 83.19 559 ARG A CA 1
ATOM 4515 C C . ARG A 1 559 ? -57.363 8.550 1.565 1.00 83.19 559 ARG A C 1
ATOM 4517 O O . ARG A 1 559 ? -57.891 9.548 1.083 1.00 83.19 559 ARG A O 1
ATOM 4524 N N . LEU A 1 560 ? -56.351 7.891 0.998 1.00 81.25 560 LEU A N 1
ATOM 4525 C CA . LEU A 1 560 ? -55.768 8.214 -0.311 1.00 81.25 560 LEU A CA 1
ATOM 4526 C C . LEU A 1 560 ? -56.823 8.101 -1.425 1.00 81.25 560 LEU A C 1
ATOM 4528 O O . LEU A 1 560 ? -57.051 9.050 -2.178 1.00 81.25 560 LEU A O 1
ATOM 4532 N N . LEU A 1 561 ? -57.581 7.002 -1.449 1.00 79.88 561 LEU A N 1
ATOM 4533 C CA . LEU A 1 561 ? -58.662 6.777 -2.412 1.00 79.88 561 LEU A CA 1
ATOM 4534 C C . LEU A 1 561 ? -59.801 7.802 -2.294 1.00 79.88 561 LEU A C 1
ATOM 4536 O O . LEU A 1 561 ? -60.424 8.143 -3.300 1.00 79.88 561 LEU A O 1
ATOM 4540 N N . ARG A 1 562 ? -60.064 8.336 -1.096 1.00 82.38 562 ARG A N 1
ATOM 4541 C CA . ARG A 1 562 ? -61.086 9.372 -0.856 1.00 82.38 562 ARG A CA 1
ATOM 4542 C C . ARG A 1 562 ? -60.606 10.798 -1.129 1.00 82.38 562 ARG A C 1
ATOM 4544 O O . ARG A 1 562 ? -61.406 11.726 -1.002 1.00 82.38 562 ARG A O 1
ATOM 4551 N N . GLN A 1 563 ? -59.339 11.008 -1.489 1.00 80.75 563 GLN A N 1
ATOM 4552 C CA . GLN A 1 563 ? -58.866 12.352 -1.815 1.00 80.75 563 GLN A CA 1
ATOM 4553 C C . GLN A 1 563 ? -59.488 12.864 -3.127 1.00 80.75 563 GLN A C 1
ATOM 4555 O O . GLN A 1 563 ? -59.788 12.072 -4.028 1.00 80.75 563 GLN A O 1
ATOM 4560 N N . PRO A 1 564 ? -59.680 14.187 -3.264 1.00 80.44 564 PRO A N 1
ATOM 4561 C CA . PRO A 1 564 ? -60.114 14.790 -4.519 1.00 80.44 564 PRO A CA 1
ATOM 4562 C C . PRO A 1 564 ? -59.139 14.483 -5.661 1.00 80.44 564 PRO A C 1
ATOM 4564 O O . PRO A 1 564 ? -57.931 14.404 -5.443 1.00 80.44 564 PRO A O 1
ATOM 4567 N N . TRP A 1 565 ? -59.655 14.361 -6.884 1.00 72.50 565 TRP A N 1
ATOM 4568 C CA . TRP A 1 565 ? -58.889 13.933 -8.063 1.00 72.50 565 TRP A CA 1
ATOM 4569 C C . TRP A 1 565 ? -57.621 14.769 -8.325 1.00 72.50 565 TRP A C 1
ATOM 4571 O O . TRP A 1 565 ? -56.598 14.213 -8.701 1.00 72.50 565 TRP A O 1
ATOM 4581 N N . TRP A 1 566 ? -57.629 16.073 -8.029 1.00 72.75 566 TRP A N 1
ATOM 4582 C CA . TRP A 1 566 ? -56.458 16.948 -8.195 1.00 72.75 566 TRP A CA 1
ATOM 4583 C C . TRP A 1 566 ? -55.307 16.671 -7.216 1.00 72.75 566 TRP A C 1
ATOM 4585 O O . TRP A 1 566 ? -54.193 17.109 -7.471 1.00 72.75 566 TRP A O 1
ATOM 4595 N N . ARG A 1 567 ? -55.546 15.971 -6.095 1.00 66.50 567 ARG A N 1
ATOM 4596 C CA . ARG A 1 567 ? -54.473 15.494 -5.198 1.00 66.50 567 ARG A CA 1
ATOM 4597 C C . ARG A 1 567 ? -53.900 14.141 -5.610 1.00 66.50 567 ARG A C 1
ATOM 4599 O O . ARG A 1 567 ? -52.835 13.791 -5.133 1.00 66.50 567 ARG A O 1
ATOM 4606 N N . LYS A 1 568 ? -54.602 13.412 -6.479 1.00 64.50 568 LYS A N 1
ATOM 4607 C CA . LYS A 1 568 ? -54.139 12.150 -7.072 1.00 64.50 568 LYS A CA 1
ATOM 4608 C C . LYS A 1 568 ? -53.261 12.386 -8.310 1.00 64.50 568 LYS A C 1
ATOM 4610 O O . LYS A 1 568 ? -52.541 11.494 -8.735 1.00 64.50 568 LYS A O 1
ATOM 4615 N N . LEU A 1 569 ? -53.300 13.600 -8.873 1.00 57.06 569 LEU A N 1
ATOM 4616 C CA . LEU A 1 569 ? -52.405 14.052 -9.940 1.00 57.06 569 LEU A CA 1
ATOM 4617 C C . LEU A 1 569 ? -51.009 14.330 -9.367 1.00 57.06 569 LEU A C 1
ATOM 4619 O O . LEU A 1 569 ? -50.750 15.397 -8.814 1.00 57.06 569 LEU A O 1
ATOM 4623 N N . GLY A 1 570 ? -50.128 13.342 -9.492 1.00 58.62 570 GLY A N 1
ATOM 4624 C CA . GLY A 1 570 ? -48.743 13.395 -9.022 1.00 58.62 570 GLY A CA 1
ATOM 4625 C C . GLY A 1 570 ? -48.210 12.044 -8.547 1.00 58.62 570 GLY A C 1
ATOM 4626 O O . GLY A 1 570 ? -47.009 11.813 -8.662 1.00 58.62 570 GLY A O 1
ATOM 4627 N N . ASP A 1 571 ? -49.090 11.143 -8.096 1.00 54.84 571 ASP A N 1
ATOM 4628 C CA . ASP A 1 571 ? -48.697 9.801 -7.636 1.00 54.84 571 ASP A CA 1
ATOM 4629 C C . ASP A 1 571 ? -48.304 8.882 -8.808 1.00 54.84 571 ASP A C 1
ATOM 4631 O O . ASP A 1 571 ? -47.368 8.100 -8.678 1.00 54.84 571 ASP A O 1
ATOM 4635 N N . GLU A 1 572 ? -48.881 9.081 -10.003 1.00 52.03 572 GLU A N 1
ATOM 4636 C CA . GLU A 1 572 ? -48.494 8.359 -11.234 1.00 52.03 572 GLU A CA 1
ATOM 4637 C C . GLU A 1 572 ? -47.019 8.585 -11.641 1.00 52.03 572 GLU A C 1
ATOM 4639 O O . GLU A 1 572 ? -46.457 7.784 -12.381 1.00 52.03 572 GLU A O 1
ATOM 4644 N N . TYR A 1 573 ? -46.371 9.646 -11.138 1.00 52.47 573 TYR A N 1
ATOM 4645 C CA . TYR A 1 573 ? -44.946 9.936 -11.368 1.00 52.47 573 TYR A CA 1
ATOM 4646 C C . TYR A 1 573 ? -44.045 9.592 -10.171 1.00 52.47 573 TYR A C 1
ATOM 4648 O O . TYR A 1 573 ? -42.824 9.749 -10.260 1.00 52.47 573 TYR A O 1
ATOM 4656 N N . GLN A 1 574 ? -44.613 9.161 -9.038 1.00 49.19 574 GLN A N 1
ATOM 4657 C CA . GLN A 1 574 ? -43.836 8.691 -7.887 1.00 49.19 574 GLN A CA 1
ATOM 4658 C C . GLN A 1 574 ? -43.582 7.184 -7.946 1.00 49.19 574 GLN A C 1
ATOM 4660 O O . GLN A 1 574 ? -42.492 6.766 -7.558 1.00 49.19 574 GLN A O 1
ATOM 4665 N N . ASP A 1 575 ? -44.503 6.404 -8.521 1.00 48.12 575 ASP A N 1
ATOM 4666 C CA . ASP A 1 575 ? -44.394 4.940 -8.601 1.00 48.12 575 ASP A CA 1
ATOM 4667 C C . ASP A 1 575 ? -43.168 4.437 -9.393 1.00 48.12 575 ASP A C 1
ATOM 4669 O O . ASP A 1 575 ? -42.622 3.379 -9.073 1.00 48.12 575 ASP A O 1
ATOM 4673 N N . GLU A 1 576 ? -42.645 5.211 -10.355 1.00 44.59 576 GLU A N 1
ATOM 4674 C CA . GLU A 1 576 ? -41.394 4.865 -11.057 1.00 44.59 576 GLU A CA 1
ATOM 4675 C C . GLU A 1 576 ? -40.140 5.038 -10.181 1.00 44.59 576 GLU A C 1
ATOM 4677 O O . GLU A 1 576 ? -39.174 4.292 -10.341 1.00 44.59 576 GLU A O 1
ATOM 4682 N N . LYS A 1 577 ? -40.146 5.963 -9.210 1.00 42.19 577 LYS A N 1
ATOM 4683 C CA . LYS A 1 577 ? -39.018 6.142 -8.275 1.00 42.19 577 LYS A CA 1
ATOM 4684 C C . LYS A 1 577 ? -39.052 5.150 -7.121 1.00 42.19 577 LYS A C 1
ATOM 4686 O O . LYS A 1 577 ? -38.002 4.675 -6.694 1.00 42.19 577 LYS A O 1
ATOM 4691 N N . THR A 1 578 ? -40.236 4.794 -6.629 1.00 41.28 578 THR A N 1
ATOM 4692 C CA . THR A 1 578 ? -40.372 3.782 -5.573 1.00 41.28 578 THR A CA 1
ATOM 4693 C C . THR A 1 578 ? -40.012 2.383 -6.072 1.00 41.28 578 THR A C 1
ATOM 4695 O O . THR A 1 578 ? -39.476 1.598 -5.293 1.00 41.28 578 THR A O 1
ATOM 4698 N N . ALA A 1 579 ? -40.210 2.070 -7.359 1.00 41.31 579 ALA A N 1
ATOM 4699 C CA . ALA A 1 579 ? -39.774 0.797 -7.940 1.00 41.31 579 ALA A CA 1
ATOM 4700 C C . ALA A 1 579 ? -38.238 0.618 -7.949 1.00 41.31 579 ALA A C 1
ATOM 4702 O O . ALA A 1 579 ? -37.762 -0.503 -7.762 1.00 41.31 579 ALA A O 1
ATOM 4703 N N . GLU A 1 580 ? -37.458 1.698 -8.092 1.00 42.09 580 GLU A N 1
ATOM 4704 C CA . GLU A 1 580 ? -35.988 1.650 -7.986 1.00 42.09 580 GLU A CA 1
ATOM 4705 C C . GLU A 1 580 ? -35.495 1.580 -6.526 1.00 42.09 580 GLU A C 1
ATOM 4707 O O . GLU A 1 580 ? -34.470 0.953 -6.252 1.00 42.09 580 GLU A O 1
ATOM 4712 N N . GLU A 1 581 ? -36.237 2.143 -5.566 1.00 40.38 581 GLU A N 1
ATOM 4713 C CA . GLU A 1 581 ? -35.872 2.130 -4.137 1.00 40.38 581 GLU A CA 1
ATOM 4714 C C . GLU A 1 581 ? -36.380 0.891 -3.362 1.00 40.38 581 GLU A C 1
ATOM 4716 O O . GLU A 1 581 ? -35.850 0.558 -2.300 1.00 40.38 581 GLU A O 1
ATOM 4721 N N . LEU A 1 582 ? -37.349 0.139 -3.895 1.00 40.47 582 LEU A N 1
ATOM 4722 C CA . LEU A 1 582 ? -37.890 -1.087 -3.277 1.00 40.47 582 LEU A CA 1
ATOM 4723 C C . LEU A 1 582 ? -36.981 -2.327 -3.412 1.00 40.47 582 LEU A C 1
ATOM 4725 O O . LEU A 1 582 ? -37.303 -3.388 -2.871 1.00 40.47 582 LEU A O 1
ATOM 4729 N N . GLY A 1 583 ? -35.822 -2.205 -4.068 1.00 36.75 583 GLY A N 1
ATOM 4730 C CA . GLY A 1 583 ? -34.829 -3.277 -4.204 1.00 36.75 583 GLY A CA 1
ATOM 4731 C C . GLY A 1 583 ? -34.047 -3.627 -2.929 1.00 36.75 583 GLY A C 1
ATOM 4732 O O . GLY A 1 583 ? -33.346 -4.641 -2.924 1.00 36.75 583 GLY A O 1
ATOM 4733 N N . ASP A 1 584 ? -34.165 -2.844 -1.849 1.00 38.88 584 ASP A N 1
ATOM 4734 C CA . ASP A 1 584 ? -33.283 -2.957 -0.673 1.00 38.88 584 ASP A CA 1
ATOM 4735 C C . ASP A 1 584 ? -33.989 -3.370 0.635 1.00 38.88 584 ASP A C 1
ATOM 4737 O O . ASP A 1 584 ? -33.590 -3.000 1.739 1.00 38.88 584 ASP A O 1
ATOM 4741 N N . TRP A 1 585 ? -35.017 -4.223 0.552 1.00 36.94 585 TRP A N 1
ATOM 4742 C CA . TRP A 1 585 ? -35.536 -4.940 1.728 1.00 36.94 585 TRP A CA 1
ATOM 4743 C C . TRP A 1 585 ? -34.797 -6.265 1.950 1.00 36.94 585 TRP A C 1
ATOM 4745 O O . TRP A 1 585 ? -35.366 -7.356 1.922 1.00 36.94 585 TRP A O 1
ATOM 4755 N N . ARG A 1 586 ? -33.497 -6.171 2.240 1.00 40.41 586 ARG A N 1
ATOM 4756 C CA . ARG A 1 586 ? -32.795 -7.170 3.055 1.00 40.41 586 ARG A CA 1
ATOM 4757 C C . ARG A 1 586 ? -32.136 -6.462 4.220 1.00 40.41 586 ARG A C 1
ATOM 4759 O O . ARG A 1 586 ? -30.998 -6.042 4.100 1.00 40.41 586 ARG A O 1
ATOM 4766 N N . VAL A 1 587 ? -32.848 -6.393 5.340 1.00 36.12 587 VAL A N 1
ATOM 4767 C CA . VAL A 1 587 ? -32.337 -6.530 6.715 1.00 36.12 587 VAL A CA 1
ATOM 4768 C C . VAL A 1 587 ? -33.542 -6.350 7.636 1.00 36.12 587 VAL A C 1
ATOM 4770 O O . VAL A 1 587 ? -33.964 -5.229 7.883 1.00 36.12 587 VAL A O 1
ATOM 4773 N N . PHE A 1 588 ? -34.097 -7.466 8.108 1.00 34.59 588 PHE A N 1
ATOM 4774 C CA . PHE A 1 588 ? -34.465 -7.707 9.506 1.00 34.59 588 PHE A CA 1
ATOM 4775 C C . PHE A 1 588 ? -34.517 -9.212 9.757 1.00 34.59 588 PHE A C 1
ATOM 4777 O O . PHE A 1 588 ? -35.097 -9.929 8.913 1.00 34.59 588 PHE A O 1
#

Organism: Ridgeia piscesae (NCBI:txid27915)

Sequence (588 aa):
MEETQKDGQDRRVLNLAADISYADEKSIPRLLLQIQEILDSFNLGSPQQIQAKLDLWSYDILEVIVVTLKQDFSKLLNGWTTAAKLATILAQSCIGLEPPESHNFLGVFLPSVAENLLMVSRRIQTKYIKTSSVLEDMRQELLTSFKAILDAVNLLFSAYQFLTTHVLCSPWLLQMLITDDPGTEVVVMATIQSANRMSVGVFAQLDEKVKHQILDELVYKLSASSDINVASTTTRTVLVICDSHPPTVQLLCTRYKGLRLLLMKWQGRGFNNYVKRLMVLLAAGSMHRAELERFHRAAALIQAAWKSFMTRRKLKRASSAMSRFQINYRGRKIEEEQRKLEEKVQAELRHMLLIQRRHAMRDLREKQLEMLTLLPAAEVQKHLEQEKLQSAVKIQALWRGHMTRKCLASTQKGVRETRAAICLQRGVRQWLKRIHNRRTELPMWQRPPGLTDERRVELQTQIQEWRESHPVTERSKEQESELHNKVQDLLRRNVIMSKPRRSSEQHRQALIAQLEVDSTLIIAAPTLSDVTEQDLENFVSHSVPVASKARHDHNEELRLLRQPWWRKLGDEYQDEKTAEELGDWRVF

InterPro domains:
  IPR000048 IQ motif, EF-hand binding site [PF00612] (296-316)
  IPR000048 IQ motif, EF-hand binding site [PF00612] (390-406)
  IPR000048 IQ motif, EF-hand binding site [SM00015] (294-316)
  IPR000048 IQ motif, EF-hand binding site [SM00015] (387-409)
  IPR000048 IQ motif, EF-hand binding site [SM00015] (416-438)
  IPR028765 IQ calmodulin-binding motif-containing protein 1 [PTHR15673] (5-578)

pLDDT: mean 84.05, std 12.52, range [29.62, 97.69]